Protein 4DJS (pdb70)

Solvent-accessible surface area: 22656 Å² total

Organism: Homo sapiens (NCBI:txid9606)

Radius of gyration: 33.52 Å; Cα contacts (8 Å, |Δi|>4): 756; chains: 2; bounding box: 52×44×115 Å

Secondary structure (DSSP, 8-state):
-GGGTHHHHHHHHH-S-TTHHHHHHHHHHHTTSSHHHHHHHTT-HHHHHHHHHHHHH---HHHHHHHHHHHHHHTTSHHHHHHHHHTTHHHHHHHHTT-SSHHHHHHHHHHHHHHHHHSTTHHHHHHHTTHHHHHHHGGG---HHHHHHHHHHHHHHHTT-HHHHHHHHHTTHHHHHHHHHTT---HHHHHHHHHHHHHHHTSTTHHHHHHHTTHHHHHGGGSSSS-HHHHHHHHHHHHHHTTT--S-SS-HHHHHHHHHHTT-S-HHHHHHHHHHHHHHTTT-HHHHHHHHHTTHHHHHHHHHHHHTT-HHHHHHHHHHHHHHTSSSTTHHHHHHHHHHTT-HHHHHHTTSSS--HHHHHHHHHHHHHHHSSGGGHHHHHHTTTTHHHHHHHHHHHHHHH--TT--HHHHHHHHHHHHHHTTSSHHHHHHHHTT--HHHHHHGGG-SSHHHHHHHHHHHHHHHTSSHHHHHHHHHTTTTHHHHTTS-S-TTHHHHHHHHHHHHH--/--------HHHH-

InterPro domains:
  IPR000225 Armadillo [PF00514] (229-262)
  IPR000225 Armadillo [PF00514] (351-390)
  IPR000225 Armadillo [PF00514] (432-473)
  IPR000225 Armadillo [PF00514] (584-622)
  IPR000225 Armadillo [PS50176] (151-191)
  IPR000225 Armadillo [PS50176] (193-236)
  IPR000225 Armadillo [PS50176] (235-277)
  IPR000225 Armadillo [PS50176] (277-319)
  IPR000225 Armadillo [PS50176] (319-362)
  IPR000225 Armadillo [PS50176] (400-442)
  IPR000225 Armadillo [PS50176] (442-484)
  IPR000225 Armadillo [PS50176] (489-532)
  IPR000225 Armadillo [PS50176] (594-636)
  IPR000225 Armadillo [SM00185] (141-180)
  IPR000225 Armadillo [SM00185] (181-223)
  IPR000225 Armadillo [SM00185] (224-264)
  IPR000225 Armadillo [SM00185] (265-306)
  IPR000225 Armadillo [SM00185] (308-349)
  IPR000225 Armadillo [SM00185] (350-390)
  IPR000225 Armadillo [SM00185] (392-429)

Sequence (520 aa):
LATRAIPELTKLLNDEDQVVVNKAAVMVHQLSKKEASRHAIMRSPQMVSAIVRTMQNTNDVETARCTAGTLHNLSHHREGLLAIFKSGGIPALVKMLGSPVDSVLFYAITTLHNLLLHQEGAKMAVRLAGGLQKMVALLNKTNVKFLAITTDCLQILAYGNQESKLIILASGGPQALVNIMRTYTYEKLLWTTSRVLKVLSVCSSNKPAIVEAGGMQALGLHLTDPSQRLVQNCLWTLRNLSDAATKQEGMEGLLGTLVQLLGSDDINVVTCAAGILSNLTCNNYKNKMMVCQVGGIEALVRTVLRAGDREDITEPAICALRHLTSRHQEAEMAQNAVRLHYGLPVVVKLLHPPSHWPLIKATVGLIRNLALCPANHAPLREQGAIPRLVQLLVRAHQDTQRVEGVRMEEIVEGCTGALHILARDVHNRIVIRGLNTIPLFVQLLYSPIENIQRVAAGVLCELAQDKEAAEAIEAEGATAPLTELLHSRNEGVATYAAAVLFRMSEDRWPQILDHVRRVW

Structure (mmCIF, N/CA/C/O backbone):
data_4DJS
#
_entry.id   4DJS
#
_cell.length_a   63.060
_cell.length_b   74.808
_cell.length_c   135.714
_cell.angle_alpha   90.00
_cell.angle_beta   90.00
_cell.angle_gamma   90.00
#
_symmetry.space_group_name_H-M   'P 21 21 21'
#
loop_
_entity.id
_entity.type
_entity.pdbx_description
1 polymer 'Catenin beta-1'
2 polymer 'stapled peptide RRWPQ(MK8)ILD(MK8)HVRRVWR'
#
loop_
_atom_site.group_PDB
_atom_site.id
_atom_site.type_symbol
_atom_site.label_atom_id
_atom_site.label_alt_id
_atom_site.label_comp_id
_atom_site.label_asym_id
_atom_site.label_entity_id
_atom_site.label_seq_id
_atom_site.pdbx_PDB_ins_code
_atom_site.Cartn_x
_atom_site.Cartn_y
_atom_site.Cartn_z
_atom_site.occupancy
_atom_site.B_iso_or_equiv
_atom_site.auth_seq_id
_atom_site.auth_comp_id
_atom_site.auth_asym_id
_atom_site.auth_atom_id
_atom_site.pdbx_PDB_model_num
ATOM 1 N N . LEU A 1 1 ? -1.545 7.507 -96.022 1.00 135.32 148 LEU A N 1
ATOM 2 C CA . LEU A 1 1 ? -2.833 7.999 -96.495 1.00 135.54 148 LEU A CA 1
ATOM 3 C C . LEU A 1 1 ? -3.675 8.513 -95.333 1.00 121.63 148 LEU A C 1
ATOM 4 O O . LEU A 1 1 ? -4.378 9.516 -95.457 1.00 115.41 148 LEU A O 1
ATOM 9 N N . ALA A 1 2 ? -3.594 7.821 -94.201 1.00 148.42 149 ALA A N 1
ATOM 10 C CA . ALA A 1 2 ? -4.342 8.205 -93.010 1.00 149.08 149 ALA A CA 1
ATOM 11 C C . ALA A 1 2 ? -3.825 9.518 -92.429 1.00 144.03 149 ALA A C 1
ATOM 12 O O . ALA A 1 2 ? -4.580 10.280 -91.825 1.00 133.31 149 ALA A O 1
ATOM 14 N N . THR A 1 3 ? -2.535 9.777 -92.617 1.00 149.48 150 THR A N 1
ATOM 15 C CA . THR A 1 3 ? -1.911 10.989 -92.097 1.00 143.35 150 THR A CA 1
ATOM 16 C C . THR A 1 3 ? -2.297 12.212 -92.921 1.00 134.31 150 THR A C 1
ATOM 17 O O . THR A 1 3 ? -1.996 13.345 -92.547 1.00 123.23 150 THR A O 1
ATOM 21 N N . ARG A 1 4 ? -2.966 11.974 -94.044 1.00 154.39 151 ARG A N 1
ATOM 22 C CA . ARG A 1 4 ? -3.373 13.052 -94.936 1.00 153.26 151 ARG A CA 1
ATOM 23 C C . ARG A 1 4 ? -4.777 13.547 -94.618 1.00 145.12 151 ARG A C 1
ATOM 24 O O . ARG A 1 4 ? -5.170 14.636 -95.037 1.00 135.52 151 ARG A O 1
ATOM 32 N N . ALA A 1 5 ? -5.528 12.740 -93.877 1.00 130.43 152 ALA A N 1
ATOM 33 C CA . ALA A 1 5 ? -6.893 13.090 -93.506 1.00 121.08 152 ALA A CA 1
ATOM 34 C C . ALA A 1 5 ? -6.923 13.957 -92.250 1.00 122.61 152 ALA A C 1
ATOM 35 O O . ALA A 1 5 ? -7.820 14.782 -92.077 1.00 116.82 152 ALA A O 1
ATOM 37 N N . ILE A 1 6 ? -5.935 13.768 -91.381 1.00 126.93 153 ILE A N 1
ATOM 38 C CA . ILE A 1 6 ? -5.865 14.504 -90.120 1.00 116.81 153 ILE A CA 1
ATOM 39 C C . ILE A 1 6 ? -5.872 16.025 -90.306 1.00 110.79 153 ILE A C 1
ATOM 40 O O . ILE A 1 6 ? -6.685 16.719 -89.697 1.00 109.04 153 ILE A O 1
ATOM 45 N N . PRO A 1 7 ? -4.967 16.552 -91.149 1.00 75.34 154 PRO A N 1
ATOM 46 C CA . PRO A 1 7 ? -4.934 18.006 -91.353 1.00 76.13 154 PRO A CA 1
ATOM 47 C C . PRO A 1 7 ? -6.219 18.529 -91.992 1.00 75.52 154 PRO A C 1
ATOM 48 O O . PRO A 1 7 ? -6.428 19.741 -92.050 1.00 63.76 154 PRO A O 1
ATOM 52 N N . GLU A 1 8 ? -7.064 17.618 -92.463 1.00 103.58 155 GLU A N 1
ATOM 53 C CA . GLU A 1 8 ? -8.351 17.986 -93.041 1.00 101.47 155 GLU A CA 1
ATOM 54 C C . GLU A 1 8 ? -9.423 18.019 -91.959 1.00 95.25 155 GLU A C 1
ATOM 55 O O . GLU A 1 8 ? -10.209 18.964 -91.878 1.00 83.18 155 GLU A O 1
ATOM 61 N N . LEU A 1 9 ? -9.448 16.976 -91.134 1.00 100.33 156 LEU A N 1
ATOM 62 C CA . LEU A 1 9 ? -10.389 16.890 -90.022 1.00 98.68 156 LEU A CA 1
ATOM 63 C C . LEU A 1 9 ? -10.202 18.060 -89.065 1.00 91.15 156 LEU A C 1
ATOM 64 O O . LEU A 1 9 ? -11.173 18.613 -88.549 1.00 88.35 156 LEU A O 1
ATOM 69 N N . THR A 1 10 ? -8.948 18.432 -88.829 1.00 76.21 157 THR A N 1
ATOM 70 C CA . THR A 1 10 ? -8.645 19.593 -88.005 1.00 73.26 157 THR A CA 1
ATOM 71 C C . THR A 1 10 ? -9.425 20.793 -88.521 1.00 77.84 157 THR A C 1
ATOM 72 O O . THR A 1 10 ? -10.112 21.470 -87.759 1.00 79.97 157 THR A O 1
ATOM 76 N N . LYS A 1 11 ? -9.319 21.044 -89.823 1.00 78.93 158 LYS A N 1
ATOM 77 C CA . LYS A 1 11 ? -10.046 22.134 -90.458 1.00 79.81 158 LYS A CA 1
ATOM 78 C C . LYS A 1 11 ? -11.524 22.060 -90.101 1.00 83.14 158 LYS A C 1
ATOM 79 O O . LYS A 1 11 ? -12.161 23.076 -89.819 1.00 83.34 158 LYS A O 1
ATOM 85 N N . LEU A 1 12 ? -12.062 20.845 -90.115 1.00 95.99 159 LEU A N 1
ATOM 86 C CA . LEU A 1 12 ? -13.491 20.632 -89.924 1.00 100.19 159 LEU A CA 1
ATOM 87 C C . LEU A 1 12 ? -13.945 20.930 -88.495 1.00 102.21 159 LEU A C 1
ATOM 88 O O . LEU A 1 12 ? -15.012 21.506 -88.286 1.00 108.47 159 LEU A O 1
ATOM 93 N N . LEU A 1 13 ? -13.135 20.534 -87.516 1.00 96.58 160 LEU A N 1
ATOM 94 C CA . LEU A 1 13 ? -13.445 20.809 -86.115 1.00 92.99 160 LEU A CA 1
ATOM 95 C C . LEU A 1 13 ? -13.594 22.306 -85.866 1.00 101.04 160 LEU A C 1
ATOM 96 O O . LEU A 1 13 ? -14.424 22.732 -85.062 1.00 108.50 160 LEU A O 1
ATOM 101 N N . ASN A 1 14 ? -12.784 23.099 -86.562 1.00 117.17 161 ASN A N 1
ATOM 102 C CA . ASN A 1 14 ? -12.811 24.551 -86.409 1.00 123.21 161 ASN A CA 1
ATOM 103 C C . ASN A 1 14 ? -13.986 25.199 -87.138 1.00 129.32 161 ASN A C 1
ATOM 104 O O . ASN A 1 14 ? -14.342 26.344 -86.858 1.00 129.62 161 ASN A O 1
ATOM 109 N N . ASP A 1 15 ? -14.582 24.462 -88.071 1.00 117.49 162 ASP A N 1
ATOM 110 C CA . ASP A 1 15 ? -15.729 24.954 -88.826 1.00 123.82 162 ASP A CA 1
ATOM 111 C C . ASP A 1 15 ? -16.809 25.502 -87.899 1.00 128.46 162 ASP A C 1
ATOM 112 O O . ASP A 1 15 ? -16.946 25.057 -86.761 1.00 125.08 162 ASP A O 1
ATOM 117 N N . GLU A 1 16 ? -17.572 26.471 -88.395 1.00 178.60 163 GLU A N 1
ATOM 118 C CA . GLU A 1 16 ? -18.587 27.141 -87.588 1.00 185.54 163 GLU A CA 1
ATOM 119 C C . GLU A 1 16 ? -19.865 26.317 -87.449 1.00 183.53 163 GLU A C 1
ATOM 120 O O . GLU A 1 16 ? -20.435 26.221 -86.362 1.00 189.02 163 GLU A O 1
ATOM 126 N N . ASP A 1 17 ? -20.311 25.726 -88.553 1.00 142.64 164 ASP A N 1
ATOM 127 C CA . ASP A 1 17 ? -21.535 24.932 -88.555 1.00 140.22 164 ASP A CA 1
ATOM 128 C C . ASP A 1 17 ? -21.459 23.763 -87.574 1.00 134.33 164 ASP A C 1
ATOM 129 O O . ASP A 1 17 ? -20.646 22.853 -87.737 1.00 126.89 164 ASP A O 1
ATOM 134 N N . GLN A 1 18 ? -22.319 23.793 -86.561 1.00 148.30 165 GLN A N 1
ATOM 135 C CA . GLN A 1 18 ? -22.330 22.760 -85.531 1.00 139.67 165 GLN A CA 1
ATOM 136 C C . GLN A 1 18 ? -23.080 21.508 -85.978 1.00 132.21 165 GLN A C 1
ATOM 137 O O . GLN A 1 18 ? -23.513 20.706 -85.150 1.00 134.31 165 GLN A O 1
ATOM 143 N N . VAL A 1 19 ? -23.236 21.346 -87.288 1.00 83.57 166 VAL A N 1
ATOM 144 C CA . VAL A 1 19 ? -23.849 20.143 -87.840 1.00 86.66 166 VAL A CA 1
ATOM 145 C C . VAL A 1 19 ? -22.766 19.242 -88.420 1.00 82.29 166 VAL A C 1
ATOM 146 O O . VAL A 1 19 ? -22.897 18.016 -88.431 1.00 69.99 166 VAL A O 1
ATOM 150 N N . VAL A 1 20 ? -21.691 19.864 -88.895 1.00 92.09 167 VAL A N 1
ATOM 151 C CA . VAL A 1 20 ? -20.561 19.136 -89.454 1.00 88.22 167 VAL A CA 1
ATOM 152 C C . VAL A 1 20 ? -19.474 18.953 -88.399 1.00 85.05 167 VAL A C 1
ATOM 153 O O . VAL A 1 20 ? -18.733 17.970 -88.420 1.00 81.99 167 VAL A O 1
ATOM 157 N N . VAL A 1 21 ? -19.382 19.908 -87.478 1.00 86.33 168 VAL A N 1
ATOM 158 C CA . VAL A 1 21 ? -18.448 19.799 -86.365 1.00 79.66 168 VAL A CA 1
ATOM 159 C C . VAL A 1 21 ? -18.756 18.546 -85.555 1.00 81.68 168 VAL A C 1
ATOM 160 O O . VAL A 1 21 ? -17.848 17.838 -85.117 1.00 80.06 168 VAL A O 1
ATOM 164 N N . ASN A 1 22 ? -20.043 18.274 -85.361 1.00 91.48 169 ASN A N 1
ATOM 165 C CA . ASN A 1 22 ? -20.472 17.045 -84.707 1.00 90.61 169 ASN A CA 1
ATOM 166 C C . ASN A 1 22 ? -19.951 15.833 -85.468 1.00 91.90 169 ASN A C 1
ATOM 167 O O . ASN A 1 22 ? -19.439 14.885 -84.874 1.00 88.84 169 ASN A O 1
ATOM 172 N N . LYS A 1 23 ? -20.079 15.880 -86.790 1.00 96.09 170 LYS A N 1
ATOM 173 C CA . LYS A 1 23 ? -19.613 14.802 -87.651 1.00 95.69 170 LYS A CA 1
ATOM 174 C C . LYS A 1 23 ? -18.103 14.624 -87.509 1.00 89.83 170 LYS A C 1
ATOM 175 O O . LYS A 1 23 ? -17.618 13.516 -87.281 1.00 90.25 170 LYS A O 1
ATOM 181 N N . ALA A 1 24 ? -17.369 15.724 -87.644 1.00 75.26 171 ALA A N 1
ATOM 182 C CA . ALA A 1 24 ? -15.916 15.704 -87.508 1.00 73.64 171 ALA A CA 1
ATOM 183 C C . ALA A 1 24 ? -15.500 15.102 -86.171 1.00 70.02 171 ALA A C 1
ATOM 184 O O . ALA A 1 24 ? -14.596 14.271 -86.108 1.00 71.82 171 ALA A O 1
ATOM 186 N N . ALA A 1 25 ? -16.168 15.524 -85.102 1.00 76.22 172 ALA A N 1
ATOM 187 C CA . ALA A 1 25 ? -15.885 15.001 -83.772 1.00 75.71 172 ALA A CA 1
ATOM 188 C C . ALA A 1 25 ? -16.149 13.501 -83.708 1.00 74.15 172 ALA A C 1
ATOM 189 O O . ALA A 1 25 ? -15.423 12.762 -83.042 1.00 72.04 172 ALA A O 1
ATOM 191 N N . VAL A 1 26 ? -17.190 13.057 -84.405 1.00 71.50 173 VAL A N 1
ATOM 192 C CA . VAL A 1 26 ? -17.564 11.647 -84.403 1.00 76.75 173 VAL A CA 1
ATOM 193 C C . VAL A 1 26 ? -16.530 10.786 -85.120 1.00 75.57 173 VAL A C 1
ATOM 194 O O . VAL A 1 26 ? -16.175 9.707 -84.645 1.00 78.09 173 VAL A O 1
ATOM 198 N N . MET A 1 27 ? -16.051 11.261 -86.265 1.00 83.17 174 MET A N 1
ATOM 199 C CA . MET A 1 27 ? -15.035 10.533 -87.015 1.00 87.31 174 MET A CA 1
ATOM 200 C C . MET A 1 27 ? -13.737 10.446 -86.228 1.00 82.90 174 MET A C 1
ATOM 201 O O . MET A 1 27 ? -13.113 9.387 -86.158 1.00 86.24 174 MET A O 1
ATOM 206 N N . VAL A 1 28 ? -13.334 11.565 -85.637 1.00 61.51 175 VAL A N 1
ATOM 207 C CA . VAL A 1 28 ? -12.142 11.593 -84.803 1.00 62.23 175 VAL A CA 1
ATOM 208 C C . VAL A 1 28 ? -12.287 10.597 -83.659 1.00 68.74 175 VAL A C 1
ATOM 209 O O . VAL A 1 28 ? -11.363 9.837 -83.359 1.00 66.58 175 VAL A O 1
ATOM 213 N N . HIS A 1 29 ? -13.459 10.608 -83.032 1.00 83.34 176 HIS A N 1
ATOM 214 C CA . HIS A 1 29 ? -13.774 9.694 -81.940 1.00 78.47 176 HIS A CA 1
ATOM 215 C C . HIS A 1 29 ? -13.557 8.241 -82.352 1.00 82.98 176 HIS A C 1
ATOM 216 O O . HIS A 1 29 ? -13.034 7.440 -81.578 1.00 86.19 176 HIS A O 1
ATOM 223 N N . GLN A 1 30 ? -13.961 7.908 -83.575 1.00 88.90 177 GLN A N 1
ATOM 224 C CA . GLN A 1 30 ? -13.806 6.552 -84.090 1.00 96.32 177 GLN A CA 1
ATOM 225 C C . GLN A 1 30 ? -12.353 6.246 -84.435 1.00 99.59 177 GLN A C 1
ATOM 226 O O . GLN A 1 30 ? -11.933 5.088 -84.430 1.00 107.18 177 GLN A O 1
ATOM 232 N N . LEU A 1 31 ? -11.588 7.289 -84.739 1.00 72.09 178 LEU A N 1
ATOM 233 C CA . LEU A 1 31 ? -10.174 7.131 -85.055 1.00 76.79 178 LEU A CA 1
ATOM 234 C C . LEU A 1 31 ? -9.328 7.131 -83.787 1.00 85.64 178 LEU A C 1
ATOM 235 O O . LEU A 1 31 ? -8.239 7.706 -83.757 1.00 85.91 178 LEU A O 1
ATOM 240 N N . SER A 1 32 ? -9.834 6.487 -82.741 1.00 104.19 179 SER A N 1
ATOM 241 C CA . SER A 1 32 ? -9.129 6.431 -81.466 1.00 89.52 179 SER A CA 1
ATOM 242 C C . SER A 1 32 ? -8.874 4.991 -81.038 1.00 100.82 179 SER A C 1
ATOM 243 O O . SER A 1 32 ? -8.127 4.741 -80.092 1.00 109.90 179 SER A O 1
ATOM 246 N N . LYS A 1 33 ? -9.497 4.048 -81.738 1.00 103.42 180 LYS A N 1
ATOM 247 C CA . LYS A 1 33 ? -9.333 2.633 -81.426 1.00 107.56 180 LYS A CA 1
ATOM 248 C C . LYS A 1 33 ? -8.266 2.005 -82.315 1.00 112.42 180 LYS A C 1
ATOM 249 O O . LYS A 1 33 ? -7.741 0.934 -82.010 1.00 121.83 180 LYS A O 1
ATOM 255 N N . LYS A 1 34 ? -7.953 2.677 -83.416 1.00 103.32 181 LYS A N 1
ATOM 256 C CA . LYS A 1 34 ? -6.953 2.186 -84.353 1.00 105.33 181 LYS A CA 1
ATOM 257 C C . LYS A 1 34 ? -5.558 2.596 -83.899 1.00 105.97 181 LYS A C 1
ATOM 258 O O . LYS A 1 34 ? -5.298 3.775 -83.663 1.00 104.47 181 LYS A O 1
ATOM 264 N N . GLU A 1 35 ? -4.663 1.621 -83.780 1.00 122.69 182 GLU A N 1
ATOM 265 C CA . GLU A 1 35 ? -3.289 1.889 -83.368 1.00 125.84 182 GLU A CA 1
ATOM 266 C C . GLU A 1 35 ? -2.610 2.863 -84.327 1.00 127.28 182 GLU A C 1
ATOM 267 O O . GLU A 1 35 ? -1.621 3.508 -83.976 1.00 127.26 182 GLU A O 1
ATOM 273 N N . ALA A 1 36 ? -3.149 2.965 -85.538 1.00 112.07 183 ALA A N 1
ATOM 274 C CA . ALA A 1 36 ? -2.587 3.838 -86.561 1.00 111.02 183 ALA A CA 1
ATOM 275 C C . ALA A 1 36 ? -3.186 5.241 -86.498 1.00 110.21 183 ALA A C 1
ATOM 276 O O . ALA A 1 36 ? -2.458 6.233 -86.438 1.00 110.97 183 ALA A O 1
ATOM 278 N N . SER A 1 37 ? -4.513 5.319 -86.513 1.00 78.85 184 SER A N 1
ATOM 279 C CA . SER A 1 37 ? -5.200 6.605 -86.470 1.00 70.28 184 SER A CA 1
ATOM 280 C C . SER A 1 37 ? -5.000 7.298 -85.122 1.00 72.00 184 SER A C 1
ATOM 281 O O . SER A 1 37 ? -4.938 8.525 -85.051 1.00 61.02 184 SER A O 1
ATOM 284 N N . ARG A 1 38 ? -4.902 6.510 -84.055 1.00 90.83 185 ARG A N 1
ATOM 285 C CA . ARG A 1 38 ? -4.640 7.072 -82.737 1.00 84.28 185 ARG A CA 1
ATOM 286 C C . ARG A 1 38 ? -3.261 7.717 -82.725 1.00 89.69 185 ARG A C 1
ATOM 287 O O . ARG A 1 38 ? -3.114 8.875 -82.341 1.00 89.29 185 ARG A O 1
ATOM 295 N N . HIS A 1 39 ? -2.253 6.964 -83.155 1.00 93.94 186 HIS A N 1
ATOM 296 C CA . HIS A 1 39 ? -0.886 7.472 -83.198 1.00 96.27 186 HIS A CA 1
ATOM 297 C C . HIS A 1 39 ? -0.726 8.553 -84.262 1.00 81.25 186 HIS A C 1
ATOM 298 O O . HIS A 1 39 ? 0.355 9.112 -84.435 1.00 79.33 186 HIS A O 1
ATOM 305 N N . ALA A 1 40 ? -1.815 8.845 -84.966 1.00 61.72 187 ALA A N 1
ATOM 306 C CA . ALA A 1 40 ? -1.819 9.881 -85.994 1.00 72.37 187 ALA A CA 1
ATOM 307 C C . ALA A 1 40 ? -2.424 11.175 -85.455 1.00 67.20 187 ALA A C 1
ATOM 308 O O . ALA A 1 40 ? -1.944 12.270 -85.753 1.00 60.51 187 ALA A O 1
ATOM 310 N N . ILE A 1 41 ? -3.489 11.036 -84.670 1.00 94.54 188 ILE A N 1
ATOM 311 C CA . ILE A 1 41 ? -4.083 12.161 -83.960 1.00 85.46 188 ILE A CA 1
ATOM 312 C C . ILE A 1 41 ? -3.131 12.589 -82.856 1.00 81.96 188 ILE A C 1
ATOM 313 O O . ILE A 1 41 ? -2.836 13.773 -82.686 1.00 83.72 188 ILE A O 1
ATOM 318 N N . MET A 1 42 ? -2.657 11.598 -82.112 1.00 69.84 189 MET A N 1
ATOM 319 C CA . MET A 1 42 ? -1.720 11.794 -81.018 1.00 73.21 189 MET A CA 1
ATOM 320 C C . MET A 1 42 ? -0.540 12.665 -81.439 1.00 75.23 189 MET A C 1
ATOM 321 O O . MET A 1 42 ? -0.171 13.611 -80.742 1.00 68.49 189 MET A O 1
ATOM 326 N N . ARG A 1 43 ? 0.040 12.344 -82.591 1.00 101.42 190 ARG A N 1
ATOM 327 C CA . ARG A 1 43 ? 1.236 13.029 -83.069 1.00 103.40 190 ARG A CA 1
ATOM 328 C C . ARG A 1 43 ? 0.912 14.238 -83.944 1.00 100.77 190 ARG A C 1
ATOM 329 O O . ARG A 1 43 ? 1.648 14.553 -84.878 1.00 101.31 190 ARG A O 1
ATOM 337 N N . SER A 1 44 ? -0.188 14.915 -83.631 1.00 104.15 191 SER A N 1
ATOM 338 C CA . SER A 1 44 ? -0.591 16.110 -84.366 1.00 100.27 191 SER A CA 1
ATOM 339 C C . SER A 1 44 ? -1.072 17.204 -83.418 1.00 101.77 191 SER A C 1
ATOM 340 O O . SER A 1 44 ? -2.247 17.244 -83.054 1.00 100.27 191 SER A O 1
ATOM 343 N N . PRO A 1 45 ? -0.156 18.099 -83.019 1.00 109.20 192 PRO A N 1
ATOM 344 C CA . PRO A 1 45 ? -0.413 19.174 -82.052 1.00 104.12 192 PRO A CA 1
ATOM 345 C C . PRO A 1 45 ? -1.613 20.045 -82.418 1.00 99.38 192 PRO A C 1
ATOM 346 O O . PRO A 1 45 ? -2.381 20.424 -81.534 1.00 94.43 192 PRO A O 1
ATOM 350 N N . GLN A 1 46 ? -1.765 20.361 -83.700 1.00 109.44 193 GLN A N 1
ATOM 351 C CA . GLN A 1 46 ? -2.868 21.202 -84.149 1.00 106.23 193 GLN A CA 1
ATOM 352 C C . GLN A 1 46 ? -4.193 20.451 -84.051 1.00 102.16 193 GLN A C 1
ATOM 353 O O . GLN A 1 46 ? -5.242 21.047 -83.806 1.00 98.63 193 GLN A O 1
ATOM 359 N N . MET A 1 47 ? -4.132 19.138 -84.241 1.00 84.40 194 MET A N 1
ATOM 360 C CA . MET A 1 47 ? -5.312 18.288 -84.144 1.00 80.86 194 MET A CA 1
ATOM 361 C C . MET A 1 47 ? -5.800 18.186 -82.702 1.00 75.44 194 MET A C 1
ATOM 362 O O . MET A 1 47 ? -6.965 18.462 -82.409 1.00 69.68 194 MET A O 1
ATOM 367 N N . VAL A 1 48 ? -4.898 17.792 -81.806 1.00 73.47 195 VAL A N 1
ATOM 368 C CA . VAL A 1 48 ? -5.223 17.642 -80.392 1.00 66.99 195 VAL A CA 1
ATOM 369 C C . VAL A 1 48 ? -5.703 18.956 -79.790 1.00 62.09 195 VAL A C 1
ATOM 370 O O . VAL A 1 48 ? -6.627 18.979 -78.978 1.00 61.38 195 VAL A O 1
ATOM 374 N N . SER A 1 49 ? -5.071 20.052 -80.190 1.00 48.39 196 SER A N 1
ATOM 375 C CA . SER A 1 49 ? -5.458 21.364 -79.693 1.00 49.73 196 SER A CA 1
ATOM 376 C C . SER A 1 49 ? -6.866 21.714 -80.160 1.00 50.31 196 SER A C 1
ATOM 377 O O . SER A 1 49 ? -7.667 22.256 -79.400 1.00 50.29 196 SER A O 1
ATOM 380 N N . ALA A 1 50 ? -7.161 21.395 -81.416 1.00 61.70 197 ALA A N 1
ATOM 381 C CA . ALA A 1 50 ? -8.480 21.650 -81.981 1.00 58.70 197 ALA A CA 1
ATOM 382 C C . ALA A 1 50 ? -9.560 20.928 -81.185 1.00 54.55 197 ALA A C 1
ATOM 383 O O . ALA A 1 50 ? -10.636 21.476 -80.942 1.00 53.75 197 ALA A O 1
ATOM 385 N N . ILE A 1 51 ? -9.262 19.696 -80.782 1.00 52.96 198 ILE A N 1
ATOM 386 C CA . ILE A 1 51 ? -10.196 18.888 -80.006 1.00 51.32 198 ILE A CA 1
ATOM 387 C C . ILE A 1 51 ? -10.485 19.507 -78.642 1.00 54.30 198 ILE A C 1
ATOM 388 O O . ILE A 1 51 ? -11.639 19.594 -78.222 1.00 54.50 198 ILE A O 1
ATOM 393 N N . VAL A 1 52 ? -9.430 19.929 -77.952 1.00 64.78 199 VAL A N 1
ATOM 394 C CA . VAL A 1 52 ? -9.570 20.510 -76.622 1.00 66.19 199 VAL A CA 1
ATOM 395 C C . VAL A 1 52 ? -10.445 21.757 -76.654 1.00 70.92 199 VAL A C 1
ATOM 396 O O . VAL A 1 52 ? -11.326 21.929 -75.811 1.00 70.26 199 VAL A O 1
ATOM 400 N N . ARG A 1 53 ? -10.196 22.624 -77.631 1.00 79.01 200 ARG A N 1
ATOM 401 C CA . ARG A 1 53 ? -10.964 23.856 -77.777 1.00 87.51 200 ARG A CA 1
ATOM 402 C C . ARG A 1 53 ? -12.430 23.571 -78.085 1.00 81.73 200 ARG A C 1
ATOM 403 O O . ARG A 1 53 ? -13.324 24.255 -77.587 1.00 83.75 200 ARG A O 1
ATOM 411 N N . THR A 1 54 ? -12.670 22.556 -78.907 1.00 56.23 201 THR A N 1
ATOM 412 C CA . THR A 1 54 ? -14.030 22.179 -79.266 1.00 58.81 201 THR A CA 1
ATOM 413 C C . THR A 1 54 ? -14.790 21.670 -78.048 1.00 63.70 201 THR A C 1
ATOM 414 O O . THR A 1 54 ? -15.876 22.156 -77.739 1.00 70.11 201 THR A O 1
ATOM 418 N N . MET A 1 55 ? -14.206 20.694 -77.360 1.00 70.27 202 MET A N 1
ATOM 419 C CA . MET A 1 55 ? -14.827 20.079 -76.190 1.00 66.11 202 MET A CA 1
ATOM 420 C C . MET A 1 55 ? -15.454 21.100 -75.245 1.00 74.11 202 MET A C 1
ATOM 421 O O . MET A 1 55 ? -16.652 21.047 -74.966 1.00 76.71 202 MET A O 1
ATOM 426 N N . GLN A 1 56 ? -14.635 22.028 -74.758 1.00 74.14 203 GLN A N 1
ATOM 427 C CA . GLN A 1 56 ? -15.074 23.007 -73.766 1.00 80.44 203 GLN A CA 1
ATOM 428 C C . GLN A 1 56 ? -15.993 24.084 -74.340 1.00 78.79 203 GLN A C 1
ATOM 429 O O . GLN A 1 56 ? -16.626 24.829 -73.592 1.00 86.82 203 GLN A O 1
ATOM 435 N N . ASN A 1 57 ? -16.070 24.165 -75.664 1.00 72.86 204 ASN A N 1
ATOM 436 C CA . ASN A 1 57 ? -16.891 25.187 -76.309 1.00 80.62 204 ASN A CA 1
ATOM 437 C C . ASN A 1 57 ? -18.220 24.679 -76.869 1.00 78.38 204 ASN A C 1
ATOM 438 O O . ASN A 1 57 ? -19.273 25.248 -76.584 1.00 86.44 204 ASN A O 1
ATOM 443 N N . THR A 1 58 ? -18.175 23.615 -77.664 1.00 88.38 205 THR A N 1
ATOM 444 C CA . THR A 1 58 ? -19.395 23.067 -78.249 1.00 99.79 205 THR A CA 1
ATOM 445 C C . THR A 1 58 ? -20.369 22.620 -77.163 1.00 100.45 205 THR A C 1
ATOM 446 O O . THR A 1 58 ? -20.203 21.559 -76.562 1.00 102.88 205 THR A O 1
ATOM 450 N N . ASN A 1 59 ? -21.384 23.440 -76.912 1.00 92.31 206 ASN A N 1
ATOM 451 C CA . ASN A 1 59 ? -22.347 23.154 -75.855 1.00 104.85 206 ASN A CA 1
ATOM 452 C C . ASN A 1 59 ? -23.244 21.955 -76.157 1.00 109.49 206 ASN A C 1
ATOM 453 O O . ASN A 1 59 ? -23.952 21.465 -75.275 1.00 112.83 206 ASN A O 1
ATOM 458 N N . ASP A 1 60 ? -23.211 21.483 -77.400 1.00 88.76 207 ASP A N 1
ATOM 459 C CA . ASP A 1 60 ? -23.948 20.279 -77.770 1.00 84.87 207 ASP A CA 1
ATOM 460 C C . ASP A 1 60 ? -23.336 19.055 -77.095 1.00 75.22 207 ASP A C 1
ATOM 461 O O . ASP A 1 60 ? -22.302 18.548 -77.526 1.00 65.49 207 ASP A O 1
ATOM 466 N N . VAL A 1 61 ? -23.988 18.589 -76.036 1.00 124.79 208 VAL A N 1
ATOM 467 C CA . VAL A 1 61 ? -23.467 17.502 -75.213 1.00 121.86 208 VAL A CA 1
ATOM 468 C C . VAL A 1 61 ? -23.097 16.251 -76.007 1.00 107.71 208 VAL A C 1
ATOM 469 O O . VAL A 1 61 ? -22.148 15.549 -75.660 1.00 103.20 208 VAL A O 1
ATOM 473 N N . GLU A 1 62 ? -23.844 15.975 -77.071 1.00 85.74 209 GLU A N 1
ATOM 474 C CA . GLU A 1 62 ? -23.571 14.814 -77.911 1.00 86.38 209 GLU A CA 1
ATOM 475 C C . GLU A 1 62 ? -22.173 14.896 -78.524 1.00 78.63 209 GLU A C 1
ATOM 476 O O . GLU A 1 62 ? -21.541 13.875 -78.798 1.00 67.20 209 GLU A O 1
ATOM 482 N N . THR A 1 63 ? -21.702 16.122 -78.734 1.00 74.26 210 THR A N 1
ATOM 483 C CA . THR A 1 63 ? -20.373 16.365 -79.285 1.00 64.52 210 THR A CA 1
ATOM 484 C C . THR A 1 63 ? -19.337 16.441 -78.172 1.00 61.81 210 THR A C 1
ATOM 485 O O . THR A 1 63 ? -18.198 16.003 -78.337 1.00 56.73 210 THR A O 1
ATOM 489 N N . ALA A 1 64 ? -19.743 17.009 -77.041 1.00 87.41 211 ALA A N 1
ATOM 490 C CA . ALA A 1 64 ? -18.854 17.177 -75.899 1.00 79.26 211 ALA A CA 1
ATOM 491 C C . ALA A 1 64 ? -18.381 15.832 -75.367 1.00 68.24 211 ALA A C 1
ATOM 492 O O . ALA A 1 64 ? -17.273 15.716 -74.847 1.00 70.61 211 ALA A O 1
ATOM 494 N N . ARG A 1 65 ? -19.225 14.815 -75.498 1.00 75.09 212 ARG A N 1
ATOM 495 C CA . ARG A 1 65 ? -18.880 13.490 -75.001 1.00 79.29 212 ARG A CA 1
ATOM 496 C C . ARG A 1 65 ? -18.011 12.722 -75.995 1.00 78.04 212 ARG A C 1
ATOM 497 O O . ARG A 1 65 ? -17.190 11.895 -75.600 1.00 79.81 212 ARG A O 1
ATOM 505 N N . CYS A 1 66 ? -18.193 13.001 -77.283 1.00 69.56 213 CYS A N 1
ATOM 506 C CA . CYS A 1 66 ? -17.363 12.394 -78.319 1.00 70.36 213 CYS A CA 1
ATOM 507 C C . CYS A 1 66 ? -15.926 12.891 -78.216 1.00 61.87 213 CYS A C 1
ATOM 508 O O . CYS A 1 66 ? -14.979 12.113 -78.327 1.00 54.13 213 CYS A O 1
ATOM 511 N N . THR A 1 67 ? -15.771 14.193 -78.004 1.00 58.14 214 THR A N 1
ATOM 512 C CA . THR A 1 67 ? -14.451 14.798 -77.895 1.00 50.93 214 THR A CA 1
ATOM 513 C C . THR A 1 67 ? -13.775 14.385 -76.595 1.00 51.68 214 THR A C 1
ATOM 514 O O . THR A 1 67 ? -12.608 13.996 -76.589 1.00 51.99 214 THR A O 1
ATOM 518 N N . ALA A 1 68 ? -14.518 14.473 -75.496 1.00 57.74 215 ALA A N 1
ATOM 519 C CA . ALA A 1 68 ? -14.005 14.082 -74.188 1.00 50.59 215 ALA A CA 1
ATOM 520 C C . ALA A 1 68 ? -13.556 12.626 -74.198 1.00 52.21 215 ALA A C 1
ATOM 521 O O . ALA A 1 68 ? -12.496 12.290 -73.669 1.00 52.67 215 ALA A O 1
ATOM 523 N N . GLY A 1 69 ? -14.370 11.765 -74.802 1.00 49.81 216 GLY A N 1
ATOM 524 C CA . GLY A 1 69 ? -14.038 10.357 -74.916 1.00 54.60 216 GLY A CA 1
ATOM 525 C C . GLY A 1 69 ? -12.793 10.146 -75.753 1.00 55.01 216 GLY A C 1
ATOM 526 O O . GLY A 1 69 ? -12.001 9.240 -75.490 1.00 55.04 216 GLY A O 1
ATOM 527 N N . THR A 1 70 ? -12.623 10.989 -76.768 1.00 55.44 217 THR A N 1
ATOM 528 C CA . THR A 1 70 ? -11.450 10.938 -77.632 1.00 57.55 217 THR A CA 1
ATOM 529 C C . THR A 1 70 ? -10.185 11.135 -76.808 1.00 49.91 217 THR A C 1
ATOM 530 O O . THR A 1 70 ? -9.284 10.294 -76.821 1.00 47.85 217 THR A O 1
ATOM 534 N N . LEU A 1 71 ? -10.128 12.256 -76.095 1.00 59.37 218 LEU A N 1
ATOM 535 C CA . LEU A 1 71 ? -9.016 12.545 -75.200 1.00 55.97 218 LEU A CA 1
ATOM 536 C C . LEU A 1 71 ? -8.847 11.417 -74.192 1.00 57.68 218 LEU A C 1
ATOM 537 O O . LEU A 1 71 ? -7.728 11.059 -73.828 1.00 58.20 218 LEU A O 1
ATOM 542 N N . HIS A 1 72 ? -9.970 10.863 -73.745 1.00 60.88 219 HIS A N 1
ATOM 543 C CA . HIS A 1 72 ? -9.952 9.767 -72.785 1.00 60.33 219 HIS A CA 1
ATOM 544 C C . HIS A 1 72 ? -9.153 8.582 -73.316 1.00 62.90 219 HIS A C 1
ATOM 545 O O . HIS A 1 72 ? -8.472 7.895 -72.558 1.00 66.01 219 HIS A O 1
ATOM 552 N N . ASN A 1 73 ? -9.235 8.348 -74.621 1.00 58.08 220 ASN A N 1
ATOM 553 C CA . ASN A 1 73 ? -8.521 7.238 -75.241 1.00 65.17 220 ASN A CA 1
ATOM 554 C C . ASN A 1 73 ? -7.047 7.555 -75.476 1.00 65.73 220 ASN A C 1
ATOM 555 O O . ASN A 1 73 ? -6.223 6.652 -75.624 1.00 73.53 220 ASN A O 1
ATOM 560 N N . LEU A 1 74 ? -6.721 8.843 -75.514 1.00 60.72 221 LEU A N 1
ATOM 561 C CA . LEU A 1 74 ? -5.343 9.272 -75.715 1.00 59.97 221 LEU A CA 1
ATOM 562 C C . LEU A 1 74 ? -4.553 9.182 -74.419 1.00 61.57 221 LEU A C 1
ATOM 563 O O . LEU A 1 74 ? -3.330 9.299 -74.420 1.00 66.09 221 LEU A O 1
ATOM 568 N N . SER A 1 75 ? -5.259 8.975 -73.312 1.00 59.17 222 SER A N 1
ATOM 569 C CA . SER A 1 75 ? -4.625 8.971 -72.000 1.00 56.19 222 SER A CA 1
ATOM 570 C C . SER A 1 75 ? -4.187 7.577 -71.554 1.00 58.81 222 SER A C 1
ATOM 571 O O . SER A 1 75 ? -4.093 7.303 -70.359 1.00 61.48 222 SER A O 1
ATOM 574 N N . HIS A 1 76 ? -3.919 6.702 -72.519 1.00 57.73 223 HIS A N 1
ATOM 575 C CA . HIS A 1 76 ? -3.408 5.368 -72.223 1.00 53.56 223 HIS A CA 1
ATOM 576 C C . HIS A 1 76 ? -1.950 5.241 -72.655 1.00 64.08 223 HIS A C 1
ATOM 577 O O . HIS A 1 76 ? -1.279 4.260 -72.329 1.00 62.55 223 HIS A O 1
ATOM 584 N N . HIS A 1 77 ? -1.467 6.238 -73.392 1.00 103.81 224 HIS A N 1
ATOM 585 C CA . HIS A 1 77 ? -0.106 6.223 -73.917 1.00 108.42 224 HIS A CA 1
ATOM 586 C C . HIS A 1 77 ? 0.669 7.459 -73.480 1.00 99.72 224 HIS A C 1
ATOM 587 O O . HIS A 1 77 ? 0.098 8.538 -73.333 1.00 92.28 224 HIS A O 1
ATOM 594 N N . ARG A 1 78 ? 1.973 7.296 -73.276 1.00 77.44 225 ARG A N 1
ATOM 595 C CA . ARG A 1 78 ? 2.823 8.410 -72.872 1.00 81.41 225 ARG A CA 1
ATOM 596 C C . ARG A 1 78 ? 2.766 9.558 -73.875 1.00 84.03 225 ARG A C 1
ATOM 597 O O . ARG A 1 78 ? 2.725 10.727 -73.489 1.00 76.48 225 ARG A O 1
ATOM 605 N N . GLU A 1 79 ? 2.762 9.222 -75.161 1.00 106.64 226 GLU A N 1
ATOM 606 C CA . GLU A 1 79 ? 2.689 10.235 -76.207 1.00 103.76 226 GLU A CA 1
ATOM 607 C C . GLU A 1 79 ? 1.300 10.861 -76.241 1.00 96.90 226 GLU A C 1
ATOM 608 O O . GLU A 1 79 ? 1.134 12.006 -76.660 1.00 94.52 226 GLU A O 1
ATOM 614 N N . GLY A 1 80 ? 0.303 10.104 -75.794 1.00 72.61 227 GLY A N 1
ATOM 615 C CA . GLY A 1 80 ? -1.054 10.608 -75.716 1.00 67.83 227 GLY A CA 1
ATOM 616 C C . GLY A 1 80 ? -1.199 11.588 -74.570 1.00 62.96 227 GLY A C 1
ATOM 617 O O . GLY A 1 80 ? -1.690 12.704 -74.748 1.00 59.33 227 GLY A O 1
ATOM 618 N N . LEU A 1 81 ? -0.765 11.166 -73.386 1.00 56.84 228 LEU A N 1
ATOM 619 C CA . LEU A 1 81 ? -0.775 12.029 -72.212 1.00 47.34 228 LEU A CA 1
ATOM 620 C C . LEU A 1 81 ? -0.037 13.332 -72.503 1.00 55.41 228 LEU A C 1
ATOM 621 O O . LEU A 1 81 ? -0.480 14.411 -72.110 1.00 51.60 228 LEU A O 1
ATOM 626 N N . LEU A 1 82 ? 1.091 13.223 -73.198 1.00 52.89 229 LEU A N 1
ATOM 627 C CA . LEU A 1 82 ? 1.912 14.385 -73.512 1.00 47.42 229 LEU A CA 1
ATOM 628 C C . LEU A 1 82 ? 1.173 15.348 -74.436 1.00 48.70 229 LEU A C 1
ATOM 629 O O . LEU A 1 82 ? 1.194 16.562 -74.229 1.00 49.18 229 LEU A O 1
ATOM 634 N N . ALA A 1 83 ? 0.524 14.799 -75.458 1.00 77.70 230 ALA A N 1
ATOM 635 C CA . ALA A 1 83 ? -0.254 15.607 -76.386 1.00 75.52 230 ALA A CA 1
ATOM 636 C C . ALA A 1 83 ? -1.350 16.345 -75.633 1.00 72.90 230 ALA A C 1
ATOM 637 O O . ALA A 1 83 ? -1.501 17.558 -75.771 1.00 78.60 230 ALA A O 1
ATOM 639 N N . ILE A 1 84 ? -2.111 15.605 -74.833 1.00 53.15 231 ILE A N 1
ATOM 640 C CA . ILE A 1 84 ? -3.161 16.197 -74.014 1.00 55.22 231 ILE A CA 1
ATOM 641 C C . ILE A 1 84 ? -2.589 17.313 -73.148 1.00 52.71 231 ILE A C 1
ATOM 642 O O . ILE A 1 84 ? -3.160 18.403 -73.056 1.00 51.30 231 ILE A O 1
ATOM 647 N N . PHE A 1 85 ? -1.449 17.033 -72.525 1.00 46.04 232 PHE A N 1
ATOM 648 C CA . PHE A 1 85 ? -0.802 17.982 -71.627 1.00 53.23 232 PHE A CA 1
ATOM 649 C C . PHE A 1 85 ? -0.440 19.296 -72.319 1.00 53.38 232 PHE A C 1
ATOM 650 O O . PHE A 1 85 ? -0.908 20.364 -71.925 1.00 52.04 232 PHE A O 1
ATOM 658 N N . LYS A 1 86 ? 0.387 19.213 -73.355 1.00 52.96 233 LYS A N 1
ATOM 659 C CA . LYS A 1 86 ? 0.884 20.411 -74.024 1.00 60.59 233 LYS A CA 1
ATOM 660 C C . LYS A 1 86 ? -0.171 21.115 -74.874 1.00 63.83 233 LYS A C 1
ATOM 661 O O . LYS A 1 86 ? 0.121 22.116 -75.526 1.00 57.77 233 LYS A O 1
ATOM 667 N N . SER A 1 87 ? -1.394 20.597 -74.866 1.00 90.19 234 SER A N 1
ATOM 668 C CA . SER A 1 87 ? -2.469 21.207 -75.640 1.00 89.59 234 SER A CA 1
ATOM 669 C C . SER A 1 87 ? -3.504 21.857 -74.730 1.00 91.70 234 SER A C 1
ATOM 670 O O . SER A 1 87 ? -4.644 22.085 -75.137 1.00 89.70 234 SER A O 1
ATOM 673 N N . GLY A 1 88 ? -3.101 22.155 -73.499 1.00 70.44 235 GLY A N 1
ATOM 674 C CA . GLY A 1 88 ? -3.991 22.777 -72.537 1.00 69.88 235 GLY A CA 1
ATOM 675 C C . GLY A 1 88 ? -5.122 21.850 -72.147 1.00 65.40 235 GLY A C 1
ATOM 676 O O . GLY A 1 88 ? -6.206 22.296 -71.766 1.00 62.30 235 GLY A O 1
ATOM 677 N N . GLY A 1 89 ? -4.862 20.550 -72.244 1.00 60.70 236 GLY A N 1
ATOM 678 C CA . GLY A 1 89 ? -5.853 19.539 -71.930 1.00 56.23 236 GLY A CA 1
ATOM 679 C C . GLY A 1 89 ? -6.374 19.620 -70.509 1.00 53.52 236 GLY A C 1
ATOM 680 O O . GLY A 1 89 ? -7.579 19.505 -70.282 1.00 53.48 236 GLY A O 1
ATOM 681 N N . ILE A 1 90 ? -5.474 19.823 -69.551 1.00 56.37 237 ILE A N 1
ATOM 682 C CA . ILE A 1 90 ? -5.858 19.824 -68.139 1.00 51.78 237 ILE A CA 1
ATOM 683 C C . ILE A 1 90 ? -6.898 20.896 -67.801 1.00 48.43 237 ILE A C 1
ATOM 684 O O . ILE A 1 90 ? -7.996 20.568 -67.351 1.00 48.24 237 ILE A O 1
ATOM 689 N N . PRO A 1 91 ? -6.559 22.179 -68.022 1.00 42.18 238 PRO A N 1
ATOM 690 C CA . PRO A 1 91 ? -7.475 23.277 -67.688 1.00 43.19 238 PRO A CA 1
ATOM 691 C C . PRO A 1 91 ? -8.880 23.046 -68.239 1.00 42.54 238 PRO A C 1
ATOM 692 O O . PRO A 1 91 ? -9.865 23.350 -67.567 1.00 40.95 238 PRO A O 1
ATOM 696 N N . ALA A 1 92 ? -8.966 22.510 -69.451 1.00 49.47 239 ALA A N 1
ATOM 697 C CA . ALA A 1 92 ? -10.256 22.203 -70.053 1.00 51.22 239 ALA A CA 1
ATOM 698 C C . ALA A 1 92 ? -10.974 21.107 -69.269 1.00 51.08 239 ALA A C 1
ATOM 699 O O . ALA A 1 92 ? -12.116 21.282 -68.842 1.00 51.17 239 ALA A O 1
ATOM 701 N N . LEU A 1 93 ? -10.294 19.977 -69.087 1.00 41.81 240 LEU A N 1
ATOM 702 C CA . LEU A 1 93 ? -10.854 18.845 -68.358 1.00 34.64 240 LEU A CA 1
ATOM 703 C C . LEU A 1 93 ? -11.348 19.266 -66.979 1.00 41.64 240 LEU A C 1
ATOM 704 O O . LEU A 1 93 ? -12.432 18.871 -66.548 1.00 43.84 240 LEU A O 1
ATOM 709 N N . VAL A 1 94 ? -10.545 20.068 -66.288 1.00 49.81 241 VAL A N 1
ATOM 710 C CA . VAL A 1 94 ? -10.936 20.593 -64.987 1.00 55.48 241 VAL A CA 1
ATOM 711 C C . VAL A 1 94 ? -12.260 21.344 -65.097 1.00 62.26 241 VAL A C 1
ATOM 712 O O . VAL A 1 94 ? -13.129 21.220 -64.233 1.00 68.60 241 VAL A O 1
ATOM 716 N N . LYS A 1 95 ? -12.410 22.112 -66.171 1.00 64.64 242 LYS A N 1
ATOM 717 C CA . LYS A 1 95 ? -13.632 22.872 -66.407 1.00 72.58 242 LYS A CA 1
ATOM 718 C C . LYS A 1 95 ? -14.811 21.949 -66.707 1.00 69.70 242 LYS A C 1
ATOM 719 O O . LYS A 1 95 ? -15.961 22.275 -66.409 1.00 73.25 242 LYS A O 1
ATOM 725 N N . MET A 1 96 ? -14.516 20.795 -67.296 1.00 54.52 243 MET A N 1
ATOM 726 C CA . MET A 1 96 ? -15.545 19.825 -67.648 1.00 53.35 243 MET A CA 1
ATOM 727 C C . MET A 1 96 ? -16.100 19.113 -66.419 1.00 55.41 243 MET A C 1
ATOM 728 O O . MET A 1 96 ? -17.147 18.469 -66.486 1.00 55.62 243 MET A O 1
ATOM 733 N N . LEU A 1 97 ? -15.396 19.234 -65.297 1.00 55.83 244 LEU A N 1
ATOM 734 C CA . LEU A 1 97 ? -15.844 18.625 -64.050 1.00 57.54 244 LEU A CA 1
ATOM 735 C C . LEU A 1 97 ? -17.141 19.268 -63.574 1.00 62.88 244 LEU A C 1
ATOM 736 O O . LEU A 1 97 ? -17.818 18.741 -62.693 1.00 59.47 244 LEU A O 1
ATOM 741 N N . GLY A 1 98 ? -17.481 20.411 -64.163 1.00 63.28 245 GLY A N 1
ATOM 742 C CA . GLY A 1 98 ? -18.713 21.102 -63.835 1.00 66.94 245 GLY A CA 1
ATOM 743 C C . GLY A 1 98 ? -19.864 20.690 -64.733 1.00 70.37 245 GLY A C 1
ATOM 744 O O . GLY A 1 98 ? -20.985 21.175 -64.579 1.00 79.22 245 GLY A O 1
ATOM 745 N N . SER A 1 99 ? -19.585 19.795 -65.676 1.00 61.89 246 SER A N 1
ATOM 746 C CA . SER A 1 99 ? -20.611 19.300 -66.586 1.00 68.03 246 SER A CA 1
ATOM 747 C C . SER A 1 99 ? -21.672 18.509 -65.830 1.00 74.93 246 SER A C 1
ATOM 748 O O . SER A 1 99 ? -21.350 17.573 -65.099 1.00 75.76 246 SER A O 1
ATOM 751 N N . PRO A 1 100 ? -22.947 18.887 -66.002 1.00 77.17 247 PRO A N 1
ATOM 752 C CA . PRO A 1 100 ? -24.062 18.202 -65.342 1.00 79.43 247 PRO A CA 1
ATOM 753 C C . PRO A 1 100 ? -24.359 16.848 -65.980 1.00 81.36 247 PRO A C 1
ATOM 754 O O . PRO A 1 100 ? -25.146 16.075 -65.433 1.00 87.58 247 PRO A O 1
ATOM 758 N N . VAL A 1 101 ? -23.735 16.570 -67.121 1.00 74.23 248 VAL A N 1
ATOM 759 C CA . VAL A 1 101 ? -23.927 15.295 -67.807 1.00 75.70 248 VAL A CA 1
ATOM 760 C C . VAL A 1 101 ? -22.875 14.277 -67.379 1.00 66.22 248 VAL A C 1
ATOM 761 O O . VAL A 1 101 ? -21.692 14.424 -67.686 1.00 65.56 248 VAL A O 1
ATOM 765 N N . ASP A 1 102 ? -23.319 13.240 -66.677 1.00 74.41 249 ASP A N 1
ATOM 766 C CA . ASP A 1 102 ? -22.414 12.262 -66.081 1.00 81.01 249 ASP A CA 1
ATOM 767 C C . ASP A 1 102 ? -21.400 11.679 -67.062 1.00 75.23 249 ASP A C 1
ATOM 768 O O . ASP A 1 102 ? -20.221 11.553 -66.733 1.00 74.44 249 ASP A O 1
ATOM 773 N N . SER A 1 103 ? -21.853 11.321 -68.259 1.00 54.76 250 SER A N 1
ATOM 774 C CA . SER A 1 103 ? -20.955 10.736 -69.250 1.00 58.44 250 SER A CA 1
ATOM 775 C C . SER A 1 103 ? -19.742 11.636 -69.474 1.00 52.86 250 SER A C 1
ATOM 776 O O . SER A 1 103 ? -18.607 11.163 -69.527 1.00 48.25 250 SER A O 1
ATOM 779 N N . VAL A 1 104 ? -19.989 12.936 -69.592 1.00 55.20 251 VAL A N 1
ATOM 780 C CA . VAL A 1 104 ? -18.918 13.905 -69.791 1.00 50.19 251 VAL A CA 1
ATOM 781 C C . VAL A 1 104 ? -18.035 14.007 -68.553 1.00 49.22 251 VAL A C 1
ATOM 782 O O . VAL A 1 104 ? -16.808 14.054 -68.654 1.00 48.04 251 VAL A O 1
ATOM 786 N N . LEU A 1 105 ? -18.675 14.041 -67.389 1.00 55.74 252 LEU A N 1
ATOM 787 C CA . LEU A 1 105 ? -17.975 14.165 -66.117 1.00 46.04 252 LEU A CA 1
ATOM 788 C C . LEU A 1 105 ? -17.016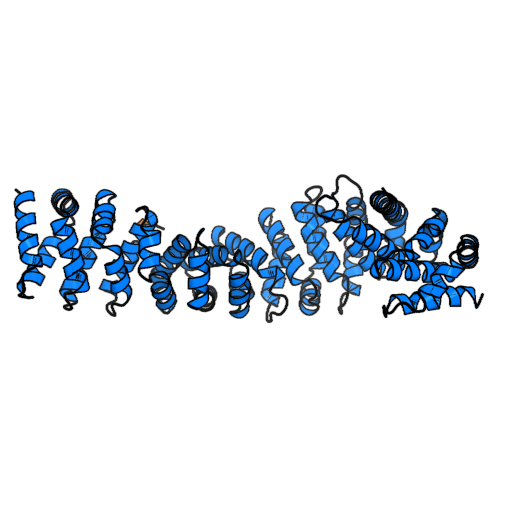 12.993 -65.910 1.00 45.98 252 LEU A C 1
ATOM 789 O O . LEU A 1 105 ? -15.870 13.181 -65.503 1.00 41.26 252 LEU A O 1
ATOM 794 N N . PHE A 1 106 ? -17.490 11.785 -66.201 1.00 64.57 253 PHE A N 1
ATOM 795 C CA . PHE A 1 106 ? -16.687 10.579 -66.017 1.00 63.09 253 PHE A CA 1
ATOM 796 C C . PHE A 1 106 ? -15.449 10.565 -66.913 1.00 62.00 253 PHE A C 1
ATOM 797 O O . PHE A 1 106 ? -14.366 10.176 -66.478 1.00 62.75 253 PHE A O 1
ATOM 805 N N . TYR A 1 107 ? -15.614 10.985 -68.163 1.00 55.58 254 TYR A N 1
ATOM 806 C CA . TYR A 1 107 ? -14.493 11.065 -69.094 1.00 54.16 254 TYR A CA 1
ATOM 807 C C . TYR A 1 107 ? -13.397 11.973 -68.555 1.00 46.79 254 TYR A C 1
ATOM 808 O O . TYR A 1 107 ? -12.210 11.651 -68.637 1.00 42.21 254 TYR A O 1
ATOM 817 N N . ALA A 1 108 ? -13.806 13.111 -68.005 1.00 43.42 255 ALA A N 1
ATOM 818 C CA . ALA A 1 108 ? -12.868 14.097 -67.490 1.00 48.50 255 ALA A CA 1
ATOM 819 C C . ALA A 1 108 ? -12.115 13.569 -66.274 1.00 48.36 255 ALA A C 1
ATOM 820 O O . ALA A 1 108 ? -10.887 13.462 -66.290 1.00 44.17 255 ALA A O 1
ATOM 822 N N . ILE A 1 109 ? -12.858 13.238 -65.222 1.00 41.95 256 ILE A N 1
ATOM 823 C CA . ILE A 1 109 ? -12.260 12.767 -63.979 1.00 42.10 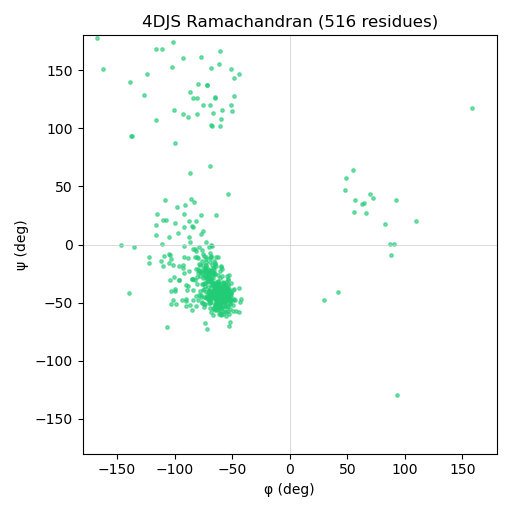256 ILE A CA 1
ATOM 824 C C . ILE A 1 109 ? -11.332 11.579 -64.219 1.00 32.84 256 ILE A C 1
ATOM 825 O O . ILE A 1 109 ? -10.247 11.498 -63.641 1.00 34.47 256 ILE A O 1
ATOM 830 N N . THR A 1 110 ? -11.761 10.665 -65.081 1.00 34.71 257 THR A N 1
ATOM 831 C CA . THR A 1 110 ? -10.963 9.492 -65.409 1.00 36.41 257 THR A CA 1
ATOM 832 C C . THR A 1 110 ? -9.651 9.883 -66.076 1.00 37.66 257 THR A C 1
ATOM 833 O O . THR A 1 110 ? -8.572 9.520 -65.607 1.00 37.66 257 THR A O 1
ATOM 837 N N . THR A 1 111 ? -9.751 10.625 -67.174 1.00 45.14 258 THR A N 1
ATOM 838 C CA . THR A 1 111 ? -8.574 11.075 -67.908 1.00 41.67 258 THR A CA 1
ATOM 839 C C . THR A 1 111 ? -7.625 11.851 -66.999 1.00 37.98 258 THR A C 1
ATOM 840 O O . THR A 1 111 ? -6.420 11.593 -66.983 1.00 36.89 258 THR A O 1
ATOM 844 N N . LEU A 1 112 ? -8.173 12.800 -66.246 1.00 30.39 259 LEU A N 1
ATOM 845 C CA . LEU A 1 112 ? -7.387 13.556 -65.278 1.00 32.59 259 LEU A CA 1
ATOM 846 C C . LEU A 1 112 ? -6.602 12.607 -64.384 1.00 32.51 259 LEU A C 1
ATOM 847 O O . LEU A 1 112 ? -5.403 12.787 -64.167 1.00 28.34 259 LEU A O 1
ATOM 852 N N . HIS A 1 113 ? -7.289 11.592 -63.870 1.00 41.22 260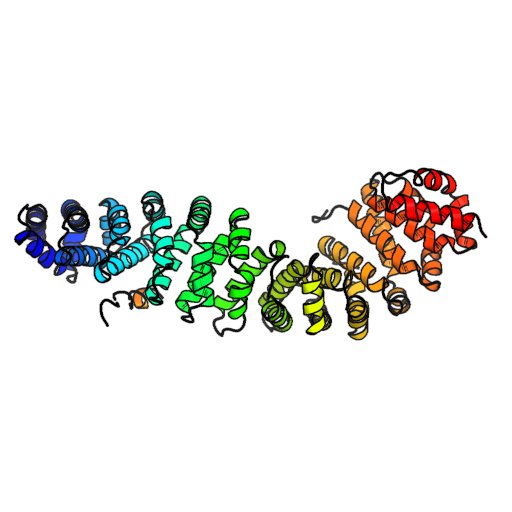 HIS A N 1
ATOM 853 C CA . HIS A 1 113 ? -6.663 10.611 -62.995 1.00 42.57 260 HIS A CA 1
ATOM 854 C C . HIS A 1 113 ? -5.458 9.952 -63.668 1.00 48.54 260 HIS A C 1
ATOM 855 O O . HIS A 1 113 ? -4.412 9.771 -63.043 1.00 48.30 260 HIS A O 1
ATOM 862 N N . ASN A 1 114 ? -5.605 9.597 -64.941 1.00 31.14 261 ASN A N 1
ATOM 863 C CA . ASN A 1 114 ? -4.486 9.052 -65.703 1.00 29.68 261 ASN A CA 1
ATOM 864 C C . ASN A 1 114 ? -3.344 10.057 -65.812 1.00 31.99 261 ASN A C 1
ATOM 865 O O . ASN A 1 114 ? -2.182 9.715 -65.591 1.00 31.67 261 ASN A O 1
ATOM 870 N N . LEU A 1 115 ? -3.683 11.296 -66.154 1.00 35.37 262 LEU A N 1
ATOM 871 C CA . LEU A 1 115 ? -2.690 12.360 -66.268 1.00 34.50 262 LEU A CA 1
ATOM 872 C C . LEU A 1 115 ? -1.867 12.495 -64.993 1.00 33.28 262 LEU A C 1
ATOM 873 O O . LEU A 1 115 ? -0.638 12.463 -65.031 1.00 37.05 262 LEU A O 1
ATOM 878 N N . LEU A 1 116 ? -2.551 12.653 -63.866 1.00 33.49 263 LEU A N 1
ATOM 879 C CA . LEU A 1 116 ? -1.881 12.771 -62.580 1.00 36.17 263 LEU A CA 1
ATOM 880 C C . LEU A 1 116 ? -0.949 11.587 -62.355 1.00 42.63 263 LEU A C 1
ATOM 881 O O . LEU A 1 116 ? 0.211 11.760 -61.982 1.00 50.05 263 LEU A O 1
ATOM 886 N N . LEU A 1 117 ? -1.466 10.386 -62.601 1.00 36.98 264 LEU A N 1
ATOM 887 C CA . LEU A 1 117 ? -0.722 9.154 -62.365 1.00 42.23 264 LEU A CA 1
ATOM 888 C C . LEU A 1 117 ? 0.567 9.018 -63.181 1.00 49.80 264 LEU A C 1
ATOM 889 O O . LEU A 1 117 ? 1.595 8.600 -62.649 1.00 52.39 264 LEU A O 1
ATOM 894 N N . HIS A 1 118 ? 0.518 9.364 -64.464 1.00 54.53 265 HIS A N 1
ATOM 895 C CA . HIS A 1 118 ? 1.627 9.034 -65.360 1.00 58.74 265 HIS A CA 1
ATOM 896 C C . HIS A 1 118 ? 2.282 10.215 -66.083 1.00 58.01 265 HIS A C 1
ATOM 897 O O . HIS A 1 118 ? 3.383 10.080 -66.619 1.00 60.22 265 HIS A O 1
ATOM 904 N N . GLN A 1 119 ? 1.613 11.363 -66.104 1.00 48.09 266 GLN A N 1
ATOM 905 C CA . GLN A 1 119 ? 2.167 12.540 -66.767 1.00 49.14 266 GLN A CA 1
ATOM 906 C C . GLN A 1 119 ? 2.775 13.505 -65.756 1.00 54.71 266 GLN A C 1
ATOM 907 O O . GLN A 1 119 ? 2.069 14.055 -64.911 1.00 54.32 266 GLN A O 1
ATOM 913 N N . GLU A 1 120 ? 4.085 13.707 -65.843 1.00 61.79 267 GLU A N 1
ATOM 914 C CA . GLU A 1 120 ? 4.773 14.592 -64.911 1.00 70.76 267 GLU A CA 1
ATOM 915 C C . GLU A 1 120 ? 4.430 16.051 -65.185 1.00 72.03 267 GLU A C 1
ATOM 916 O O . GLU A 1 120 ? 4.370 16.477 -66.337 1.00 72.64 267 GLU A O 1
ATOM 922 N N . GLY A 1 121 ? 4.200 16.810 -64.118 1.00 75.93 268 GLY A N 1
ATOM 923 C CA . GLY A 1 121 ? 3.825 18.207 -64.243 1.00 73.05 268 GLY A CA 1
ATOM 924 C C . GLY A 1 121 ? 2.321 18.390 -64.312 1.00 66.77 268 GLY A C 1
ATOM 925 O O . GLY A 1 121 ? 1.825 19.510 -64.430 1.00 68.26 268 GLY A O 1
ATOM 926 N N . ALA A 1 122 ? 1.593 17.281 -64.238 1.00 48.37 269 ALA A N 1
ATOM 927 C CA . ALA A 1 122 ? 0.137 17.314 -64.294 1.00 38.16 269 ALA A CA 1
ATOM 928 C C . ALA A 1 122 ? -0.449 17.771 -62.967 1.00 37.72 269 ALA A C 1
ATOM 929 O O . ALA A 1 122 ? -1.573 18.268 -62.913 1.00 37.10 269 ALA A O 1
ATOM 931 N N . LYS A 1 123 ? 0.315 17.600 -61.895 1.00 41.49 270 LYS A N 1
ATOM 932 C CA . LYS A 1 123 ? -0.159 17.977 -60.570 1.00 44.80 270 LYS A CA 1
ATOM 933 C C . LYS A 1 123 ? -0.323 19.490 -60.435 1.00 44.82 270 LYS A C 1
ATOM 934 O O . LYS A 1 123 ? -1.332 19.964 -59.918 1.00 44.52 270 LYS A O 1
ATOM 940 N N . MET A 1 124 ? 0.665 20.245 -60.908 1.00 56.25 271 MET A N 1
ATOM 941 C CA . MET A 1 124 ? 0.567 21.700 -60.898 1.00 65.25 271 MET A CA 1
ATOM 942 C C . MET A 1 124 ? -0.596 22.170 -61.756 1.00 62.11 271 MET A C 1
ATOM 943 O O . MET A 1 124 ? -1.327 23.085 -61.380 1.00 60.82 271 MET A O 1
ATOM 948 N N . ALA A 1 125 ? -0.753 21.545 -62.918 1.00 57.06 272 ALA A N 1
ATOM 949 C CA . ALA A 1 125 ? -1.806 21.920 -63.851 1.00 57.08 272 ALA A CA 1
ATOM 950 C C . ALA A 1 125 ? -3.178 21.847 -63.191 1.00 53.85 272 ALA A C 1
ATOM 951 O O . ALA A 1 125 ? -3.982 22.772 -63.305 1.00 59.29 272 ALA A O 1
ATOM 953 N N . VAL A 1 126 ? -3.442 20.748 -62.496 1.00 45.34 273 VAL A N 1
ATOM 954 C CA . VAL A 1 126 ? -4.714 20.587 -61.804 1.00 51.20 273 VAL A CA 1
ATOM 955 C C . VAL A 1 126 ? -4.837 21.577 -60.644 1.00 54.14 273 VAL A C 1
ATOM 956 O O . VAL A 1 126 ? -5.900 22.162 -60.428 1.00 53.22 273 VAL A O 1
ATOM 960 N N . ARG A 1 127 ? -3.744 21.767 -59.908 1.00 49.90 274 ARG A N 1
ATOM 961 C CA . ARG A 1 127 ? -3.719 22.728 -58.810 1.00 51.58 274 ARG A CA 1
ATOM 962 C C . ARG A 1 127 ? -4.014 24.141 -59.307 1.00 63.47 274 ARG A C 1
ATOM 963 O O . ARG A 1 127 ? -4.870 24.834 -58.758 1.00 70.81 274 ARG A O 1
ATOM 971 N N . LEU A 1 128 ? -3.297 24.562 -60.346 1.00 60.52 275 LEU A N 1
ATOM 972 C CA . LEU A 1 128 ? -3.443 25.910 -60.888 1.00 56.96 275 LEU A CA 1
ATOM 973 C C . LEU A 1 128 ? -4.833 26.142 -61.471 1.00 58.23 275 LEU A C 1
ATOM 974 O O . LEU A 1 128 ? -5.355 27.257 -61.426 1.00 67.00 275 LEU A O 1
ATOM 979 N N . ALA A 1 129 ? -5.428 25.085 -62.017 1.00 63.20 276 ALA A N 1
ATOM 980 C CA . ALA A 1 129 ? -6.724 25.196 -62.682 1.00 62.27 276 ALA A CA 1
ATOM 981 C C . ALA A 1 129 ? -7.897 25.101 -61.706 1.00 64.13 276 ALA A C 1
ATOM 982 O O . ALA A 1 129 ? -9.038 24.885 -62.115 1.00 57.50 276 ALA A O 1
ATOM 984 N N . GLY A 1 130 ? -7.614 25.271 -60.418 1.00 55.03 277 GLY A N 1
ATOM 985 C CA . GLY A 1 130 ? -8.643 25.189 -59.397 1.00 61.50 277 GLY A CA 1
ATOM 986 C C . GLY A 1 130 ? -9.280 23.814 -59.338 1.00 67.04 277 GLY A C 1
ATOM 987 O O . GLY A 1 130 ? -10.475 23.678 -59.073 1.00 67.61 277 GLY A O 1
ATOM 988 N N . GLY A 1 131 ? -8.473 22.788 -59.588 1.00 68.99 278 GLY A N 1
ATOM 989 C CA . GLY A 1 131 ? -8.957 21.422 -59.593 1.00 61.89 278 GLY A CA 1
ATOM 990 C C . GLY A 1 131 ? -9.251 20.888 -58.204 1.00 68.26 278 GLY A C 1
ATOM 991 O O . GLY A 1 131 ? -10.164 20.081 -58.023 1.00 68.51 278 GLY A O 1
ATOM 992 N N . LEU A 1 132 ? -8.477 21.333 -57.219 1.00 59.45 279 LEU A N 1
ATOM 993 C CA . LEU A 1 132 ? -8.639 20.849 -55.851 1.00 60.70 279 LEU A CA 1
ATOM 994 C C . LEU A 1 132 ? -10.031 21.148 -55.309 1.00 58.15 279 LEU A C 1
ATOM 995 O O . LEU A 1 132 ? -10.718 20.253 -54.818 1.00 56.50 279 LEU A O 1
ATOM 1000 N N . GLN A 1 133 ? -10.441 22.409 -55.406 1.00 87.68 280 GLN A N 1
ATOM 1001 C CA . GLN A 1 133 ? -11.751 22.826 -54.924 1.00 93.41 280 GLN A CA 1
ATOM 1002 C C . GLN A 1 133 ? -12.876 22.140 -55.692 1.00 89.20 280 GLN A C 1
ATOM 1003 O O . GLN A 1 133 ? -13.875 21.720 -55.109 1.00 86.82 280 GLN A O 1
ATOM 1009 N N . LYS A 1 134 ? -12.709 22.030 -57.005 1.00 85.06 281 LYS A N 1
ATOM 1010 C CA . LYS A 1 134 ? -13.737 21.428 -57.841 1.00 83.83 281 LYS A CA 1
ATOM 1011 C C . LYS A 1 134 ? -13.928 19.955 -57.498 1.00 73.37 281 LYS A C 1
ATOM 1012 O O . LYS A 1 134 ? -15.049 19.448 -57.515 1.00 76.71 281 LYS A O 1
ATOM 1018 N N . MET A 1 135 ? -12.830 19.275 -57.181 1.00 64.28 282 MET A N 1
ATOM 1019 C CA . MET A 1 135 ? -12.885 17.866 -56.798 1.00 60.77 282 MET A CA 1
ATOM 1020 C C . MET A 1 135 ? -13.540 17.685 -55.434 1.00 57.14 282 MET A C 1
ATOM 1021 O O . MET A 1 135 ? -14.418 16.841 -55.268 1.00 59.23 282 MET A O 1
ATOM 1026 N N . VAL A 1 136 ? -13.108 18.481 -54.462 1.00 45.53 283 VAL A N 1
ATOM 1027 C CA . VAL A 1 136 ? -13.684 18.444 -53.120 1.00 45.49 283 VAL A CA 1
ATOM 1028 C C . VAL A 1 136 ? -15.194 18.672 -53.162 1.00 52.10 283 VAL A C 1
ATOM 1029 O O . VAL A 1 136 ? -15.943 18.080 -52.385 1.00 52.05 283 VAL A O 1
ATOM 1033 N N . ALA A 1 137 ? -15.631 19.532 -54.077 1.00 64.02 284 ALA A N 1
ATOM 1034 C CA . ALA A 1 137 ? -17.052 19.805 -54.260 1.00 65.15 284 ALA A CA 1
ATOM 1035 C C . ALA A 1 137 ? -17.773 18.598 -54.857 1.00 68.11 284 ALA A C 1
ATOM 1036 O O . ALA A 1 137 ? -18.988 18.458 -54.719 1.00 70.59 284 ALA A O 1
ATOM 1038 N N . LEU A 1 138 ? -17.018 17.728 -55.519 1.00 69.35 285 LEU A N 1
ATOM 1039 C CA . LEU A 1 138 ? -17.591 16.545 -56.153 1.00 71.80 285 LEU A CA 1
ATOM 1040 C C . LEU A 1 138 ? -17.680 15.359 -55.196 1.00 68.49 285 LEU A C 1
ATOM 1041 O O . LEU A 1 138 ? -18.027 14.249 -55.602 1.00 61.02 285 LEU A O 1
ATOM 1046 N N . LEU A 1 139 ? -17.363 15.598 -53.928 1.00 59.97 286 LEU A N 1
ATOM 1047 C CA . LEU A 1 139 ? -17.455 14.554 -52.915 1.00 62.71 286 LEU A CA 1
ATOM 1048 C C . LEU A 1 139 ? -18.877 14.459 -52.375 1.00 65.64 286 LEU A C 1
ATOM 1049 O O . LEU A 1 139 ? -19.119 13.843 -51.338 1.00 66.97 286 LEU A O 1
ATOM 1054 N N . ASN A 1 140 ? -19.813 15.074 -53.092 1.00 91.44 287 ASN A N 1
ATOM 1055 C CA . ASN A 1 140 ? -21.222 15.039 -52.722 1.00 89.39 287 ASN A CA 1
ATOM 1056 C C . ASN A 1 140 ? -21.935 13.876 -53.396 1.00 86.30 287 ASN A C 1
ATOM 1057 O O . ASN A 1 140 ? -22.966 13.404 -52.916 1.00 91.23 287 ASN A O 1
ATOM 1062 N N . LYS A 1 141 ? -21.382 13.425 -54.518 1.00 71.83 288 LYS A N 1
ATOM 1063 C CA . LYS A 1 141 ? -21.979 12.342 -55.291 1.00 82.12 288 LYS A CA 1
ATOM 1064 C C . LYS A 1 141 ? -22.047 11.050 -54.482 1.00 81.13 288 LYS A C 1
ATOM 1065 O O . LYS A 1 141 ? -21.273 10.849 -53.547 1.00 79.98 288 LYS A O 1
ATOM 1071 N N . THR A 1 142 ? -22.978 10.176 -54.851 1.00 76.83 289 THR A N 1
ATOM 1072 C CA . THR A 1 142 ? -23.201 8.939 -54.114 1.00 68.88 289 THR A CA 1
ATOM 1073 C C . THR A 1 142 ? -22.633 7.728 -54.848 1.00 71.98 289 THR A C 1
ATOM 1074 O O . THR A 1 142 ? -22.833 6.590 -54.427 1.00 76.95 289 THR A O 1
ATOM 1078 N N . ASN A 1 143 ? -21.928 7.975 -55.946 1.00 66.33 290 ASN A N 1
ATOM 1079 C CA . ASN A 1 143 ? -21.307 6.896 -56.704 1.00 63.95 290 ASN A CA 1
ATOM 1080 C C . ASN A 1 143 ? -20.002 6.459 -56.051 1.00 56.34 290 ASN A C 1
ATOM 1081 O O . ASN A 1 143 ? -19.025 7.206 -56.036 1.00 56.37 290 ASN A O 1
ATOM 1086 N N . VAL A 1 144 ? -19.990 5.244 -55.513 1.00 65.64 291 VAL A N 1
ATOM 1087 C CA . VAL A 1 144 ? -18.834 4.752 -54.770 1.00 71.30 291 VAL A CA 1
ATOM 1088 C C . VAL A 1 144 ? -17.563 4.711 -55.618 1.00 67.36 291 VAL A C 1
ATOM 1089 O O . VAL A 1 144 ? -16.478 5.051 -55.141 1.00 63.00 291 VAL A O 1
ATOM 1093 N N . LYS A 1 145 ? -17.699 4.301 -56.874 1.00 57.58 292 LYS A N 1
ATOM 1094 C CA . LYS A 1 145 ? -16.549 4.221 -57.768 1.00 55.80 292 LYS A CA 1
ATOM 1095 C C . LYS A 1 145 ? -16.059 5.603 -58.198 1.00 50.97 292 LYS A C 1
ATOM 1096 O O . LYS A 1 145 ? -14.853 5.848 -58.271 1.00 46.05 292 LYS A O 1
ATOM 1102 N N . PHE A 1 146 ? -16.994 6.505 -58.478 1.00 46.36 293 PHE A N 1
ATOM 1103 C CA . PHE A 1 146 ? -16.633 7.872 -58.821 1.00 45.47 293 PHE A CA 1
ATOM 1104 C C . PHE A 1 146 ? -15.884 8.535 -57.673 1.00 49.08 293 PHE A C 1
ATOM 1105 O O . PHE A 1 146 ? -14.893 9.236 -57.883 1.00 48.92 293 PHE A O 1
ATOM 1113 N N . LEU A 1 147 ? -16.372 8.317 -56.458 1.00 50.51 294 LEU A N 1
ATOM 1114 C CA . LEU A 1 147 ? -15.733 8.872 -55.275 1.00 44.26 294 LEU A CA 1
ATOM 1115 C C . LEU A 1 147 ? -14.331 8.297 -55.111 1.00 42.18 294 LEU A C 1
ATOM 1116 O O . LEU A 1 147 ? -13.405 9.002 -54.708 1.00 34.28 294 LEU A O 1
ATOM 1121 N N . ALA A 1 148 ? -14.176 7.017 -55.435 1.00 45.00 295 ALA A N 1
ATOM 1122 C CA . ALA A 1 148 ? -12.880 6.359 -55.331 1.00 46.63 295 ALA A CA 1
ATOM 1123 C C . ALA A 1 148 ? -11.850 7.033 -56.232 1.00 47.28 295 ALA A C 1
ATOM 1124 O O . ALA A 1 148 ? -10.693 7.213 -55.846 1.00 46.16 295 ALA A O 1
ATOM 1126 N N . ILE A 1 149 ? -12.281 7.404 -57.433 1.00 42.54 296 ILE A N 1
ATOM 1127 C CA . ILE A 1 149 ? -11.410 8.076 -58.390 1.00 41.67 296 ILE A CA 1
ATOM 1128 C C . ILE A 1 149 ? -11.073 9.487 -57.918 1.00 43.47 296 ILE A C 1
ATOM 1129 O O . ILE A 1 149 ? -9.920 9.918 -57.979 1.00 43.39 296 ILE A O 1
ATOM 1134 N N . THR A 1 150 ? -12.090 10.197 -57.442 1.00 42.53 297 THR A N 1
ATOM 1135 C CA . THR A 1 150 ? -11.932 11.573 -56.989 1.00 41.93 297 THR A CA 1
ATOM 1136 C C . THR A 1 150 ? -11.069 11.670 -55.733 1.00 41.71 297 THR A C 1
ATOM 1137 O O . THR A 1 150 ? -10.258 12.586 -55.596 1.00 39.01 297 THR A O 1
ATOM 1141 N N . THR A 1 151 ? -11.250 10.725 -54.815 1.00 48.93 298 THR A N 1
ATOM 1142 C CA . THR A 1 151 ? -10.499 10.736 -53.564 1.00 52.46 298 THR A CA 1
ATOM 1143 C C . THR A 1 151 ? -9.033 10.383 -53.788 1.00 49.82 298 THR A C 1
ATOM 1144 O O . THR A 1 151 ? -8.154 10.874 -53.080 1.00 47.71 298 THR A O 1
ATOM 1148 N N . ASP A 1 152 ? -8.768 9.538 -54.777 1.00 51.59 299 ASP A N 1
ATOM 1149 C CA . ASP A 1 152 ? -7.392 9.178 -55.089 1.00 53.17 299 ASP A CA 1
ATOM 1150 C C . ASP A 1 152 ? -6.652 10.357 -55.720 1.00 51.16 299 ASP A C 1
ATOM 1151 O O . ASP A 1 152 ? -5.487 10.606 -55.408 1.00 48.63 299 ASP A O 1
ATOM 1156 N N . CYS A 1 153 ? -7.336 11.081 -56.603 1.00 45.22 300 CYS A N 1
ATOM 1157 C CA . CYS A 1 153 ? -6.783 12.298 -57.187 1.00 49.43 300 CYS A CA 1
ATOM 1158 C C . CYS A 1 153 ? -6.323 13.259 -56.093 1.00 45.76 300 CYS A C 1
ATOM 1159 O O . CYS A 1 153 ? -5.181 13.717 -56.093 1.00 46.23 300 CYS A O 1
ATOM 1162 N N . LEU A 1 154 ? -7.220 13.557 -55.161 1.00 35.25 301 LEU A N 1
ATOM 1163 C CA . LEU A 1 154 ? -6.910 14.476 -54.073 1.00 41.15 301 LEU A CA 1
ATOM 1164 C C . LEU A 1 154 ? -5.658 14.036 -53.322 1.00 45.46 301 LEU A C 1
ATOM 1165 O O . LEU A 1 154 ? -4.798 14.856 -52.996 1.00 44.93 301 LEU A O 1
ATOM 1170 N N . GLN A 1 155 ? -5.559 12.737 -53.054 1.00 39.36 302 GLN A N 1
ATOM 1171 C CA . GLN A 1 155 ? -4.411 12.188 -52.344 1.00 40.02 302 GLN A CA 1
ATOM 1172 C C . GLN A 1 155 ? -3.125 12.437 -53.129 1.00 42.08 302 GLN A C 1
ATOM 1173 O O . GLN A 1 155 ? -2.140 12.936 -52.583 1.00 40.93 302 GLN A O 1
ATOM 1179 N N . ILE A 1 156 ? -3.145 12.094 -54.414 1.00 37.40 303 ILE A N 1
ATOM 1180 C CA . ILE A 1 156 ? -2.005 12.329 -55.292 1.00 41.95 303 ILE A CA 1
ATOM 1181 C C . ILE A 1 156 ? -1.573 13.793 -55.250 1.00 46.79 303 ILE A C 1
ATOM 1182 O O . ILE A 1 156 ? -0.383 14.097 -55.152 1.00 50.51 303 ILE A O 1
ATOM 1187 N N . LEU A 1 157 ? -2.547 14.695 -55.322 1.00 49.68 304 LEU A N 1
ATOM 1188 C CA . LEU A 1 157 ? -2.274 16.129 -55.300 1.00 52.42 304 LEU A CA 1
ATOM 1189 C C . LEU A 1 157 ? -1.768 16.600 -53.936 1.00 54.68 304 LEU A C 1
ATOM 1190 O O . LEU A 1 157 ? -0.823 17.384 -53.855 1.00 58.77 304 LEU A O 1
ATOM 1195 N N . ALA A 1 158 ? -2.395 16.110 -52.869 1.00 45.31 305 ALA A N 1
ATOM 1196 C CA . ALA A 1 158 ? -2.102 16.582 -51.516 1.00 48.85 305 ALA A CA 1
ATOM 1197 C C . ALA A 1 158 ? -0.787 16.041 -50.965 1.00 43.40 305 ALA A C 1
ATOM 1198 O O . ALA A 1 158 ? -0.210 16.612 -50.041 1.00 39.87 305 ALA A O 1
ATOM 1200 N N . TYR A 1 159 ? -0.321 14.936 -51.533 1.00 34.00 306 TYR A N 1
ATOM 1201 C CA . TYR A 1 159 ? 0.903 14.301 -51.065 1.00 34.72 306 TYR A CA 1
ATOM 1202 C C . TYR A 1 159 ? 2.131 15.170 -51.319 1.00 40.69 306 TYR A C 1
ATOM 1203 O O . TYR A 1 159 ? 2.511 15.401 -52.467 1.00 47.43 306 TYR A O 1
ATOM 1212 N N . GLY A 1 160 ? 2.745 15.651 -50.242 1.00 36.91 307 GLY A N 1
ATOM 1213 C CA . GLY A 1 160 ? 3.980 16.410 -50.337 1.00 38.45 307 GLY A CA 1
ATOM 1214 C C . GLY A 1 160 ? 3.794 17.902 -50.536 1.00 43.84 307 GLY A C 1
ATOM 1215 O O . GLY A 1 160 ? 4.756 18.667 -50.474 1.00 53.14 307 GLY A O 1
ATOM 1216 N N . ASN A 1 161 ? 2.557 18.323 -50.778 1.00 73.65 308 ASN A N 1
ATOM 1217 C CA . ASN A 1 161 ? 2.275 19.731 -51.035 1.00 79.38 308 ASN A CA 1
ATOM 1218 C C . ASN A 1 161 ? 1.384 20.345 -49.960 1.00 78.32 308 ASN A C 1
ATOM 1219 O O . ASN A 1 161 ? 0.187 20.064 -49.895 1.00 73.95 308 ASN A O 1
ATOM 1224 N N . GLN A 1 162 ? 1.975 21.186 -49.119 1.00 77.62 309 GLN A N 1
ATOM 1225 C CA . GLN A 1 162 ? 1.251 21.791 -48.007 1.00 77.31 309 GLN A CA 1
ATOM 1226 C C . GLN A 1 162 ? 0.080 22.660 -48.462 1.00 78.69 309 GLN A C 1
ATOM 1227 O O . GLN A 1 162 ? -1.017 22.563 -47.912 1.00 73.26 309 GLN A O 1
ATOM 1233 N N . GLU A 1 163 ? 0.315 23.506 -49.461 1.00 76.05 310 GLU A N 1
ATOM 1234 C CA . GLU A 1 163 ? -0.721 24.411 -49.958 1.00 70.73 310 GLU A CA 1
ATOM 1235 C C . GLU A 1 163 ? -1.978 23.655 -50.374 1.00 69.62 310 GLU A C 1
ATOM 1236 O O . GLU A 1 163 ? -3.096 24.087 -50.089 1.00 58.46 310 GLU A O 1
ATOM 1242 N N . SER A 1 164 ? -1.785 22.529 -51.055 1.00 73.16 311 SER A N 1
ATOM 1243 C CA . SER A 1 164 ? -2.896 21.687 -51.482 1.00 61.38 311 SER A CA 1
ATOM 1244 C C . SER A 1 164 ? -3.713 21.236 -50.282 1.00 63.83 311 SER A C 1
ATOM 1245 O O . SER A 1 164 ? -4.942 21.197 -50.337 1.00 62.43 311 SER A O 1
ATOM 1248 N N . LYS A 1 165 ? -3.020 20.892 -49.201 1.00 59.45 312 LYS A N 1
ATOM 1249 C CA . LYS A 1 165 ? -3.679 20.487 -47.966 1.00 58.63 312 LYS A CA 1
ATOM 1250 C C . LYS A 1 165 ? -4.503 21.638 -47.398 1.00 57.73 312 LYS A C 1
ATOM 1251 O O . LYS A 1 165 ? -5.676 21.469 -47.063 1.00 55.28 312 LYS A O 1
ATOM 1257 N N . LEU A 1 166 ? -3.883 22.809 -47.296 1.00 57.71 313 LEU A N 1
ATOM 1258 C CA . LEU A 1 166 ? -4.568 23.993 -46.794 1.00 66.90 313 LEU A CA 1
ATOM 1259 C C . LEU A 1 166 ? -5.806 24.297 -47.634 1.00 65.83 313 LEU A C 1
ATOM 1260 O O . LEU A 1 166 ? -6.842 24.703 -47.104 1.00 62.78 313 LEU A O 1
ATOM 1265 N N . ILE A 1 167 ? -5.690 24.092 -48.943 1.00 57.60 314 ILE A N 1
ATOM 1266 C CA . ILE A 1 167 ? -6.802 24.324 -49.859 1.00 55.24 314 ILE A CA 1
ATOM 1267 C C . ILE A 1 167 ? -7.944 23.347 -49.605 1.00 59.61 314 ILE A C 1
ATOM 1268 O O . ILE A 1 167 ? -9.082 23.757 -49.388 1.00 62.06 314 ILE A O 1
ATOM 1273 N N . ILE A 1 168 ? -7.632 22.055 -49.642 1.00 63.42 315 ILE A N 1
ATOM 1274 C CA . ILE A 1 168 ? -8.607 21.020 -49.324 1.00 61.84 315 ILE A CA 1
ATOM 1275 C C . ILE A 1 168 ? -9.270 21.336 -47.990 1.00 63.85 315 ILE A C 1
ATOM 1276 O O . ILE A 1 168 ? -10.489 21.230 -47.845 1.00 65.02 315 ILE A O 1
ATOM 1281 N N . LEU A 1 169 ? -8.451 21.725 -47.019 1.00 69.90 316 LEU A N 1
ATOM 1282 C CA . LEU A 1 169 ? -8.938 22.140 -45.711 1.00 75.21 316 LEU A CA 1
ATOM 1283 C C . LEU A 1 169 ? -10.015 23.212 -45.846 1.00 81.81 316 LEU A C 1
ATOM 1284 O O . LEU A 1 169 ? -11.131 23.052 -45.349 1.00 77.81 316 LEU A O 1
ATOM 1289 N N . ALA A 1 170 ? -9.675 24.301 -46.528 1.00 74.09 317 ALA A N 1
ATOM 1290 C CA . ALA A 1 170 ? -10.587 25.428 -46.688 1.00 75.78 317 ALA A CA 1
ATOM 1291 C C . ALA A 1 170 ? -11.791 25.078 -47.560 1.00 79.05 317 ALA A C 1
ATOM 1292 O O . ALA A 1 170 ? -12.805 25.776 -47.540 1.00 81.51 317 ALA A O 1
ATOM 1294 N N . SER A 1 171 ? -11.676 23.996 -48.322 1.00 72.16 318 SER A N 1
ATOM 1295 C CA . SER A 1 171 ? -12.745 23.576 -49.221 1.00 75.94 318 SER A CA 1
ATOM 1296 C C . SER A 1 171 ? -13.794 22.736 -48.499 1.00 79.79 318 SER A C 1
ATOM 1297 O O . SER A 1 171 ? -14.803 22.347 -49.089 1.00 84.42 318 SER A O 1
ATOM 1300 N N . GLY A 1 172 ? -13.550 22.458 -47.223 1.00 83.98 319 GLY A N 1
ATOM 1301 C CA . GLY A 1 172 ? -14.446 21.625 -46.443 1.00 82.69 319 GLY A CA 1
ATOM 1302 C C . GLY A 1 172 ? -14.180 20.151 -46.673 1.00 76.82 319 GLY A C 1
ATOM 1303 O O . GLY A 1 172 ? -15.018 19.303 -46.366 1.00 74.90 319 GLY A O 1
ATOM 1304 N N . GLY A 1 173 ? -13.007 19.850 -47.222 1.00 75.99 320 GLY A N 1
ATOM 1305 C CA . GLY A 1 173 ? -12.601 18.480 -47.479 1.00 72.92 320 GLY A CA 1
ATOM 1306 C C . GLY A 1 173 ? -12.781 17.552 -46.291 1.00 76.98 320 GLY A C 1
ATOM 1307 O O . GLY A 1 173 ? -13.386 16.487 -46.422 1.00 71.29 320 GLY A O 1
ATOM 1308 N N . PRO A 1 174 ? -12.250 17.946 -45.122 1.00 79.35 321 PRO A N 1
ATOM 1309 C CA . PRO A 1 174 ? -12.378 17.138 -43.906 1.00 78.31 321 PRO A CA 1
ATOM 1310 C C . PRO A 1 174 ? -13.807 16.653 -43.664 1.00 74.68 321 PRO A C 1
ATOM 1311 O O . PRO A 1 174 ? -14.012 15.471 -43.399 1.00 75.36 321 PRO A O 1
ATOM 1315 N N . GLN A 1 175 ? -14.778 17.554 -43.759 1.00 69.05 322 GLN A N 1
ATOM 1316 C CA . GLN A 1 175 ? -16.174 17.194 -43.537 1.00 66.69 322 GLN A CA 1
ATOM 1317 C C . GLN A 1 175 ? -16.688 16.193 -44.566 1.00 63.33 322 GLN A C 1
ATOM 1318 O O . GLN A 1 175 ? -17.486 15.316 -44.241 1.00 63.53 322 GLN A O 1
ATOM 1324 N N . ALA A 1 176 ? -16.231 16.332 -45.807 1.00 72.84 323 ALA A N 1
ATOM 1325 C CA . ALA A 1 176 ? -16.665 15.451 -46.887 1.00 72.27 323 ALA A CA 1
ATOM 1326 C C . ALA A 1 176 ? -16.032 14.071 -46.768 1.00 65.59 323 ALA A C 1
ATOM 1327 O O . ALA A 1 176 ? -16.726 13.054 -46.801 1.00 65.42 323 ALA A O 1
ATOM 1329 N N . LEU A 1 177 ? -14.710 14.046 -46.633 1.00 53.39 324 LEU A N 1
ATOM 1330 C CA . LEU A 1 177 ? -13.963 12.797 -46.529 1.00 50.87 324 LEU A CA 1
ATOM 1331 C C . LEU A 1 177 ? -14.464 11.949 -45.360 1.00 51.85 324 LEU A C 1
ATOM 1332 O O . LEU A 1 177 ? -14.631 10.734 -45.484 1.00 47.36 324 LEU A O 1
ATOM 1337 N N . VAL A 1 178 ? -14.706 12.601 -44.227 1.00 54.63 325 VAL A N 1
ATOM 1338 C CA . VAL A 1 178 ? -15.226 11.923 -43.047 1.00 56.15 325 VAL A CA 1
ATOM 1339 C C . VAL A 1 178 ? -16.546 11.210 -43.335 1.00 60.76 325 VAL A C 1
ATOM 1340 O O . VAL A 1 178 ? -16.736 10.061 -42.935 1.00 64.37 325 VAL A O 1
ATOM 1344 N N . ASN A 1 179 ? -17.454 11.890 -44.030 1.00 67.61 326 ASN A N 1
ATOM 1345 C CA . ASN A 1 179 ? -18.751 11.305 -44.355 1.00 70.57 326 ASN A CA 1
ATOM 1346 C C . ASN A 1 179 ? -18.640 10.029 -45.182 1.00 73.26 326 ASN A C 1
ATOM 1347 O O . ASN A 1 179 ? -19.409 9.089 -44.988 1.00 74.82 326 ASN A O 1
ATOM 1352 N N . ILE A 1 180 ? -17.682 9.998 -46.102 1.00 58.74 327 ILE A N 1
ATOM 1353 C CA . ILE A 1 180 ? -17.444 8.804 -46.903 1.00 61.69 327 ILE A CA 1
ATOM 1354 C C . ILE A 1 180 ? -17.058 7.626 -46.012 1.00 60.87 327 ILE A C 1
ATOM 1355 O O . ILE A 1 180 ? -17.553 6.513 -46.185 1.00 61.36 327 ILE A O 1
ATOM 1360 N N . MET A 1 181 ? -16.175 7.885 -45.053 1.00 59.12 328 MET A N 1
ATOM 1361 C CA . MET A 1 181 ? -15.704 6.852 -44.139 1.00 60.08 328 MET A CA 1
ATOM 1362 C C . MET A 1 181 ? -16.827 6.317 -43.259 1.00 65.67 328 MET A C 1
ATOM 1363 O O . MET A 1 181 ? -16.767 5.183 -42.788 1.00 69.96 328 MET A O 1
ATOM 1368 N N . ARG A 1 182 ? -17.849 7.136 -43.038 1.00 56.30 329 ARG A N 1
ATOM 1369 C CA . ARG A 1 182 ? -18.934 6.761 -42.139 1.00 61.54 329 ARG A CA 1
ATOM 1370 C C . ARG A 1 182 ? -20.262 6.617 -42.878 1.00 63.01 329 ARG A C 1
ATOM 1371 O O . ARG A 1 182 ? -21.332 6.775 -42.291 1.00 67.32 329 ARG A O 1
ATOM 1379 N N . THR A 1 183 ? -20.184 6.310 -44.169 1.00 65.44 330 THR A N 1
ATOM 1380 C CA . THR A 1 183 ? -21.375 6.126 -44.991 1.00 63.24 330 THR A CA 1
ATOM 1381 C C . THR A 1 183 ? -21.221 4.953 -45.953 1.00 62.52 330 THR A C 1
ATOM 1382 O O . THR A 1 183 ? -22.147 4.164 -46.137 1.00 76.49 330 THR A O 1
ATOM 1386 N N . TYR A 1 184 ? -20.045 4.837 -46.558 1.00 59.71 331 TYR A N 1
ATOM 1387 C CA . TYR A 1 184 ? -19.822 3.834 -47.594 1.00 67.56 331 TYR A CA 1
ATOM 1388 C C . TYR A 1 184 ? -19.037 2.619 -47.104 1.00 64.35 331 TYR A C 1
ATOM 1389 O O . TYR A 1 184 ? -18.242 2.711 -46.166 1.00 56.13 331 TYR A O 1
ATOM 1398 N N . THR A 1 185 ? -19.274 1.481 -47.750 1.00 62.97 332 THR A N 1
ATOM 1399 C CA . THR A 1 185 ? -18.641 0.225 -47.367 1.00 63.60 332 THR A CA 1
ATOM 1400 C C . THR A 1 185 ? -17.621 -0.242 -48.404 1.00 69.08 332 THR A C 1
ATOM 1401 O O . THR A 1 185 ? -16.767 -1.078 -48.110 1.00 67.90 332 THR A O 1
ATOM 1405 N N . TYR A 1 186 ? -17.719 0.298 -49.615 1.00 79.53 333 TYR A N 1
ATOM 1406 C CA . TYR A 1 186 ? -16.786 -0.032 -50.687 1.00 75.22 333 TYR A CA 1
ATOM 1407 C C . TYR A 1 186 ? -15.347 0.115 -50.201 1.00 70.90 333 TYR A C 1
ATOM 1408 O O . TYR A 1 186 ? -14.903 1.217 -49.875 1.00 67.39 333 TYR A O 1
ATOM 1417 N N . GLU A 1 187 ? -14.624 -1.000 -50.157 1.00 66.08 334 GLU A N 1
ATOM 1418 C CA . GLU A 1 187 ? -13.259 -1.017 -49.639 1.00 69.02 334 GLU A CA 1
ATOM 1419 C C . GLU A 1 187 ? -12.339 -0.055 -50.390 1.00 64.46 334 GLU A C 1
ATOM 1420 O O . GLU A 1 187 ? -11.766 0.854 -49.791 1.00 58.49 334 GLU A O 1
ATOM 1426 N N . LYS A 1 188 ? -12.199 -0.258 -51.697 1.00 82.03 335 LYS A N 1
ATOM 1427 C CA . LYS A 1 188 ? -11.352 0.606 -52.515 1.00 80.00 335 LYS A CA 1
ATOM 1428 C C . LYS A 1 188 ? -11.554 2.071 -52.144 1.00 73.96 335 LYS A C 1
ATOM 1429 O O . LYS A 1 188 ? -10.592 2.805 -51.920 1.00 65.74 335 LYS A O 1
ATOM 1435 N N . LEU A 1 189 ? -12.815 2.484 -52.076 1.00 58.22 336 LEU A N 1
ATOM 1436 C CA . LEU A 1 189 ? -13.159 3.856 -51.726 1.00 48.51 336 LEU A CA 1
ATOM 1437 C C . LEU A 1 189 ? -12.660 4.224 -50.331 1.00 53.28 336 LEU A C 1
ATOM 1438 O O . LEU A 1 189 ? -11.898 5.175 -50.168 1.00 49.98 336 LEU A O 1
ATOM 1443 N N . LEU A 1 190 ? -13.095 3.467 -49.328 1.00 56.87 337 LEU A N 1
ATOM 1444 C CA . LEU A 1 190 ? -12.689 3.711 -47.947 1.00 53.56 337 LEU A CA 1
ATOM 1445 C C . LEU A 1 190 ? -11.170 3.775 -47.816 1.00 52.94 337 LEU A C 1
ATOM 1446 O O . LEU A 1 190 ? -10.631 4.672 -47.167 1.00 50.14 337 LEU A O 1
ATOM 1451 N N . TRP A 1 191 ? -10.489 2.816 -48.436 1.00 49.08 338 TRP A N 1
ATOM 1452 C CA . TRP A 1 191 ? -9.034 2.745 -48.384 1.00 45.89 338 TRP A CA 1
ATOM 1453 C C . TRP A 1 191 ? -8.374 4.007 -48.928 1.00 47.43 338 TRP A C 1
ATOM 1454 O O . TRP A 1 191 ? -7.568 4.634 -48.246 1.00 49.50 338 TRP A O 1
ATOM 1465 N N . THR A 1 192 ? -8.716 4.378 -50.157 1.00 69.61 339 THR A N 1
ATOM 1466 C CA . THR A 1 192 ? -8.128 5.561 -50.773 1.00 65.21 339 THR A CA 1
ATOM 1467 C C . THR A 1 192 ? -8.570 6.835 -50.057 1.00 63.60 339 THR A C 1
ATOM 1468 O O . THR A 1 192 ? -7.882 7.854 -50.106 1.00 61.46 339 THR A O 1
ATOM 1472 N N . THR A 1 193 ? -9.716 6.767 -49.387 1.00 48.51 340 THR A N 1
ATOM 1473 C CA . THR A 1 193 ? -10.226 7.899 -48.618 1.00 46.03 340 THR A CA 1
ATOM 1474 C C . THR A 1 193 ? -9.412 8.086 -47.343 1.00 48.41 340 THR A C 1
ATOM 1475 O O . THR A 1 193 ? -9.180 9.211 -46.902 1.00 48.59 340 THR A O 1
ATOM 1479 N N . SER A 1 194 ? -8.980 6.979 -46.750 1.00 46.25 341 SER A N 1
ATOM 1480 C CA . SER A 1 194 ? -8.148 7.041 -45.559 1.00 49.02 341 SER A CA 1
ATOM 1481 C C . SER A 1 194 ? -6.779 7.605 -45.917 1.00 51.41 341 SER A C 1
ATOM 1482 O O . SER A 1 194 ? -6.247 8.464 -45.211 1.00 46.22 341 SER A O 1
ATOM 1485 N N . ARG A 1 195 ? -6.215 7.120 -47.019 1.00 44.16 342 ARG A N 1
ATOM 1486 C CA . ARG A 1 195 ? -4.914 7.588 -47.478 1.00 38.84 342 ARG A CA 1
ATOM 1487 C C . ARG A 1 195 ? -4.898 9.107 -47.594 1.00 37.97 342 ARG A C 1
ATOM 1488 O O . ARG A 1 195 ? -3.902 9.752 -47.262 1.00 34.72 342 ARG A O 1
ATOM 1496 N N . VAL A 1 196 ? -6.004 9.674 -48.067 1.00 37.54 343 VAL A N 1
ATOM 1497 C CA . VAL A 1 196 ? -6.147 11.122 -48.138 1.00 37.95 343 VAL A CA 1
ATOM 1498 C C . VAL A 1 196 ? -6.045 11.726 -46.746 1.00 36.35 343 VAL A C 1
ATOM 1499 O O . VAL A 1 196 ? -5.246 12.633 -46.509 1.00 39.67 343 VAL A O 1
ATOM 1503 N N . LEU A 1 197 ? -6.859 11.211 -45.829 1.00 35.48 344 LEU A N 1
ATOM 1504 C CA . LEU A 1 197 ? -6.887 11.701 -44.455 1.00 40.75 344 LEU A CA 1
ATOM 1505 C C . LEU A 1 197 ? -5.542 11.527 -43.750 1.00 41.90 344 LEU A C 1
ATOM 1506 O O . LEU A 1 197 ? -5.135 12.383 -42.962 1.00 45.11 344 LEU A O 1
ATOM 1511 N N . LYS A 1 198 ? -4.855 10.423 -44.033 1.00 26.23 345 LYS A N 1
ATOM 1512 C CA . LYS A 1 198 ? -3.518 10.214 -43.493 1.00 30.52 345 LYS A CA 1
ATOM 1513 C C . LYS A 1 198 ? -2.596 11.360 -43.905 1.00 35.22 345 LYS A C 1
ATOM 1514 O O . LYS A 1 198 ? -1.884 11.928 -43.076 1.00 42.51 345 LYS A O 1
ATOM 1520 N N . VAL A 1 199 ? -2.620 11.703 -45.189 1.00 41.83 346 VAL A N 1
ATOM 1521 C CA . VAL A 1 199 ? -1.809 12.803 -45.697 1.00 46.13 346 VAL A CA 1
ATOM 1522 C C . VAL A 1 199 ? -2.169 14.122 -45.007 1.00 49.48 346 VAL A C 1
ATOM 1523 O O . VAL A 1 199 ? -1.295 14.935 -44.701 1.00 47.90 346 VAL A O 1
ATOM 1527 N N . LEU A 1 200 ? -3.460 14.321 -44.755 1.00 48.03 347 LEU A N 1
ATOM 1528 C CA . LEU A 1 200 ? -3.944 15.553 -44.140 1.00 51.29 347 LEU A CA 1
ATOM 1529 C C . LEU A 1 200 ? -3.638 15.637 -42.644 1.00 56.70 347 LEU A C 1
ATOM 1530 O O . LEU A 1 200 ? -3.515 16.728 -42.089 1.00 64.41 347 LEU A O 1
ATOM 1535 N N . SER A 1 201 ? -3.516 14.484 -41.994 1.00 39.11 348 SER A N 1
ATOM 1536 C CA . SER A 1 201 ? -3.354 14.444 -40.543 1.00 42.01 348 SER A CA 1
ATOM 1537 C C . SER A 1 201 ? -1.999 14.973 -40.074 1.00 47.24 348 SER A C 1
ATOM 1538 O O . SER A 1 201 ? -1.884 15.487 -38.964 1.00 53.20 348 SER A O 1
ATOM 1541 N N . VAL A 1 202 ? -0.976 14.842 -40.913 1.00 65.20 349 VAL A N 1
ATOM 1542 C CA . VAL A 1 202 ? 0.355 15.324 -40.556 1.00 65.33 349 VAL A CA 1
ATOM 1543 C C . VAL A 1 202 ? 0.372 16.845 -40.447 1.00 73.41 349 VAL A C 1
ATOM 1544 O O . VAL A 1 202 ? 1.190 17.415 -39.726 1.00 79.16 349 VAL A O 1
ATOM 1548 N N . CYS A 1 203 ? -0.537 17.496 -41.169 1.00 87.65 350 CYS A N 1
ATOM 1549 C CA . CYS A 1 203 ? -0.635 18.951 -41.152 1.00 91.92 350 CYS A CA 1
ATOM 1550 C C . CYS A 1 203 ? -1.287 19.429 -39.858 1.00 90.71 350 CYS A C 1
ATOM 1551 O O . CYS A 1 203 ? -2.423 19.069 -39.554 1.00 84.15 350 CYS A O 1
ATOM 1554 N N . SER A 1 204 ? -0.558 20.243 -39.101 1.00 83.53 351 SER A N 1
ATOM 1555 C CA . SER A 1 204 ? -1.030 20.718 -37.805 1.00 87.37 351 SER A CA 1
ATOM 1556 C C . SER A 1 204 ? -2.380 21.427 -37.893 1.00 79.76 351 SER A C 1
ATOM 1557 O O . SER A 1 204 ? -3.291 21.137 -37.122 1.00 79.20 351 SER A O 1
ATOM 1560 N N . SER A 1 205 ? -2.502 22.357 -38.835 1.00 89.15 352 SER A N 1
ATOM 1561 C CA . SER A 1 205 ? -3.729 23.134 -38.989 1.00 95.77 352 SER A CA 1
ATOM 1562 C C . SER A 1 205 ? -4.877 22.296 -39.547 1.00 91.30 352 SER A C 1
ATOM 1563 O O . SER A 1 205 ? -6.048 22.608 -39.324 1.00 89.93 352 SER A O 1
ATOM 1566 N N . ASN A 1 206 ? -4.536 21.238 -40.277 1.00 89.72 353 ASN A N 1
ATOM 1567 C CA . ASN A 1 206 ? -5.535 20.330 -40.831 1.00 88.45 353 ASN A CA 1
ATOM 1568 C C . ASN A 1 206 ? -6.061 19.371 -39.767 1.00 84.46 353 ASN A C 1
ATOM 1569 O O . ASN A 1 206 ? -7.194 18.896 -39.844 1.00 79.49 353 ASN A O 1
ATOM 1574 N N . LYS A 1 207 ? -5.225 19.096 -38.771 1.00 72.31 354 LYS A N 1
ATOM 1575 C CA . LYS A 1 207 ? -5.556 18.142 -37.717 1.00 70.83 354 LYS A CA 1
ATOM 1576 C C . LYS A 1 207 ? -6.904 18.428 -37.049 1.00 64.44 354 LYS A C 1
ATOM 1577 O O . LYS A 1 207 ? -7.802 17.586 -37.081 1.00 64.24 354 LYS A O 1
ATOM 1583 N N . PRO A 1 208 ? -7.057 19.624 -36.454 1.00 61.59 355 PRO A N 1
ATOM 1584 C CA . PRO A 1 208 ? -8.287 19.927 -35.714 1.00 62.02 355 PRO A CA 1
ATOM 1585 C C . PRO A 1 208 ? -9.535 19.820 -36.588 1.00 63.14 355 PRO A C 1
ATOM 1586 O O . PRO A 1 208 ? -10.502 19.176 -36.187 1.00 61.39 355 PRO A O 1
ATOM 1590 N N . ALA A 1 209 ? -9.506 20.433 -37.766 1.00 75.50 356 ALA A N 1
ATOM 1591 C CA . ALA A 1 209 ? -10.650 20.398 -38.671 1.00 70.79 356 ALA A CA 1
ATOM 1592 C C . ALA A 1 209 ? -11.196 18.984 -38.847 1.00 69.73 356 ALA A C 1
ATOM 1593 O O . ALA A 1 209 ? -12.409 18.784 -38.935 1.00 69.50 356 ALA A O 1
ATOM 1595 N N . ILE A 1 210 ? -10.298 18.005 -38.900 1.00 54.62 357 ILE A N 1
ATOM 1596 C CA . ILE A 1 210 ? -10.704 16.616 -39.065 1.00 52.75 357 ILE A CA 1
ATOM 1597 C C . ILE A 1 210 ? -11.391 16.103 -37.804 1.00 55.43 357 ILE A C 1
ATOM 1598 O O . ILE A 1 210 ? -12.431 15.448 -37.874 1.00 54.27 357 ILE A O 1
ATOM 1603 N N . VAL A 1 211 ? -10.805 16.410 -36.650 1.00 52.39 358 VAL A N 1
ATOM 1604 C CA . VAL A 1 211 ? -11.359 15.981 -35.370 1.00 57.77 358 VAL A CA 1
ATOM 1605 C C . VAL A 1 211 ? -12.767 16.527 -35.145 1.00 59.61 358 VAL A C 1
ATOM 1606 O O . VAL A 1 211 ? -13.626 15.839 -34.590 1.00 54.98 358 VAL A O 1
ATOM 1610 N N . GLU A 1 212 ? -13.001 17.761 -35.582 1.00 78.49 359 GLU A N 1
ATOM 1611 C CA . GLU A 1 212 ? -14.296 18.406 -35.393 1.00 80.00 359 GLU A CA 1
ATOM 1612 C C . GLU A 1 212 ? -15.394 17.678 -36.162 1.00 87.58 359 GLU A C 1
ATOM 1613 O O . GLU A 1 212 ? -16.509 17.515 -35.666 1.00 89.43 359 GLU A O 1
ATOM 1619 N N . ALA A 1 213 ? -15.072 17.245 -37.376 1.00 81.19 360 ALA A N 1
ATOM 1620 C CA . ALA A 1 213 ? -16.027 16.534 -38.218 1.00 73.47 360 ALA A CA 1
ATOM 1621 C C . ALA A 1 213 ? -16.346 15.152 -37.653 1.00 72.18 360 ALA A C 1
ATOM 1622 O O . ALA A 1 213 ? -17.270 14.481 -38.112 1.00 77.10 360 ALA A O 1
ATOM 1624 N N . GLY A 1 214 ? -15.577 14.735 -36.653 1.00 61.03 361 GLY A N 1
ATOM 1625 C CA . GLY A 1 214 ? -15.765 13.434 -36.039 1.00 62.30 361 GLY A CA 1
ATOM 1626 C C . GLY A 1 214 ? -14.892 12.377 -36.685 1.00 53.49 361 GLY A C 1
ATOM 1627 O O . GLY A 1 214 ? -15.312 11.232 -36.859 1.00 46.34 361 GLY A O 1
ATOM 1628 N N . GLY A 1 215 ? -13.671 12.768 -37.037 1.00 62.74 362 GLY A N 1
ATOM 1629 C CA . GLY A 1 215 ? -12.742 11.882 -37.714 1.00 57.94 362 GLY A CA 1
ATOM 1630 C C . GLY A 1 215 ? -12.328 10.687 -36.879 1.00 60.85 362 GLY A C 1
ATOM 1631 O O . GLY A 1 215 ? -12.290 9.560 -37.373 1.00 58.23 362 GLY A O 1
ATOM 1632 N N . MET A 1 216 ? -12.010 10.936 -35.613 1.00 76.30 363 MET A N 1
ATOM 1633 C CA . MET A 1 216 ? -11.610 9.874 -34.699 1.00 76.59 363 MET A CA 1
ATOM 1634 C C . MET A 1 216 ? -12.598 8.712 -34.749 1.00 76.05 363 MET A C 1
ATOM 1635 O O . MET A 1 216 ? -12.224 7.574 -35.040 1.00 71.63 363 MET A O 1
ATOM 1640 N N . GLN A 1 217 ? -13.863 9.014 -34.472 1.00 59.98 364 GLN A N 1
ATOM 1641 C CA . GLN A 1 217 ? -14.920 8.009 -34.444 1.00 59.30 364 GLN A CA 1
ATOM 1642 C C . GLN A 1 217 ? -15.053 7.265 -35.770 1.00 64.99 364 GLN A C 1
ATOM 1643 O O . GLN A 1 217 ? -15.100 6.035 -35.796 1.00 71.82 364 GLN A O 1
ATOM 1649 N N . ALA A 1 218 ? -15.119 8.015 -36.866 1.00 63.55 365 ALA A N 1
ATOM 1650 C CA . ALA A 1 218 ? -15.310 7.425 -38.188 1.00 58.67 365 ALA A CA 1
ATOM 1651 C C . ALA A 1 218 ? -14.197 6.445 -38.553 1.00 59.82 365 ALA A C 1
ATOM 1652 O O . ALA A 1 218 ? -14.454 5.398 -39.145 1.00 63.03 365 ALA A O 1
ATOM 1654 N N . LEU A 1 219 ? -12.963 6.787 -38.196 1.00 68.24 366 LEU A N 1
ATOM 1655 C CA . LEU A 1 219 ? -11.812 5.942 -38.503 1.00 67.19 366 LEU A CA 1
ATOM 1656 C C . LEU A 1 219 ? -11.809 4.645 -37.694 1.00 77.69 366 LEU A C 1
ATOM 1657 O O . LEU A 1 219 ? -11.189 3.659 -38.093 1.00 82.69 366 LEU A O 1
ATOM 1662 N N . GLY A 1 220 ? -12.504 4.652 -36.561 1.00 82.57 367 GLY A N 1
ATOM 1663 C CA . GLY A 1 220 ? -12.506 3.514 -35.658 1.00 87.68 367 GLY A CA 1
ATOM 1664 C C . GLY A 1 220 ? -13.471 2.409 -36.046 1.00 94.30 367 GLY A C 1
ATOM 1665 O O . GLY A 1 220 ? -13.430 1.314 -35.485 1.00 96.19 367 GLY A O 1
ATOM 1666 N N . LEU A 1 221 ? -14.341 2.697 -37.009 1.00 74.07 368 LEU A N 1
ATOM 1667 C CA . LEU A 1 221 ? -15.319 1.719 -37.472 1.00 74.27 368 LEU A CA 1
ATOM 1668 C C . LEU A 1 221 ? -14.671 0.666 -38.364 1.00 75.85 368 LEU A C 1
ATOM 1669 O O . LEU A 1 221 ? -15.264 -0.379 -38.637 1.00 80.36 368 LEU A O 1
ATOM 1674 N N . HIS A 1 222 ? -13.451 0.942 -38.814 1.00 83.43 369 HIS A N 1
ATOM 1675 C CA . HIS A 1 222 ? -12.791 0.079 -39.784 1.00 86.07 369 HIS A CA 1
ATOM 1676 C C . HIS A 1 222 ? -11.529 -0.578 -39.234 1.00 91.23 369 HIS A C 1
ATOM 1677 O O . HIS A 1 222 ? -10.783 -1.218 -39.972 1.00 93.27 369 HIS A O 1
ATOM 1684 N N . LEU A 1 223 ? -11.293 -0.421 -37.936 1.00 90.28 370 LEU A N 1
ATOM 1685 C CA . LEU A 1 223 ? -10.146 -1.055 -37.298 1.00 91.21 370 LEU A CA 1
ATOM 1686 C C . LEU A 1 223 ? -10.335 -2.568 -37.250 1.00 96.61 370 LEU A C 1
ATOM 1687 O O . LEU A 1 223 ? -9.389 -3.317 -37.006 1.00 100.15 370 LEU A O 1
ATOM 1692 N N . THR A 1 224 ? -11.567 -3.009 -37.486 1.00 87.60 371 THR A N 1
ATOM 1693 C CA . THR A 1 224 ? -11.895 -4.428 -37.451 1.00 94.59 371 THR A CA 1
ATOM 1694 C C . THR A 1 224 ? -11.978 -5.015 -38.857 1.00 98.45 371 THR A C 1
ATOM 1695 O O . THR A 1 224 ? -11.727 -6.203 -39.058 1.00 104.35 371 THR A O 1
ATOM 1699 N N . ASP A 1 225 ? -12.323 -4.172 -39.827 1.00 94.62 372 ASP A N 1
ATOM 1700 C CA . ASP A 1 225 ? -12.458 -4.603 -41.217 1.00 91.23 372 ASP A CA 1
ATOM 1701 C C . ASP A 1 225 ? -11.313 -5.518 -41.653 1.00 93.88 372 ASP A C 1
ATOM 1702 O O . ASP A 1 225 ? -10.180 -5.367 -41.192 1.00 94.47 372 ASP A O 1
ATOM 1707 N N . PRO A 1 226 ? -11.614 -6.479 -42.539 1.00 80.84 373 PRO A N 1
ATOM 1708 C CA . PRO A 1 226 ? -10.645 -7.450 -43.062 1.00 77.87 373 PRO A CA 1
ATOM 1709 C C . PRO A 1 226 ? -9.436 -6.791 -43.719 1.00 79.98 373 PRO A C 1
ATOM 1710 O O . PRO A 1 226 ? -8.303 -7.207 -43.473 1.00 80.03 373 PRO A O 1
ATOM 1714 N N . SER A 1 227 ? -9.681 -5.780 -44.548 1.00 98.24 374 SER A N 1
ATOM 1715 C CA . SER A 1 227 ? -8.617 -5.112 -45.291 1.00 88.09 374 SER A CA 1
ATOM 1716 C C . SER A 1 227 ? -7.459 -4.683 -44.392 1.00 91.43 374 SER A C 1
ATOM 1717 O O . SER A 1 227 ? -7.639 -3.893 -43.465 1.00 82.87 374 SER A O 1
ATOM 1720 N N . GLN A 1 228 ? -6.272 -5.210 -44.676 1.00 96.86 375 GLN A N 1
ATOM 1721 C CA . GLN A 1 228 ? -5.077 -4.868 -43.912 1.00 93.54 375 GLN A CA 1
ATOM 1722 C C . GLN A 1 228 ? -4.648 -3.433 -44.182 1.00 92.53 375 GLN A C 1
ATOM 1723 O O . GLN A 1 228 ? -4.355 -2.678 -43.256 1.00 83.86 375 GLN A O 1
ATOM 1729 N N . ARG A 1 229 ? -4.611 -3.062 -45.458 1.00 100.75 376 ARG A N 1
ATOM 1730 C CA . ARG A 1 229 ? -4.185 -1.726 -45.851 1.00 82.70 376 ARG A CA 1
ATOM 1731 C C . ARG A 1 229 ? -5.110 -0.649 -45.292 1.00 71.34 376 ARG A C 1
ATOM 1732 O O . ARG A 1 229 ? -4.665 0.452 -44.970 1.00 71.80 376 ARG A O 1
ATOM 1740 N N . LEU A 1 230 ? -6.395 -0.972 -45.174 1.00 55.41 377 LEU A N 1
ATOM 1741 C CA . LEU A 1 230 ? -7.372 -0.031 -44.633 1.00 58.44 377 LEU A CA 1
ATOM 1742 C C . LEU A 1 230 ? -7.151 0.218 -43.143 1.00 63.03 377 LEU A C 1
ATOM 1743 O O . LEU A 1 230 ? -7.106 1.365 -42.694 1.00 61.88 377 LEU A O 1
ATOM 1748 N N . VAL A 1 231 ? -7.019 -0.862 -42.381 1.00 60.87 378 VAL A N 1
ATOM 1749 C CA . VAL A 1 231 ? -6.796 -0.759 -40.945 1.00 64.64 378 VAL A CA 1
ATOM 1750 C C . VAL A 1 231 ? -5.478 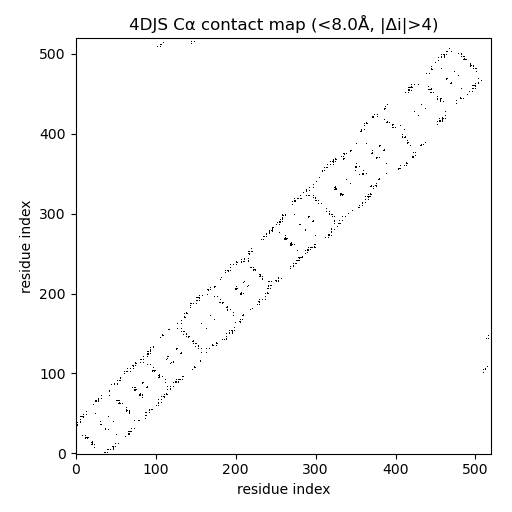-0.057 -40.640 1.00 63.06 378 VAL A C 1
ATOM 1751 O O . VAL A 1 231 ? -5.419 0.832 -39.791 1.00 63.63 378 VAL A O 1
ATOM 1755 N N . GLN A 1 232 ? -4.423 -0.459 -41.343 1.00 69.95 379 GLN A N 1
ATOM 1756 C CA . GLN A 1 232 ? -3.085 0.065 -41.095 1.00 71.07 379 GLN A CA 1
ATOM 1757 C C . GLN A 1 232 ? -2.994 1.557 -41.403 1.00 69.62 379 GLN A C 1
ATOM 1758 O O . GLN A 1 232 ? -2.045 2.229 -40.998 1.00 64.82 379 GLN A O 1
ATOM 1764 N N . ASN A 1 233 ? -3.982 2.071 -42.125 1.00 78.33 380 ASN A N 1
ATOM 1765 C CA . ASN A 1 233 ? -4.024 3.491 -42.446 1.00 71.14 380 ASN A CA 1
ATOM 1766 C C . ASN A 1 233 ? -4.766 4.297 -41.389 1.00 72.20 380 ASN A C 1
ATOM 1767 O O . ASN A 1 233 ? -4.364 5.411 -41.054 1.00 74.56 380 ASN A O 1
ATOM 1772 N N . CYS A 1 234 ? -5.849 3.730 -40.867 1.00 60.06 381 CYS A N 1
ATOM 1773 C CA . CYS A 1 234 ? -6.617 4.385 -39.816 1.00 57.27 381 CYS A CA 1
ATOM 1774 C C . CYS A 1 234 ? -5.804 4.479 -38.528 1.00 63.98 381 CYS A C 1
ATOM 1775 O O . CYS A 1 234 ? -5.995 5.394 -37.729 1.00 61.13 381 CYS A O 1
ATOM 1778 N N . LEU A 1 235 ? -4.896 3.528 -38.332 1.00 59.84 382 LEU A N 1
ATOM 1779 C CA . LEU A 1 235 ? -4.037 3.526 -37.155 1.00 58.73 382 LEU A CA 1
ATOM 1780 C C . LEU A 1 235 ? -3.011 4.652 -37.221 1.00 57.62 382 LEU A C 1
ATOM 1781 O O . LEU A 1 235 ? -2.804 5.368 -36.243 1.00 59.99 382 LEU A O 1
ATOM 1786 N N . TRP A 1 236 ? -2.370 4.803 -38.377 1.00 59.82 383 TRP A N 1
ATOM 1787 C CA . TRP A 1 236 ? -1.376 5.853 -38.571 1.00 57.18 383 TRP A CA 1
ATOM 1788 C C . TRP A 1 236 ? -2.027 7.229 -38.511 1.00 56.44 383 TRP A C 1
ATOM 1789 O O . TRP A 1 236 ? -1.425 8.192 -38.036 1.00 55.82 383 TRP A O 1
ATOM 1800 N N . THR A 1 237 ? -3.261 7.312 -38.998 1.00 50.09 384 THR A N 1
ATOM 1801 C CA . THR A 1 237 ? -3.998 8.570 -39.019 1.00 49.43 384 THR A CA 1
ATOM 1802 C C . THR A 1 237 ? -4.448 8.973 -37.618 1.00 45.62 384 THR A C 1
ATOM 1803 O O . THR A 1 237 ? -4.309 10.130 -37.220 1.00 51.81 384 THR A O 1
ATOM 1807 N N . LEU A 1 238 ? -4.989 8.013 -36.876 1.00 48.48 385 LEU A N 1
ATOM 1808 C CA . LEU A 1 238 ? -5.445 8.263 -35.513 1.00 54.07 385 LEU A CA 1
ATOM 1809 C C . LEU A 1 238 ? -4.286 8.606 -34.580 1.00 56.65 385 LEU A C 1
ATOM 1810 O O . LEU A 1 238 ? -4.432 9.438 -33.687 1.00 57.08 385 LEU A O 1
ATOM 1815 N N . ARG A 1 239 ? -3.135 7.972 -34.788 1.00 60.66 386 ARG A N 1
ATOM 1816 C CA . ARG A 1 239 ? -1.969 8.245 -33.953 1.00 65.75 386 ARG A CA 1
ATOM 1817 C C . ARG A 1 239 ? -1.495 9.679 -34.147 1.00 68.99 386 ARG A C 1
ATOM 1818 O O . ARG A 1 239 ? -0.734 10.208 -33.336 1.00 76.58 386 ARG A O 1
ATOM 1826 N N . ASN A 1 240 ? -1.952 10.305 -35.226 1.00 63.79 387 ASN A N 1
ATOM 1827 C CA . ASN A 1 240 ? -1.639 11.704 -35.487 1.00 58.74 387 ASN A CA 1
ATOM 1828 C C . ASN A 1 240 ? -2.676 12.642 -34.880 1.00 66.76 387 ASN A C 1
ATOM 1829 O O . ASN A 1 240 ? -2.330 13.611 -34.205 1.00 76.18 387 ASN A O 1
ATOM 1834 N N . LEU A 1 241 ? -3.948 12.343 -35.118 1.00 52.60 388 LEU A N 1
ATOM 1835 C CA . LEU A 1 241 ? -5.042 13.158 -34.605 1.00 60.12 388 LEU A CA 1
ATOM 1836 C C . LEU A 1 241 ? -5.168 13.049 -33.086 1.00 72.56 388 LEU A C 1
ATOM 1837 O O . LEU A 1 241 ? -5.623 13.982 -32.425 1.00 73.36 388 LEU A O 1
ATOM 1842 N N . SER A 1 242 ? -4.759 11.906 -32.544 1.00 90.14 389 SER A N 1
ATOM 1843 C CA . SER A 1 242 ? -4.975 11.576 -31.134 1.00 85.91 389 SER A CA 1
ATOM 1844 C C . SER A 1 242 ? -4.631 12.693 -30.146 1.00 89.48 389 SER A C 1
ATOM 1845 O O . SER A 1 242 ? -5.480 13.113 -29.359 1.00 95.97 389 SER A O 1
ATOM 1848 N N . ASP A 1 243 ? -3.389 13.165 -30.183 1.00 92.67 390 ASP A N 1
ATOM 1849 C CA . ASP A 1 243 ? -2.911 14.147 -29.212 1.00 103.41 390 ASP A CA 1
ATOM 1850 C C . ASP A 1 243 ? -3.810 15.379 -29.108 1.00 112.63 390 ASP A C 1
ATOM 1851 O O . ASP A 1 243 ? -3.847 16.046 -28.073 1.00 114.42 390 ASP A O 1
ATOM 1856 N N . ALA A 1 244 ? -4.533 15.676 -30.181 1.00 92.50 391 ALA A N 1
ATOM 1857 C CA . ALA A 1 244 ? -5.410 16.841 -30.212 1.00 90.50 391 ALA A CA 1
ATOM 1858 C C . ALA A 1 244 ? -6.797 16.530 -29.651 1.00 91.71 391 ALA A C 1
ATOM 1859 O O . ALA A 1 244 ? -7.289 17.231 -28.766 1.00 90.04 391 ALA A O 1
ATOM 1861 N N . ALA A 1 245 ? -7.413 15.472 -30.170 1.00 118.66 392 ALA A N 1
ATOM 1862 C CA . ALA A 1 245 ? -8.789 15.119 -29.828 1.00 115.82 392 ALA A CA 1
ATOM 1863 C C . ALA A 1 245 ? -8.950 14.628 -28.392 1.00 122.65 392 ALA A C 1
ATOM 1864 O O . ALA A 1 245 ? -9.261 13.460 -28.157 1.00 116.15 392 ALA A O 1
ATOM 1866 N N . THR A 1 246 ? -8.743 15.526 -27.436 1.00 149.81 393 THR A N 1
ATOM 1867 C CA . THR A 1 246 ? -8.965 15.212 -26.031 1.00 160.47 393 THR A CA 1
ATOM 1868 C C . THR A 1 246 ? -10.213 15.933 -25.534 1.00 161.60 393 THR A C 1
ATOM 1869 O O . THR A 1 246 ? -10.257 16.413 -24.402 1.00 166.37 393 THR A O 1
ATOM 1873 N N . LYS A 1 247 ? -11.225 16.004 -26.395 1.00 106.18 394 LYS A N 1
ATOM 1874 C CA . LYS A 1 247 ? -12.454 16.725 -26.088 1.00 103.81 394 LYS A CA 1
ATOM 1875 C C . LYS A 1 247 ? -13.664 16.045 -26.721 1.00 106.67 394 LYS A C 1
ATOM 1876 O O . LYS A 1 247 ? -14.795 16.504 -26.565 1.00 105.91 394 LYS A O 1
ATOM 1882 N N . GLN A 1 248 ? -13.419 14.949 -27.434 1.00 96.75 395 GLN A N 1
ATOM 1883 C CA . GLN A 1 248 ? -14.454 14.304 -28.239 1.00 87.64 395 GLN A CA 1
ATOM 1884 C C . GLN A 1 248 ? -15.457 13.475 -27.439 1.00 91.55 395 GLN A C 1
ATOM 1885 O O . GLN A 1 248 ? -15.202 13.095 -26.297 1.00 88.27 395 GLN A O 1
ATOM 1891 N N . GLU A 1 249 ? -16.599 13.201 -28.064 1.00 124.36 396 GLU A N 1
ATOM 1892 C CA . GLU A 1 249 ? -17.658 12.408 -27.452 1.00 123.77 396 GLU A CA 1
ATOM 1893 C C . GLU A 1 249 ? -17.868 11.110 -28.225 1.00 117.22 396 GLU A C 1
ATOM 1894 O O . GLU A 1 249 ? -17.355 10.949 -29.332 1.00 111.30 396 GLU A O 1
ATOM 1900 N N . GLY A 1 250 ? -18.628 10.190 -27.638 1.00 97.28 397 GLY A N 1
ATOM 1901 C CA . GLY A 1 250 ? -18.912 8.914 -28.271 1.00 85.23 397 GLY A CA 1
ATOM 1902 C C . GLY A 1 250 ? -17.663 8.230 -28.793 1.00 81.30 397 GLY A C 1
ATOM 1903 O O . GLY A 1 250 ? -17.563 7.919 -29.980 1.00 76.40 397 GLY A O 1
ATOM 1904 N N . MET A 1 251 ? -16.713 7.993 -27.894 1.00 83.57 398 MET A N 1
ATOM 1905 C CA . MET A 1 251 ? -15.415 7.432 -28.251 1.00 80.88 398 MET A CA 1
ATOM 1906 C C . MET A 1 251 ? -15.266 6.019 -27.706 1.00 78.90 398 MET A C 1
ATOM 1907 O O . MET A 1 251 ? -14.233 5.374 -27.892 1.00 81.28 398 MET A O 1
ATOM 1912 N N . GLU A 1 252 ? -16.305 5.551 -27.024 1.00 97.25 399 GLU A N 1
ATOM 1913 C CA . GLU A 1 252 ? -16.283 4.260 -26.348 1.00 95.67 399 GLU A CA 1
ATOM 1914 C C . GLU A 1 252 ? -15.847 3.146 -27.285 1.00 86.54 399 GLU A C 1
ATOM 1915 O O . GLU A 1 252 ? -14.790 2.540 -27.101 1.00 82.43 399 GLU A O 1
ATOM 1921 N N . GLY A 1 253 ? -16.681 2.878 -28.283 1.00 69.18 400 GLY A N 1
ATOM 1922 C CA . GLY A 1 253 ? -16.384 1.873 -29.284 1.00 52.98 400 GLY A CA 1
ATOM 1923 C C . GLY A 1 253 ? -14.939 1.932 -29.735 1.00 54.58 400 GLY A C 1
ATOM 1924 O O . GLY A 1 253 ? -14.263 0.906 -29.805 1.00 58.05 400 GLY A O 1
ATOM 1925 N N . LEU A 1 254 ? -14.460 3.135 -30.036 1.00 43.63 401 LEU A N 1
ATOM 1926 C CA . LEU A 1 254 ? -13.077 3.315 -30.465 1.00 41.94 401 LEU A CA 1
ATOM 1927 C C . LEU A 1 254 ? -12.094 2.897 -29.376 1.00 46.85 401 LEU A C 1
ATOM 1928 O O . LEU A 1 254 ? -11.217 2.064 -29.605 1.00 42.92 401 LEU A O 1
ATOM 1933 N N . LEU A 1 255 ? -12.244 3.489 -28.196 1.00 52.27 402 LEU A N 1
ATOM 1934 C CA . LEU A 1 255 ? -11.388 3.169 -27.064 1.00 50.00 402 LEU A CA 1
ATOM 1935 C C . LEU A 1 255 ? -11.388 1.671 -26.809 1.00 49.79 402 LEU A C 1
ATOM 1936 O O . LEU A 1 255 ? -10.339 1.071 -26.576 1.00 51.72 402 LEU A O 1
ATOM 1941 N N . GLY A 1 256 ? -12.573 1.071 -26.861 1.00 49.43 403 GLY A N 1
ATOM 1942 C CA . GLY A 1 256 ? -12.717 -0.356 -26.646 1.00 49.52 403 GLY A CA 1
ATOM 1943 C C . GLY A 1 256 ? -11.952 -1.168 -27.671 1.00 46.10 403 GLY A C 1
ATOM 1944 O O . GLY A 1 256 ? -11.267 -2.132 -27.328 1.00 52.27 403 GLY A O 1
ATOM 1945 N N . THR A 1 257 ? -12.067 -0.773 -28.935 1.00 59.31 404 THR A N 1
ATOM 1946 C CA . THR A 1 257 ? -11.399 -1.477 -30.022 1.00 58.09 404 THR A CA 1
ATOM 1947 C C . THR A 1 257 ? -9.883 -1.362 -29.898 1.00 56.32 404 THR A C 1
ATOM 1948 O O . THR A 1 257 ? -9.157 -2.324 -30.151 1.00 57.75 404 THR A O 1
ATOM 1952 N N . LEU A 1 258 ? -9.411 -0.182 -29.506 1.00 41.62 405 LEU A N 1
ATOM 1953 C CA . LEU A 1 258 ? -7.984 0.048 -29.315 1.00 47.12 405 LEU A CA 1
ATOM 1954 C C . LEU A 1 258 ? -7.421 -0.856 -28.222 1.00 49.47 405 LEU A C 1
ATOM 1955 O O . LEU A 1 258 ? -6.274 -1.301 -28.295 1.00 48.79 405 LEU A O 1
ATOM 1960 N N . VAL A 1 259 ? -8.239 -1.128 -27.210 1.00 50.09 406 VAL A N 1
ATOM 1961 C CA . VAL A 1 259 ? -7.837 -1.999 -26.114 1.00 58.21 406 VAL A CA 1
ATOM 1962 C C . VAL A 1 259 ? -7.555 -3.421 -26.591 1.00 60.58 406 VAL A C 1
ATOM 1963 O O . VAL A 1 259 ? -6.540 -4.017 -26.224 1.00 63.21 406 VAL A O 1
ATOM 1967 N N . GLN A 1 260 ? -8.452 -3.962 -27.410 1.00 60.36 407 GLN A N 1
ATOM 1968 C CA . GLN A 1 260 ? -8.297 -5.330 -27.890 1.00 62.02 407 GLN A CA 1
ATOM 1969 C C . GLN A 1 260 ? -7.323 -5.416 -29.062 1.00 57.18 407 GLN A C 1
ATOM 1970 O O . GLN A 1 260 ? -6.926 -6.506 -29.468 1.00 62.26 407 GLN A O 1
ATOM 1976 N N . LEU A 1 261 ? -6.940 -4.263 -29.600 1.00 53.98 408 LEU A N 1
ATOM 1977 C CA . LEU A 1 261 ? -5.928 -4.217 -30.649 1.00 56.87 408 LEU A CA 1
ATOM 1978 C C . LEU A 1 261 ? -4.540 -4.436 -30.057 1.00 55.43 408 LEU A C 1
ATOM 1979 O O . LEU A 1 261 ? -3.591 -4.761 -30.770 1.00 55.10 408 LEU A O 1
ATOM 1984 N N . LEU A 1 262 ? -4.432 -4.256 -28.745 1.00 54.61 409 LEU A N 1
ATOM 1985 C CA . LEU A 1 262 ? -3.173 -4.465 -28.042 1.00 61.04 409 LEU A CA 1
ATOM 1986 C C . LEU A 1 262 ? -2.810 -5.949 -28.009 1.00 63.61 409 LEU A C 1
ATOM 1987 O O . LEU A 1 262 ? -1.719 -6.324 -27.575 1.00 65.46 409 LEU A O 1
ATOM 1992 N N . GLY A 1 263 ? -3.730 -6.789 -28.475 1.00 67.43 410 GLY A N 1
ATOM 1993 C CA . GLY A 1 263 ? -3.532 -8.227 -28.463 1.00 63.80 410 GLY A CA 1
ATOM 1994 C C . GLY A 1 263 ? -3.139 -8.807 -29.809 1.00 70.98 410 GLY A C 1
ATOM 1995 O O . GLY A 1 263 ? -2.641 -9.930 -29.885 1.00 74.99 410 GLY A O 1
ATOM 1996 N N . SER A 1 264 ? -3.367 -8.043 -30.874 1.00 57.52 411 SER A N 1
ATOM 1997 C CA . SER A 1 264 ? -3.010 -8.481 -32.217 1.00 60.36 411 SER A CA 1
ATOM 1998 C C . SER A 1 264 ? -1.585 -9.017 -32.243 1.00 68.24 411 SER A C 1
ATOM 1999 O O . SER A 1 264 ? -0.708 -8.502 -31.551 1.00 64.15 411 SER A O 1
ATOM 2002 N N . ASP A 1 265 ? -1.361 -10.054 -33.043 1.00 82.83 412 ASP A N 1
ATOM 2003 C CA . ASP A 1 265 ? -0.036 -10.645 -33.171 1.00 86.18 412 ASP A CA 1
ATOM 2004 C C . ASP A 1 265 ? 0.920 -9.670 -33.848 1.00 89.65 412 ASP A C 1
ATOM 2005 O O . ASP A 1 265 ? 2.117 -9.652 -33.556 1.00 85.54 412 ASP A O 1
ATOM 2010 N N . ASP A 1 266 ? 0.381 -8.859 -34.752 1.00 92.35 413 ASP A N 1
ATOM 2011 C CA . ASP A 1 266 ? 1.178 -7.876 -35.477 1.00 91.22 413 ASP A CA 1
ATOM 2012 C C . ASP A 1 266 ? 1.671 -6.779 -34.544 1.00 91.18 413 ASP A C 1
ATOM 2013 O O . ASP A 1 266 ? 0.924 -5.866 -34.195 1.00 87.38 413 ASP A O 1
ATOM 2018 N N . ILE A 1 267 ? 2.938 -6.873 -34.153 1.00 135.81 414 ILE A N 1
ATOM 2019 C CA . ILE A 1 267 ? 3.530 -5.939 -33.202 1.00 136.64 414 ILE A CA 1
ATOM 2020 C C . ILE A 1 267 ? 3.363 -4.486 -33.642 1.00 126.49 414 ILE A C 1
ATOM 2021 O O . ILE A 1 267 ? 3.318 -3.579 -32.811 1.00 128.55 414 ILE A O 1
ATOM 2026 N N . ASN A 1 268 ? 3.265 -4.271 -34.950 1.00 78.65 415 ASN A N 1
ATOM 2027 C CA . ASN A 1 268 ? 3.139 -2.924 -35.498 1.00 81.60 415 ASN A CA 1
ATOM 2028 C C . ASN A 1 268 ? 1.774 -2.298 -35.230 1.00 76.26 415 ASN A C 1
ATOM 2029 O O . ASN A 1 268 ? 1.653 -1.079 -35.110 1.00 69.47 415 ASN A O 1
ATOM 2034 N N . VAL A 1 269 ? 0.750 -3.140 -35.141 1.00 69.75 416 VAL A N 1
ATOM 2035 C CA . VAL A 1 269 ? -0.590 -2.686 -34.790 1.00 69.48 416 VAL A CA 1
ATOM 2036 C C . VAL A 1 269 ? -0.663 -2.374 -33.299 1.00 64.54 416 VAL A C 1
ATOM 2037 O O . VAL A 1 269 ? -1.305 -1.409 -32.882 1.00 61.27 416 VAL A O 1
ATOM 2041 N N . VAL A 1 270 ? 0.004 -3.200 -32.501 1.00 45.22 417 VAL A N 1
ATOM 2042 C CA . VAL A 1 270 ? 0.056 -3.001 -31.060 1.00 50.21 417 VAL A CA 1
ATOM 2043 C C . VAL A 1 270 ? 0.740 -1.679 -30.731 1.00 50.58 417 VAL A C 1
ATOM 2044 O O . VAL A 1 270 ? 0.362 -0.989 -29.782 1.00 45.91 417 VAL A O 1
ATOM 2048 N N . THR A 1 271 ? 1.748 -1.332 -31.524 1.00 64.03 418 THR A N 1
ATOM 2049 C CA . THR A 1 271 ? 2.501 -0.105 -31.306 1.00 67.23 418 THR A CA 1
ATOM 2050 C C . THR A 1 271 ? 1.616 1.124 -31.489 1.00 66.19 418 THR A C 1
ATOM 2051 O O . THR A 1 271 ? 1.610 2.023 -30.647 1.00 69.65 418 THR A O 1
ATOM 2055 N N . CYS A 1 272 ? 0.871 1.158 -32.590 1.00 67.61 419 CYS A N 1
ATOM 2056 C CA . CYS A 1 272 ? -0.037 2.267 -32.865 1.00 70.35 419 CYS A CA 1
ATOM 2057 C C . CYS A 1 272 ? -1.173 2.308 -31.849 1.00 64.85 419 CYS A C 1
ATOM 2058 O O . CYS A 1 272 ? -1.515 3.369 -31.327 1.00 60.11 419 CYS A O 1
ATOM 2061 N N . ALA A 1 273 ? -1.753 1.143 -31.573 1.00 44.34 420 ALA A N 1
ATOM 2062 C CA . ALA A 1 273 ? -2.863 1.045 -30.635 1.00 38.55 420 ALA A CA 1
ATOM 2063 C C . ALA A 1 273 ? -2.502 1.685 -29.302 1.00 40.11 420 ALA A C 1
ATOM 2064 O O . ALA A 1 273 ? -3.305 2.409 -28.715 1.00 40.18 420 ALA A O 1
ATOM 2066 N N . ALA A 1 274 ? -1.288 1.416 -28.832 1.00 64.93 421 ALA A N 1
ATOM 2067 C CA . ALA A 1 274 ? -0.825 1.941 -27.553 1.00 62.48 421 ALA A CA 1
ATOM 2068 C C . ALA A 1 274 ? -0.526 3.428 -27.653 1.00 65.26 421 ALA A C 1
ATOM 2069 O O . ALA A 1 274 ? -0.926 4.211 -26.790 1.00 67.51 421 ALA A O 1
ATOM 2071 N N . GLY A 1 275 ? 0.185 3.808 -28.710 1.00 41.94 422 GLY A N 1
ATOM 2072 C CA . GLY A 1 275 ? 0.524 5.199 -28.938 1.00 38.81 422 GLY A CA 1
ATOM 2073 C C . GLY A 1 275 ? -0.717 6.066 -28.969 1.00 39.87 422 GLY A C 1
ATOM 2074 O O . GLY A 1 275 ? -0.715 7.189 -28.466 1.00 43.39 422 GLY A O 1
ATOM 2075 N N . ILE A 1 276 ? -1.784 5.536 -29.558 1.00 65.54 423 ILE A N 1
ATOM 2076 C CA . ILE A 1 276 ? -3.047 6.256 -29.667 1.00 65.41 423 ILE A CA 1
ATOM 2077 C C . ILE A 1 276 ? -3.722 6.420 -28.311 1.00 63.57 423 ILE A C 1
ATOM 2078 O O . ILE A 1 276 ? -4.116 7.523 -27.932 1.00 75.11 423 ILE A O 1
ATOM 2083 N N . LEU A 1 277 ? -3.855 5.316 -27.585 1.00 60.22 424 LEU A N 1
ATOM 2084 C CA . LEU A 1 277 ? -4.476 5.337 -26.267 1.00 64.83 424 LEU A CA 1
ATOM 2085 C C . LEU A 1 277 ? -3.729 6.276 -25.326 1.00 67.30 424 LEU A C 1
ATOM 2086 O O . LEU A 1 277 ? -4.340 6.980 -24.522 1.00 71.09 424 LEU A O 1
ATOM 2091 N N . SER A 1 278 ? -2.405 6.284 -25.437 1.00 60.09 425 SER A N 1
ATOM 2092 C CA . SER A 1 278 ? -1.571 7.143 -24.607 1.00 61.53 425 SER A CA 1
ATOM 2093 C C . SER A 1 278 ? -1.968 8.609 -24.753 1.00 65.36 425 SER A C 1
ATOM 2094 O O . SER A 1 278 ? -1.939 9.367 -23.787 1.00 74.49 425 SER A O 1
ATOM 2097 N N . ASN A 1 279 ? -2.346 8.999 -25.965 1.00 61.75 426 ASN A N 1
ATOM 2098 C CA . ASN A 1 279 ? -2.699 10.384 -26.246 1.00 64.49 426 ASN A CA 1
ATOM 2099 C C . ASN A 1 279 ? -4.150 10.717 -25.903 1.00 70.44 426 ASN A C 1
ATOM 2100 O O . ASN A 1 279 ? -4.469 11.856 -25.562 1.00 84.87 426 ASN A O 1
ATOM 2105 N N . LEU A 1 280 ? -5.025 9.721 -25.993 1.00 51.69 427 LEU A N 1
ATOM 2106 C CA . LEU A 1 280 ? -6.443 9.926 -25.717 1.00 59.72 427 LEU A CA 1
ATOM 2107 C C . LEU A 1 280 ? -6.756 9.900 -24.225 1.00 64.84 427 LEU A C 1
ATOM 2108 O O . LEU A 1 280 ? -7.786 10.417 -23.791 1.00 70.05 427 LEU A O 1
ATOM 2113 N N . THR A 1 281 ? -5.868 9.295 -23.444 1.00 60.03 428 THR A N 1
ATOM 2114 C CA . THR A 1 281 ? -6.050 9.228 -21.998 1.00 64.69 428 THR A CA 1
ATOM 2115 C C . THR A 1 281 ? -5.268 10.332 -21.293 1.00 63.48 428 THR A C 1
ATOM 2116 O O . THR A 1 281 ? -5.150 10.336 -20.070 1.00 65.23 428 THR A O 1
ATOM 2120 N N . CYS A 1 282 ? -4.740 11.271 -22.070 1.00 86.14 429 CYS A N 1
ATOM 2121 C CA . CYS A 1 282 ? -3.950 12.361 -21.510 1.00 87.71 429 CYS A CA 1
ATOM 2122 C C . CYS A 1 282 ? -4.834 13.540 -21.116 1.00 100.01 429 CYS A C 1
ATOM 2123 O O . CYS A 1 282 ? -5.374 14.239 -21.975 1.00 102.04 429 CYS A O 1
ATOM 2126 N N . ASN A 1 283 ? -4.972 13.754 -19.810 1.00 100.24 430 ASN A N 1
ATOM 2127 C CA . ASN A 1 283 ? -5.822 14.816 -19.277 1.00 99.76 430 ASN A CA 1
ATOM 2128 C C . ASN A 1 283 ? -7.272 14.716 -19.742 1.00 101.47 430 ASN A C 1
ATOM 2129 O O . ASN A 1 283 ? -7.920 15.726 -20.016 1.00 112.98 430 ASN A O 1
ATOM 2134 N N . ASN A 1 284 ? -7.771 13.488 -19.826 1.00 104.88 431 ASN A N 1
ATOM 2135 C CA . ASN A 1 284 ? -9.164 13.242 -20.174 1.00 108.43 431 ASN A CA 1
ATOM 2136 C C . ASN A 1 284 ? -9.740 12.138 -19.294 1.00 118.56 431 ASN A C 1
ATOM 2137 O O . ASN A 1 284 ? -9.608 10.954 -19.606 1.00 114.88 431 ASN A O 1
ATOM 2142 N N . TYR A 1 285 ? -10.375 12.533 -18.194 1.00 109.27 432 TYR A N 1
ATOM 2143 C CA . TYR A 1 285 ? -10.866 11.580 -17.202 1.00 104.98 432 TYR A CA 1
ATOM 2144 C C . TYR A 1 285 ? -11.878 10.595 -17.782 1.00 106.27 432 TYR A C 1
ATOM 2145 O O . TYR A 1 285 ? -11.852 9.409 -17.455 1.00 104.53 432 TYR A O 1
ATOM 2154 N N . LYS A 1 286 ? -12.770 11.086 -18.637 1.00 116.70 433 LYS A N 1
ATOM 2155 C CA . LYS A 1 286 ? -13.777 10.229 -19.256 1.00 118.70 433 LYS A CA 1
ATOM 2156 C C . LYS A 1 286 ? -13.137 9.109 -20.069 1.00 108.57 433 LYS A C 1
ATOM 2157 O O . LYS A 1 286 ? -13.622 7.978 -20.072 1.00 110.97 433 LYS A O 1
ATOM 2163 N N . ASN A 1 287 ? -12.048 9.429 -20.759 1.00 96.91 434 ASN A N 1
ATOM 2164 C CA . ASN A 1 287 ? -11.325 8.429 -21.535 1.00 97.33 434 ASN A CA 1
ATOM 2165 C C . ASN A 1 287 ? -10.548 7.469 -20.642 1.00 90.93 434 ASN A C 1
ATOM 2166 O O . ASN A 1 287 ? -10.329 6.314 -21.005 1.00 80.80 434 ASN A O 1
ATOM 2171 N N . LYS A 1 288 ? -10.133 7.949 -19.474 1.00 95.55 435 LYS A N 1
ATOM 2172 C CA . LYS A 1 288 ? -9.437 7.102 -18.512 1.00 88.47 435 LYS A CA 1
ATOM 2173 C C . LYS A 1 288 ? -10.378 6.049 -17.939 1.00 89.39 435 LYS A C 1
ATOM 2174 O O . LYS A 1 288 ? -10.032 4.871 -17.864 1.00 88.66 435 LYS A O 1
ATOM 2180 N N . MET A 1 289 ? -11.571 6.481 -17.541 1.00 87.77 436 MET A N 1
ATOM 2181 C CA . MET A 1 289 ? -12.572 5.570 -17.002 1.00 87.91 436 MET A CA 1
ATOM 2182 C C . MET A 1 289 ? -12.962 4.512 -18.025 1.00 85.84 436 MET A C 1
ATOM 2183 O O . MET A 1 289 ? -12.905 3.317 -17.741 1.00 92.37 436 MET A O 1
ATOM 2188 N N . MET A 1 290 ? -13.358 4.957 -19.213 1.00 77.05 437 MET A N 1
ATOM 2189 C CA . MET A 1 290 ? -13.730 4.043 -20.288 1.00 73.54 437 MET A CA 1
ATOM 2190 C C . MET A 1 290 ? -12.690 2.945 -20.494 1.00 67.62 437 MET A C 1
ATOM 2191 O O . MET A 1 290 ? -13.034 1.769 -20.608 1.00 64.94 437 MET A O 1
ATOM 2196 N N . VAL A 1 291 ? -11.419 3.332 -20.537 1.00 74.98 438 VAL A N 1
ATOM 2197 C CA . VAL A 1 291 ? -10.337 2.376 -20.743 1.00 71.75 438 VAL A CA 1
ATOM 2198 C C . VAL A 1 291 ? -10.297 1.321 -19.642 1.00 73.54 438 VAL A C 1
ATOM 2199 O O . VAL A 1 291 ? -10.301 0.121 -19.919 1.00 73.08 438 VAL A O 1
ATOM 2203 N N . CYS A 1 292 ? -10.254 1.777 -18.395 1.00 69.58 439 CYS A N 1
ATOM 2204 C CA . CYS A 1 292 ? -10.238 0.873 -17.251 1.00 72.35 439 CYS A CA 1
ATOM 2205 C C . CYS A 1 292 ? -11.458 -0.042 -17.246 1.00 76.89 439 CYS A C 1
ATOM 2206 O O . CYS A 1 292 ? -11.352 -1.231 -16.944 1.00 77.00 439 CYS A O 1
ATOM 2209 N N . GLN A 1 293 ? -12.613 0.519 -17.591 1.00 107.84 440 GLN A N 1
ATOM 2210 C CA . GLN A 1 293 ? -13.874 -0.214 -17.548 1.00 112.12 440 GLN A CA 1
ATOM 2211 C C . GLN A 1 293 ? -13.940 -1.364 -18.553 1.00 114.29 440 GLN A C 1
ATOM 2212 O O . GLN A 1 293 ? -14.753 -2.277 -18.404 1.00 121.12 440 GLN A O 1
ATOM 2218 N N . VAL A 1 294 ? -13.088 -1.319 -19.573 1.00 73.86 441 VAL A N 1
ATOM 2219 C CA . VAL A 1 294 ? -13.034 -2.393 -20.560 1.00 64.19 441 VAL A CA 1
ATOM 2220 C C . VAL A 1 294 ? -11.770 -3.232 -20.392 1.00 59.86 441 VAL A C 1
ATOM 2221 O O . VAL A 1 294 ? -11.344 -3.924 -21.316 1.00 58.07 441 VAL A O 1
ATOM 2225 N N . GLY A 1 295 ? -11.178 -3.168 -19.204 1.00 84.13 442 GLY A N 1
ATOM 2226 C CA . GLY A 1 295 ? -9.982 -3.932 -18.906 1.00 84.95 442 GLY A CA 1
ATOM 2227 C C . GLY A 1 295 ? -8.759 -3.384 -19.613 1.00 73.27 442 GLY A C 1
ATOM 2228 O O . GLY A 1 295 ? -7.921 -4.140 -20.103 1.00 73.75 442 GLY A O 1
ATOM 2229 N N . GLY A 1 296 ? -8.659 -2.062 -19.667 1.00 68.55 443 GLY A N 1
ATOM 2230 C CA . GLY A 1 296 ? -7.543 -1.414 -20.329 1.00 67.38 443 GLY A CA 1
ATOM 2231 C C . GLY A 1 296 ? -6.244 -1.614 -19.577 1.00 64.11 443 GLY A C 1
ATOM 2232 O O . GLY A 1 296 ? -5.199 -1.860 -20.178 1.00 60.43 443 GLY A O 1
ATOM 2233 N N . ILE A 1 297 ? -6.315 -1.507 -18.254 1.00 76.98 444 ILE A N 1
ATOM 2234 C CA . ILE A 1 297 ? -5.144 -1.668 -17.403 1.00 76.18 444 ILE A CA 1
ATOM 2235 C C . ILE A 1 297 ? -4.450 -2.992 -17.686 1.00 70.46 444 ILE A C 1
ATOM 2236 O O . ILE A 1 297 ? -3.266 -3.031 -18.016 1.00 64.53 444 ILE A O 1
ATOM 2241 N N . GLU A 1 298 ? -5.206 -4.075 -17.553 1.00 81.14 445 GLU A N 1
ATOM 2242 C CA . GLU A 1 298 ? -4.683 -5.417 -17.761 1.00 80.95 445 GLU A CA 1
ATOM 2243 C C . GLU A 1 298 ? -4.025 -5.556 -19.133 1.00 78.84 445 GLU A C 1
ATOM 2244 O O . GLU A 1 298 ? -2.966 -6.170 -19.261 1.00 77.60 445 GLU A O 1
ATOM 2250 N N . ALA A 1 299 ? -4.653 -4.976 -20.152 1.00 71.70 446 ALA A N 1
ATOM 2251 C CA . ALA A 1 299 ? -4.145 -5.057 -21.519 1.00 64.15 446 ALA A CA 1
ATOM 2252 C C . ALA A 1 299 ? -2.776 -4.393 -21.672 1.00 59.81 446 ALA A C 1
ATOM 2253 O O . ALA A 1 299 ? -1.828 -5.014 -22.156 1.00 56.68 446 ALA A O 1
ATOM 2255 N N . LEU A 1 300 ? -2.681 -3.132 -21.262 1.00 60.02 447 LEU A N 1
ATOM 2256 C CA . LEU A 1 300 ? -1.426 -2.388 -21.347 1.00 55.33 447 LEU A CA 1
ATOM 2257 C C . LEU A 1 300 ? -0.292 -3.092 -20.605 1.00 56.87 447 LEU A C 1
ATOM 2258 O O . LEU A 1 300 ? 0.851 -3.096 -21.061 1.00 52.88 447 LEU A O 1
ATOM 2263 N N . VAL A 1 301 ? -0.611 -3.683 -19.459 1.00 61.65 448 VAL A N 1
ATOM 2264 C CA . VAL A 1 301 ? 0.366 -4.471 -18.721 1.00 64.34 448 VAL A CA 1
ATOM 2265 C C . VAL A 1 301 ? 0.948 -5.557 -19.625 1.00 64.73 448 VAL A C 1
ATOM 2266 O O . VAL A 1 301 ? 2.159 -5.610 -19.845 1.00 59.25 448 VAL A O 1
ATOM 2270 N N . ARG A 1 302 ? 0.075 -6.410 -20.154 1.00 63.45 449 ARG A N 1
ATOM 2271 C CA . ARG A 1 302 ? 0.483 -7.476 -21.062 1.00 58.08 449 ARG A CA 1
ATOM 2272 C C . ARG A 1 302 ? 1.316 -6.926 -22.215 1.00 60.97 449 ARG A C 1
ATOM 2273 O O . ARG A 1 302 ? 2.274 -7.558 -22.661 1.00 60.08 449 ARG A O 1
ATOM 2281 N N . THR A 1 303 ? 0.937 -5.749 -22.700 1.00 59.17 450 THR A N 1
ATOM 2282 C CA . THR A 1 303 ? 1.649 -5.112 -23.801 1.00 60.29 450 THR A CA 1
ATOM 2283 C C . THR A 1 303 ? 3.098 -4.822 -23.423 1.00 61.83 450 THR A C 1
ATOM 2284 O O . THR A 1 303 ? 4.015 -5.081 -24.202 1.00 58.17 450 THR A O 1
ATOM 2288 N N . VAL A 1 304 ? 3.297 -4.290 -22.220 1.00 62.55 451 VAL A N 1
ATOM 2289 C CA . VAL A 1 304 ? 4.636 -3.974 -21.737 1.00 62.99 451 VAL A CA 1
ATOM 2290 C C . VAL A 1 304 ? 5.502 -5.227 -21.652 1.00 65.83 451 VAL A C 1
ATOM 2291 O O . VAL A 1 304 ? 6.612 -5.261 -22.183 1.00 67.54 451 VAL A O 1
ATOM 2295 N N . LEU A 1 305 ? 4.989 -6.254 -20.978 1.00 52.84 452 LEU A N 1
ATOM 2296 C CA . LEU A 1 305 ? 5.697 -7.525 -20.868 1.00 52.58 452 LEU A CA 1
ATOM 2297 C C . LEU A 1 305 ? 6.033 -8.058 -22.255 1.00 53.70 452 LEU A C 1
ATOM 2298 O O . LEU A 1 305 ? 7.179 -8.402 -22.543 1.00 52.80 452 LEU A O 1
ATOM 2303 N N . ARG A 1 306 ? 5.018 -8.112 -23.110 1.00 69.76 453 ARG A N 1
ATOM 2304 C CA . ARG A 1 306 ? 5.154 -8.667 -24.450 1.00 77.01 453 ARG A CA 1
ATOM 2305 C C . ARG A 1 306 ? 6.150 -7.877 -25.298 1.00 82.44 453 ARG A C 1
ATOM 2306 O O . ARG A 1 306 ? 6.757 -8.416 -26.224 1.00 74.98 453 ARG A O 1
ATOM 2314 N N . ALA A 1 307 ? 6.316 -6.598 -24.975 1.00 63.80 454 ALA A N 1
ATOM 2315 C CA . ALA A 1 307 ? 7.273 -5.751 -25.676 1.00 63.26 454 ALA A CA 1
ATOM 2316 C C . ALA A 1 307 ? 8.697 -6.111 -25.267 1.00 75.42 454 ALA A C 1
ATOM 2317 O O . ALA A 1 307 ? 9.472 -6.624 -26.070 1.00 82.99 454 ALA A O 1
ATOM 2319 N N . GLY A 1 308 ? 9.033 -5.842 -24.010 1.00 82.78 455 GLY A N 1
ATOM 2320 C CA . GLY A 1 308 ? 10.343 -6.177 -23.485 1.00 83.56 455 GLY A CA 1
ATOM 2321 C C . GLY A 1 308 ? 11.334 -5.036 -23.589 1.00 91.01 455 GLY A C 1
ATOM 2322 O O . GLY A 1 308 ? 11.046 -3.911 -23.182 1.00 93.32 455 GLY A O 1
ATOM 2323 N N . ASP A 1 309 ? 12.508 -5.330 -24.138 1.00 124.18 456 ASP A N 1
ATOM 2324 C CA . ASP A 1 309 ? 13.578 -4.345 -24.260 1.00 132.90 456 ASP A CA 1
ATOM 2325 C C . ASP A 1 309 ? 13.222 -3.197 -25.204 1.00 132.00 456 ASP A C 1
ATOM 2326 O O . ASP A 1 309 ? 13.622 -2.054 -24.983 1.00 129.01 456 ASP A O 1
ATOM 2331 N N . ARG A 1 310 ? 12.469 -3.510 -26.253 1.00 131.93 457 ARG A N 1
ATOM 2332 C CA . ARG A 1 310 ? 12.067 -2.517 -27.244 1.00 131.96 457 ARG A CA 1
ATOM 2333 C C . ARG A 1 310 ? 11.265 -1.376 -26.620 1.00 131.58 457 ARG A C 1
ATOM 2334 O O . ARG A 1 310 ? 10.106 -1.551 -26.241 1.00 125.81 457 ARG A O 1
ATOM 2342 N N . GLU A 1 311 ? 11.890 -0.206 -26.519 1.00 134.82 458 GLU A N 1
ATOM 2343 C CA . GLU A 1 311 ? 11.266 0.951 -25.884 1.00 130.51 458 GLU A CA 1
ATOM 2344 C C . GLU A 1 311 ? 10.228 1.616 -26.783 1.00 123.26 458 GLU A C 1
ATOM 2345 O O . GLU A 1 311 ? 9.545 2.551 -26.368 1.00 116.30 458 GLU A O 1
ATOM 2351 N N . ASP A 1 312 ? 10.115 1.129 -28.013 1.00 105.44 459 ASP A N 1
ATOM 2352 C CA . ASP A 1 312 ? 9.185 1.699 -28.979 1.00 98.58 459 ASP A CA 1
ATOM 2353 C C . ASP A 1 312 ? 7.747 1.346 -28.626 1.00 96.09 459 ASP A C 1
ATOM 2354 O O . ASP A 1 312 ? 6.810 2.037 -29.025 1.00 86.53 459 ASP A O 1
ATOM 2359 N N . ILE A 1 313 ? 7.580 0.262 -27.878 1.00 93.30 460 ILE A N 1
ATOM 2360 C CA . ILE A 1 313 ? 6.259 -0.187 -27.465 1.00 87.40 460 ILE A CA 1
ATOM 2361 C C . ILE A 1 313 ? 6.012 0.186 -26.009 1.00 75.55 460 ILE A C 1
ATOM 2362 O O . ILE A 1 313 ? 4.916 0.604 -25.638 1.00 63.84 460 ILE A O 1
ATOM 2367 N N . THR A 1 314 ? 7.046 0.037 -25.189 1.00 85.23 461 THR A N 1
ATOM 2368 C CA . THR A 1 314 ? 6.936 0.312 -23.764 1.00 89.89 461 THR A CA 1
ATOM 2369 C C . THR A 1 314 ? 6.675 1.790 -23.480 1.00 82.87 461 THR A C 1
ATOM 2370 O O . THR A 1 314 ? 5.894 2.129 -22.591 1.00 79.12 461 THR A O 1
ATOM 2374 N N . GLU A 1 315 ? 7.324 2.665 -24.240 1.00 89.15 462 GLU A N 1
ATOM 2375 C CA . GLU A 1 315 ? 7.191 4.102 -24.023 1.00 88.35 462 GLU A CA 1
ATOM 2376 C C . GLU A 1 315 ? 5.731 4.561 -24.081 1.00 84.48 462 GLU A C 1
ATOM 2377 O O . GLU A 1 315 ? 5.229 5.147 -23.121 1.00 85.82 462 GLU A O 1
ATOM 2383 N N . PRO A 1 316 ? 5.039 4.292 -25.203 1.00 66.18 463 PRO A N 1
ATOM 2384 C CA . PRO A 1 316 ? 3.630 4.693 -25.293 1.00 61.46 463 PRO A CA 1
ATOM 2385 C C . PRO A 1 316 ? 2.741 3.933 -24.311 1.00 60.74 463 PRO A C 1
ATOM 2386 O O . PRO A 1 316 ? 1.773 4.496 -23.800 1.00 60.53 463 PRO A O 1
ATOM 2390 N N . ALA A 1 317 ? 3.069 2.672 -24.050 1.00 63.29 464 ALA A N 1
ATOM 2391 C CA . ALA A 1 317 ? 2.281 1.855 -23.134 1.00 62.56 464 ALA A CA 1
ATOM 2392 C C . ALA A 1 317 ? 2.378 2.373 -21.702 1.00 62.56 464 ALA A C 1
ATOM 2393 O O . ALA A 1 317 ? 1.373 2.462 -20.994 1.00 63.36 464 ALA A O 1
ATOM 2395 N N . ILE A 1 318 ? 3.592 2.708 -21.279 1.00 66.13 465 ILE A N 1
ATOM 2396 C CA . ILE A 1 318 ? 3.816 3.210 -19.930 1.00 68.72 465 ILE A CA 1
ATOM 2397 C C . ILE A 1 318 ? 3.088 4.530 -19.711 1.00 75.01 465 ILE A C 1
ATOM 2398 O O . ILE A 1 318 ? 2.429 4.722 -18.688 1.00 75.19 465 ILE A O 1
ATOM 2403 N N . CYS A 1 319 ? 3.211 5.437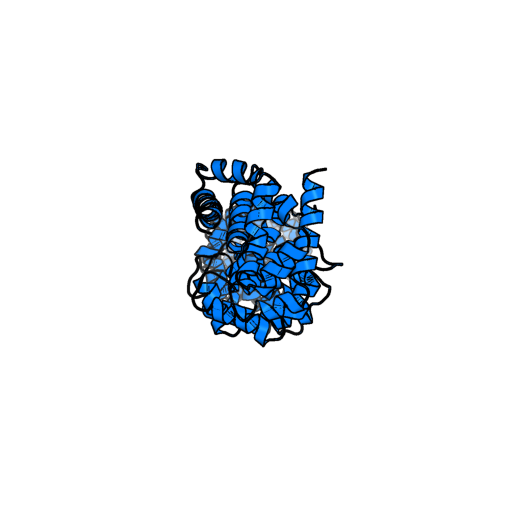 -20.676 1.00 81.17 466 CYS A N 1
ATOM 2404 C CA . CYS A 1 319 ? 2.536 6.726 -20.596 1.00 85.52 466 CYS A CA 1
ATOM 2405 C C . CYS A 1 319 ? 1.038 6.550 -20.386 1.00 86.07 466 CYS A C 1
ATOM 2406 O O . CYS A 1 319 ? 0.429 7.255 -19.578 1.00 93.06 466 CYS A O 1
ATOM 2409 N N . ALA A 1 320 ? 0.447 5.608 -21.114 1.00 52.58 467 ALA A N 1
ATOM 2410 C CA . ALA A 1 320 ? -0.980 5.339 -20.989 1.00 58.52 467 ALA A CA 1
ATOM 2411 C C . ALA A 1 320 ? -1.340 4.917 -19.565 1.00 62.25 467 ALA A C 1
ATOM 2412 O O . ALA A 1 320 ? -2.346 5.364 -19.014 1.00 63.07 467 ALA A O 1
ATOM 2414 N N . LEU A 1 321 ? -0.514 4.059 -18.973 1.00 67.52 468 LEU A N 1
ATOM 2415 C CA . LEU A 1 321 ? -0.709 3.637 -17.589 1.00 70.88 468 LEU A CA 1
ATOM 2416 C C . LEU A 1 321 ? -0.549 4.827 -16.650 1.00 71.46 468 LEU A C 1
ATOM 2417 O O . LEU A 1 321 ? -1.407 5.089 -15.805 1.00 69.51 468 LEU A O 1
ATOM 2422 N N . ARG A 1 322 ? 0.562 5.539 -16.808 1.00 84.46 469 ARG A N 1
ATOM 2423 C CA . ARG A 1 322 ? 0.827 6.762 -16.061 1.00 87.50 469 ARG A CA 1
ATOM 2424 C C . ARG A 1 322 ? -0.414 7.649 -16.020 1.00 89.51 469 ARG A C 1
ATOM 2425 O O . ARG A 1 322 ? -0.702 8.286 -15.009 1.00 94.54 469 ARG A O 1
ATOM 2433 N N . HIS A 1 323 ? -1.148 7.679 -17.128 1.00 69.45 470 HIS A N 1
ATOM 2434 C CA . HIS A 1 323 ? -2.374 8.461 -17.223 1.00 73.24 470 HIS A CA 1
ATOM 2435 C C . HIS A 1 323 ? -3.522 7.810 -16.453 1.00 78.28 470 HIS A C 1
ATOM 2436 O O . HIS A 1 323 ? -4.151 8.439 -15.603 1.00 82.12 470 HIS A O 1
ATOM 2443 N N . LEU A 1 324 ? -3.783 6.544 -16.760 1.00 71.51 471 LEU A N 1
ATOM 2444 C CA . LEU A 1 324 ? -4.924 5.820 -16.207 1.00 73.14 471 LEU A CA 1
ATOM 2445 C C . LEU A 1 324 ? -4.890 5.667 -14.687 1.00 75.08 471 LEU A C 1
ATOM 2446 O O . LEU A 1 324 ? -5.879 5.260 -14.078 1.00 77.23 471 LEU A O 1
ATOM 2451 N N . THR A 1 325 ? -3.758 5.995 -14.075 1.00 71.44 472 THR A N 1
ATOM 2452 C CA . THR A 1 325 ? -3.565 5.711 -12.656 1.00 75.66 472 THR A CA 1
ATOM 2453 C C . THR A 1 325 ? -3.790 6.908 -11.727 1.00 79.84 472 THR A C 1
ATOM 2454 O O . THR A 1 325 ? -3.352 6.891 -10.575 1.00 77.36 472 THR A O 1
ATOM 2458 N N . SER A 1 326 ? -4.484 7.934 -12.215 1.00 102.52 473 SER A N 1
ATOM 2459 C CA . SER A 1 326 ? -4.751 9.116 -11.395 1.00 106.92 473 SER A CA 1
ATOM 2460 C C . SER A 1 326 ? -5.883 10.003 -11.919 1.00 107.87 473 SER A C 1
ATOM 2461 O O . SER A 1 326 ? -6.141 10.064 -13.122 1.00 107.68 473 SER A O 1
ATOM 2464 N N . ARG A 1 327 ? -6.555 10.680 -10.991 1.00 107.39 474 ARG A N 1
ATOM 2465 C CA . ARG A 1 327 ? -7.527 11.727 -11.309 1.00 114.42 474 ARG A CA 1
ATOM 2466 C C . ARG A 1 327 ? -8.827 11.246 -11.962 1.00 120.62 474 ARG A C 1
ATOM 2467 O O . ARG A 1 327 ? -9.318 11.866 -12.905 1.00 127.67 474 ARG A O 1
ATOM 2475 N N . HIS A 1 328 ? -9.385 10.153 -11.452 1.00 103.07 475 HIS A N 1
ATOM 2476 C CA . HIS A 1 328 ? -10.711 9.704 -11.876 1.00 105.88 475 HIS A CA 1
ATOM 2477 C C . HIS A 1 328 ? -11.272 8.621 -10.953 1.00 111.38 475 HIS A C 1
ATOM 2478 O O . HIS A 1 328 ? -10.612 8.203 -10.001 1.00 105.67 475 HIS A O 1
ATOM 2485 N N . GLN A 1 329 ? -12.496 8.182 -11.232 1.00 143.29 476 GLN A N 1
ATOM 2486 C CA . GLN A 1 329 ? -13.164 7.191 -10.394 1.00 147.14 476 GLN A CA 1
ATOM 2487 C C . GLN A 1 329 ? -12.304 5.953 -10.178 1.00 142.44 476 GLN A C 1
ATOM 2488 O O . GLN A 1 329 ? -11.811 5.710 -9.077 1.00 150.86 476 GLN A O 1
ATOM 2494 N N . GLU A 1 330 ? -12.127 5.176 -11.240 1.00 122.91 477 GLU A N 1
ATOM 2495 C CA . GLU A 1 330 ? -11.392 3.920 -11.159 1.00 121.77 477 GLU A CA 1
ATOM 2496 C C . GLU A 1 330 ? -9.883 4.135 -11.111 1.00 111.66 477 GLU A C 1
ATOM 2497 O O . GLU A 1 330 ? -9.112 3.256 -11.496 1.00 110.63 477 GLU A O 1
ATOM 2503 N N . ALA A 1 331 ? -9.465 5.305 -10.641 1.00 82.96 478 ALA A N 1
ATOM 2504 C CA . ALA A 1 331 ? -8.046 5.590 -10.475 1.00 78.74 478 ALA A CA 1
ATOM 2505 C C . ALA A 1 331 ? -7.437 4.589 -9.505 1.00 82.33 478 ALA A C 1
ATOM 2506 O O . ALA A 1 331 ? -6.370 4.033 -9.760 1.00 77.39 478 ALA A O 1
ATOM 2508 N N . GLU A 1 332 ? -8.128 4.367 -8.391 1.00 107.05 479 GLU A N 1
ATOM 2509 C CA . GLU A 1 332 ? -7.694 3.404 -7.386 1.00 103.79 479 GLU A CA 1
ATOM 2510 C C . GLU A 1 332 ? -7.721 1.988 -7.945 1.00 98.68 479 GLU A C 1
ATOM 2511 O O . GLU A 1 332 ? -6.738 1.254 -7.853 1.00 94.91 479 GLU A O 1
ATOM 2517 N N . MET A 1 333 ? -8.855 1.612 -8.526 1.00 157.52 480 MET A N 1
ATOM 2518 C CA . MET A 1 333 ? -9.000 0.305 -9.154 1.00 160.76 480 MET A CA 1
ATOM 2519 C C . MET A 1 333 ? -7.861 0.039 -10.136 1.00 162.86 480 MET A C 1
ATOM 2520 O O . MET A 1 333 ? -7.423 -1.099 -10.300 1.00 171.72 480 MET A O 1
ATOM 2525 N N . ALA A 1 334 ? -7.384 1.098 -10.784 1.00 110.99 481 ALA A N 1
ATOM 2526 C CA . ALA A 1 334 ? -6.293 0.983 -11.746 1.00 100.68 481 ALA A CA 1
ATOM 2527 C C . ALA A 1 334 ? -4.965 0.701 -11.051 1.00 96.39 481 ALA A C 1
ATOM 2528 O O . ALA A 1 334 ? -4.191 -0.146 -11.493 1.00 97.22 481 ALA A O 1
ATOM 2530 N N . GLN A 1 335 ? -4.706 1.416 -9.961 1.00 80.96 482 GLN A N 1
ATOM 2531 C CA . GLN A 1 335 ? -3.474 1.245 -9.199 1.00 77.67 482 GLN A CA 1
ATOM 2532 C C . GLN A 1 335 ? -3.373 -0.163 -8.624 1.00 79.09 482 GLN A C 1
ATOM 2533 O O . GLN A 1 335 ? -2.278 -0.708 -8.474 1.00 72.50 482 GLN A O 1
ATOM 2539 N N . ASN A 1 336 ? -4.522 -0.744 -8.294 1.00 72.67 483 ASN A N 1
ATOM 2540 C CA . ASN A 1 336 ? -4.567 -2.115 -7.805 1.00 78.27 483 ASN A CA 1
ATOM 2541 C C . ASN A 1 336 ? -4.339 -3.113 -8.933 1.00 77.95 483 ASN A C 1
ATOM 2542 O O . ASN A 1 336 ? -3.569 -4.062 -8.789 1.00 75.45 483 ASN A O 1
ATOM 2547 N N . ALA A 1 337 ? -5.010 -2.885 -10.057 1.00 98.74 484 ALA A N 1
ATOM 2548 C CA . ALA A 1 337 ? -4.933 -3.786 -11.200 1.00 95.58 484 ALA A CA 1
ATOM 2549 C C . ALA A 1 337 ? -3.497 -4.005 -11.670 1.00 90.97 484 ALA A C 1
ATOM 2550 O O . ALA A 1 337 ? -3.126 -5.115 -12.054 1.00 88.31 484 ALA A O 1
ATOM 2552 N N . VAL A 1 338 ? -2.690 -2.948 -11.640 1.00 68.82 485 VAL A N 1
ATOM 2553 C CA . VAL A 1 338 ? -1.301 -3.050 -12.078 1.00 67.45 485 VAL A CA 1
ATOM 2554 C C . VAL A 1 338 ? -0.527 -4.025 -11.196 1.00 67.31 485 VAL A C 1
ATOM 2555 O O . VAL A 1 338 ? 0.330 -4.765 -11.676 1.00 66.94 485 VAL A O 1
ATOM 2559 N N . ARG A 1 339 ? -0.838 -4.022 -9.905 1.00 63.08 486 ARG A N 1
ATOM 2560 C CA . ARG A 1 339 ? -0.229 -4.959 -8.969 1.00 66.86 486 ARG A CA 1
ATOM 2561 C C . ARG A 1 339 ? -0.832 -6.354 -9.115 1.00 69.80 486 ARG A C 1
ATOM 2562 O O . ARG A 1 339 ? -0.110 -7.342 -9.241 1.00 58.52 486 ARG A O 1
ATOM 2570 N N . LEU A 1 340 ? -2.161 -6.423 -9.100 1.00 90.08 487 LEU A N 1
ATOM 2571 C CA . LEU A 1 340 ? -2.874 -7.694 -9.194 1.00 86.73 487 LEU A CA 1
ATOM 2572 C C . LEU A 1 340 ? -2.463 -8.487 -10.430 1.00 84.94 487 LEU A C 1
ATOM 2573 O O . LEU A 1 340 ? -2.457 -9.719 -10.415 1.00 86.00 487 LEU A O 1
ATOM 2578 N N . HIS A 1 341 ? -2.124 -7.777 -11.501 1.00 76.84 488 HIS A N 1
ATOM 2579 C CA . HIS A 1 341 ? -1.714 -8.425 -12.741 1.00 67.24 488 HIS A CA 1
ATOM 2580 C C . HIS A 1 341 ? -0.196 -8.486 -12.866 1.00 60.37 488 HIS A C 1
ATOM 2581 O O . HIS A 1 341 ? 0.355 -8.421 -13.965 1.00 56.19 488 HIS A O 1
ATOM 2588 N N . TYR A 1 342 ? 0.463 -8.609 -11.717 1.00 68.75 489 TYR A N 1
ATOM 2589 C CA . TYR A 1 342 ? 1.902 -8.848 -11.644 1.00 69.28 489 TYR A CA 1
ATOM 2590 C C . TYR A 1 342 ? 2.699 -7.912 -12.549 1.00 60.46 489 TYR A C 1
ATOM 2591 O O . TYR A 1 342 ? 3.588 -8.348 -13.279 1.00 59.21 489 TYR A O 1
ATOM 2600 N N . GLY A 1 343 ? 2.382 -6.625 -12.491 1.00 60.14 490 GLY A N 1
ATOM 2601 C CA . GLY A 1 343 ? 3.055 -5.646 -13.322 1.00 61.72 490 GLY A CA 1
ATOM 2602 C C . GLY A 1 343 ? 4.051 -4.793 -12.561 1.00 64.49 490 GLY A C 1
ATOM 2603 O O . GLY A 1 343 ? 4.797 -4.019 -13.159 1.00 59.06 490 GLY A O 1
ATOM 2604 N N . LEU A 1 344 ? 4.065 -4.931 -11.239 1.00 92.21 491 LEU A N 1
ATOM 2605 C CA . LEU A 1 344 ? 4.968 -4.143 -10.406 1.00 99.40 491 LEU A CA 1
ATOM 2606 C C . LEU A 1 344 ? 6.439 -4.497 -10.632 1.00 96.29 491 LEU A C 1
ATOM 2607 O O . LEU A 1 344 ? 7.250 -3.620 -10.924 1.00 93.86 491 LEU A O 1
ATOM 2612 N N . PRO A 1 345 ? 6.789 -5.786 -10.495 1.00 92.71 492 PRO A N 1
ATOM 2613 C CA . PRO A 1 345 ? 8.192 -6.183 -10.652 1.00 97.19 492 PRO A CA 1
ATOM 2614 C C . PRO A 1 345 ? 8.797 -5.681 -11.960 1.00 90.73 492 PRO A C 1
ATOM 2615 O O . PRO A 1 345 ? 9.865 -5.070 -11.944 1.00 89.13 492 PRO A O 1
ATOM 2619 N N . VAL A 1 346 ? 8.111 -5.932 -13.071 1.00 117.66 493 VAL A N 1
ATOM 2620 C CA . VAL A 1 346 ? 8.617 -5.571 -14.393 1.00 114.36 493 VAL A CA 1
ATOM 2621 C C . VAL A 1 346 ? 8.790 -4.064 -14.581 1.00 117.74 493 VAL A C 1
ATOM 2622 O O . VAL A 1 346 ? 9.768 -3.618 -15.179 1.00 121.48 493 VAL A O 1
ATOM 2626 N N . VAL A 1 347 ? 7.839 -3.285 -14.072 1.00 83.86 494 VAL A N 1
ATOM 2627 C CA . VAL A 1 347 ? 7.899 -1.829 -14.183 1.00 83.34 494 VAL A CA 1
ATOM 2628 C C . VAL A 1 347 ? 9.160 -1.246 -13.545 1.00 87.09 494 VAL A C 1
ATOM 2629 O O . VAL A 1 347 ? 9.799 -0.363 -14.116 1.00 85.96 494 VAL A O 1
ATOM 2633 N N . VAL A 1 348 ? 9.517 -1.736 -12.363 1.00 99.68 495 VAL A N 1
ATOM 2634 C CA . VAL A 1 348 ? 10.725 -1.267 -11.693 1.00 109.06 495 VAL A CA 1
ATOM 2635 C C . VAL A 1 348 ? 11.961 -1.593 -12.526 1.00 112.97 495 VAL A C 1
ATOM 2636 O O . VAL A 1 348 ? 12.881 -0.783 -12.632 1.00 118.49 495 VAL A O 1
ATOM 2640 N N . LYS A 1 349 ? 11.971 -2.782 -13.121 1.00 138.89 496 LYS A N 1
ATOM 2641 C CA . LYS A 1 349 ? 13.078 -3.206 -13.971 1.00 140.43 496 LYS A CA 1
ATOM 2642 C C . LYS A 1 349 ? 13.267 -2.251 -15.144 1.00 134.76 496 LYS A C 1
ATOM 2643 O O . LYS A 1 349 ? 14.325 -2.224 -15.773 1.00 137.80 496 LYS A O 1
ATOM 2649 N N . LEU A 1 350 ? 12.232 -1.470 -15.433 1.00 136.83 497 LEU A N 1
ATOM 2650 C CA . LEU A 1 350 ? 12.263 -0.541 -16.556 1.00 143.11 497 LEU A CA 1
ATOM 2651 C C . LEU A 1 350 ? 13.040 0.729 -16.223 1.00 149.67 497 LEU A C 1
ATOM 2652 O O . LEU A 1 350 ? 13.518 1.424 -17.119 1.00 150.90 497 LEU A O 1
ATOM 2657 N N . LEU A 1 351 ? 13.161 1.030 -14.934 1.00 124.15 498 LEU A N 1
ATOM 2658 C CA . LEU A 1 351 ? 13.973 2.158 -14.495 1.00 125.68 498 LEU A CA 1
ATOM 2659 C C . LEU A 1 351 ? 15.443 1.849 -14.739 1.00 133.25 498 LEU A C 1
ATOM 2660 O O . LEU A 1 351 ? 16.204 2.702 -15.196 1.00 128.67 498 LEU A O 1
ATOM 2665 N N . HIS A 1 352 ? 15.832 0.616 -14.432 1.00 166.00 499 HIS A N 1
ATOM 2666 C CA . HIS A 1 352 ? 17.204 0.169 -14.622 1.00 172.88 499 HIS A CA 1
ATOM 2667 C C . HIS A 1 352 ? 17.540 0.070 -16.105 1.00 170.79 499 HIS A C 1
ATOM 2668 O O . HIS A 1 352 ? 16.658 -0.165 -16.931 1.00 161.63 499 HIS A O 1
ATOM 2675 N N . PRO A 1 353 ? 18.825 0.249 -16.446 1.00 185.78 500 PRO A N 1
ATOM 2676 C CA . PRO A 1 353 ? 19.296 0.134 -17.830 1.00 184.27 500 PRO A CA 1
ATOM 2677 C C . PRO A 1 353 ? 19.041 -1.265 -18.386 1.00 179.49 500 PRO A C 1
ATOM 2678 O O . PRO A 1 353 ? 18.737 -2.175 -17.615 1.00 179.10 500 PRO A O 1
ATOM 2682 N N . PRO A 1 354 ? 19.166 -1.439 -19.712 1.00 145.34 501 PRO A N 1
ATOM 2683 C CA . PRO A 1 354 ? 19.538 -0.400 -20.676 1.00 147.70 501 PRO A CA 1
ATOM 2684 C C . PRO A 1 354 ? 18.339 0.401 -21.177 1.00 147.02 501 PRO A C 1
ATOM 2685 O O . PRO A 1 354 ? 18.053 0.390 -22.374 1.00 144.17 501 PRO A O 1
ATOM 2689 N N . SER A 1 355 ? 17.649 1.086 -20.270 1.00 162.10 502 SER A N 1
ATOM 2690 C CA . SER A 1 355 ? 16.527 1.938 -20.648 1.00 150.98 502 SER A CA 1
ATOM 2691 C C . SER A 1 355 ? 17.001 3.369 -20.871 1.00 151.85 502 SER A C 1
ATOM 2692 O O . SER A 1 355 ? 18.072 3.755 -20.404 1.00 159.48 502 SER A O 1
ATOM 2695 N N . HIS A 1 356 ? 16.201 4.153 -21.585 1.00 149.03 503 HIS A N 1
ATOM 2696 C CA . HIS A 1 356 ? 16.555 5.540 -21.869 1.00 149.24 503 HIS A CA 1
ATOM 2697 C C . HIS A 1 356 ? 15.653 6.529 -21.133 1.00 146.11 503 HIS A C 1
ATOM 2698 O O . HIS A 1 356 ? 14.618 6.153 -20.582 1.00 136.51 503 HIS A O 1
ATOM 2705 N N . TRP A 1 357 ? 16.059 7.795 -21.134 1.00 155.36 504 TRP A N 1
ATOM 2706 C CA . TRP A 1 357 ? 15.350 8.841 -20.401 1.00 153.68 504 TRP A CA 1
ATOM 2707 C C . TRP A 1 357 ? 13.870 8.972 -20.760 1.00 144.90 504 TRP A C 1
ATOM 2708 O O . TRP A 1 357 ? 13.025 9.052 -19.869 1.00 136.88 504 TRP A O 1
ATOM 2719 N N . PRO A 1 358 ? 13.546 9.000 -22.064 1.00 148.30 505 PRO A N 1
ATOM 2720 C CA . PRO A 1 358 ? 12.134 9.117 -22.441 1.00 135.21 505 PRO A CA 1
ATOM 2721 C C . PRO A 1 358 ? 11.293 8.034 -21.775 1.00 129.01 505 PRO A C 1
ATOM 2722 O O . PRO A 1 358 ? 10.116 8.256 -21.491 1.00 124.67 505 PRO A O 1
ATOM 2726 N N . LEU A 1 359 ? 11.902 6.880 -21.524 1.00 104.09 506 LEU A N 1
ATOM 2727 C CA . LEU A 1 359 ? 11.219 5.781 -20.854 1.00 105.40 506 LEU A CA 1
ATOM 2728 C C . LEU A 1 359 ? 11.215 5.983 -19.342 1.00 108.62 506 LEU A C 1
ATOM 2729 O O . LEU A 1 359 ? 10.162 5.943 -18.706 1.00 104.73 506 LEU A O 1
ATOM 2734 N N . ILE A 1 360 ? 12.397 6.199 -18.774 1.00 107.70 507 ILE A N 1
ATOM 2735 C CA . ILE A 1 360 ? 12.533 6.427 -17.339 1.00 109.77 507 ILE A CA 1
ATOM 2736 C C . ILE A 1 360 ? 11.631 7.569 -16.880 1.00 99.57 507 ILE A C 1
ATOM 2737 O O . ILE A 1 360 ? 11.053 7.522 -15.794 1.00 96.89 507 ILE A O 1
ATOM 2742 N N . LYS A 1 361 ? 11.516 8.592 -17.719 1.00 106.03 508 LYS A N 1
ATOM 2743 C CA . LYS A 1 361 ? 10.692 9.754 -17.412 1.00 109.25 508 LYS A CA 1
ATOM 2744 C C . LYS A 1 361 ? 9.247 9.349 -17.142 1.00 100.45 508 LYS A C 1
ATOM 2745 O O . LYS A 1 361 ? 8.614 9.856 -16.215 1.00 95.48 508 LYS A O 1
ATOM 2751 N N . ALA A 1 362 ? 8.735 8.431 -17.957 1.00 105.16 509 ALA A N 1
ATOM 2752 C CA . ALA A 1 362 ? 7.347 7.994 -17.853 1.00 93.97 509 ALA A CA 1
ATOM 2753 C C . ALA A 1 362 ? 7.159 6.962 -16.746 1.00 96.35 509 ALA A C 1
ATOM 2754 O O . ALA A 1 362 ? 6.117 6.924 -16.089 1.00 94.73 509 ALA A O 1
ATOM 2756 N N . THR A 1 363 ? 8.173 6.127 -16.546 1.00 104.71 510 THR A N 1
ATOM 2757 C CA . THR A 1 363 ? 8.113 5.063 -15.550 1.00 106.69 510 THR A CA 1
ATOM 2758 C C . THR A 1 363 ? 8.003 5.624 -14.139 1.00 104.13 510 THR A C 1
ATOM 2759 O O . THR A 1 363 ? 7.187 5.163 -13.340 1.00 98.81 510 THR A O 1
ATOM 2763 N N . VAL A 1 364 ? 8.833 6.617 -13.836 1.00 105.61 511 VAL A N 1
ATOM 2764 C CA . VAL A 1 364 ? 8.809 7.255 -12.527 1.00 108.70 511 VAL A CA 1
ATOM 2765 C C . VAL A 1 364 ? 7.428 7.827 -12.236 1.00 108.30 511 VAL A C 1
ATOM 2766 O O . VAL A 1 364 ? 6.859 7.588 -11.172 1.00 117.08 511 VAL A O 1
ATOM 2770 N N . GLY A 1 365 ? 6.893 8.579 -13.193 1.00 90.34 512 GLY A N 1
ATOM 2771 C CA . GLY A 1 365 ? 5.589 9.199 -13.040 1.00 96.11 512 GLY A CA 1
ATOM 2772 C C . GLY A 1 365 ? 4.506 8.191 -12.715 1.00 92.97 512 GLY A C 1
ATOM 2773 O O . GLY A 1 365 ? 3.599 8.466 -11.928 1.00 88.58 512 GLY A O 1
ATOM 2774 N N . LEU A 1 366 ? 4.602 7.016 -13.325 1.00 86.48 513 LEU A N 1
ATOM 2775 C CA . LEU A 1 366 ? 3.644 5.949 -13.079 1.00 85.03 513 LEU A CA 1
ATOM 2776 C C . LEU A 1 366 ? 3.806 5.379 -11.676 1.00 86.69 513 LEU A C 1
ATOM 2777 O O . LEU A 1 366 ? 2.822 5.067 -11.007 1.00 87.16 513 LEU A O 1
ATOM 2782 N N . ILE A 1 367 ? 5.052 5.239 -11.235 1.00 92.28 514 ILE A N 1
ATOM 2783 C CA . ILE A 1 367 ? 5.332 4.729 -9.898 1.00 100.24 514 ILE A CA 1
ATOM 2784 C C . ILE A 1 367 ? 4.748 5.659 -8.841 1.00 104.88 514 ILE A C 1
ATOM 2785 O O . ILE A 1 367 ? 4.255 5.212 -7.807 1.00 109.84 514 ILE A O 1
ATOM 2790 N N . ARG A 1 368 ? 4.810 6.957 -9.112 1.00 85.42 515 ARG A N 1
ATOM 2791 C CA . ARG A 1 368 ? 4.207 7.947 -8.236 1.00 91.02 515 ARG A CA 1
ATOM 2792 C C . ARG A 1 368 ? 2.715 7.665 -8.089 1.00 96.73 515 ARG A C 1
ATOM 2793 O O . ARG A 1 368 ? 2.177 7.676 -6.981 1.00 102.16 515 ARG A O 1
ATOM 2801 N N . ASN A 1 369 ? 2.054 7.405 -9.212 1.00 107.23 516 ASN A N 1
ATOM 2802 C CA . ASN A 1 369 ? 0.619 7.140 -9.219 1.00 104.79 516 ASN A CA 1
ATOM 2803 C C . ASN A 1 369 ? 0.269 5.792 -8.598 1.00 102.94 516 ASN A C 1
ATOM 2804 O O . ASN A 1 369 ? -0.826 5.605 -8.069 1.00 102.07 516 ASN A O 1
ATOM 2809 N N . LEU A 1 370 ? 1.205 4.853 -8.673 1.00 103.46 517 LEU A N 1
ATOM 2810 C CA . LEU A 1 370 ? 1.013 3.533 -8.088 1.00 109.14 517 LEU A CA 1
ATOM 2811 C C . LEU A 1 370 ? 1.223 3.574 -6.580 1.00 118.80 517 LEU A C 1
ATOM 2812 O O . LEU A 1 370 ? 0.717 2.722 -5.851 1.00 122.89 517 LEU A O 1
ATOM 2817 N N . ALA A 1 371 ? 1.971 4.571 -6.119 1.00 109.69 518 ALA A N 1
ATOM 2818 C CA . ALA A 1 371 ? 2.247 4.732 -4.696 1.00 113.13 518 ALA A CA 1
ATOM 2819 C C . ALA A 1 371 ? 1.023 5.253 -3.947 1.00 112.32 518 ALA A C 1
ATOM 2820 O O . ALA A 1 371 ? 0.926 5.110 -2.730 1.00 114.83 518 ALA A O 1
ATOM 2822 N N . LEU A 1 372 ? 0.094 5.859 -4.682 1.00 115.55 519 LEU A N 1
ATOM 2823 C CA . LEU A 1 372 ? -1.143 6.370 -4.098 1.00 111.30 519 LEU A CA 1
ATOM 2824 C C . LEU A 1 372 ? -1.911 5.267 -3.376 1.00 107.70 519 LEU A C 1
ATOM 2825 O O . LEU A 1 372 ? -2.396 5.463 -2.262 1.00 112.39 519 LEU A O 1
ATOM 2830 N N . CYS A 1 373 ? -2.025 4.110 -4.022 1.00 117.93 520 CYS A N 1
ATOM 2831 C CA . CYS A 1 373 ? -2.692 2.961 -3.421 1.00 118.85 520 CYS A CA 1
ATOM 2832 C C . CYS A 1 373 ? -1.872 2.398 -2.268 1.00 127.40 520 CYS A C 1
ATOM 2833 O O . CYS A 1 373 ? -0.729 1.984 -2.460 1.00 125.58 520 CYS A O 1
ATOM 2836 N N . PRO A 1 374 ? -2.460 2.384 -1.062 1.00 116.43 521 PRO A N 1
ATOM 2837 C CA . PRO A 1 374 ? -1.805 1.867 0.144 1.00 110.22 521 PRO A CA 1
ATOM 2838 C C . PRO A 1 374 ? -1.224 0.468 -0.052 1.00 114.14 521 PRO A C 1
ATOM 2839 O O . PRO A 1 374 ? -0.112 0.200 0.400 1.00 116.97 521 PRO A O 1
ATOM 2843 N N . ALA A 1 375 ? -1.966 -0.407 -0.723 1.00 114.67 522 ALA A N 1
ATOM 2844 C CA . ALA A 1 375 ? -1.545 -1.794 -0.891 1.00 119.01 522 ALA A CA 1
ATOM 2845 C C . ALA A 1 375 ? -0.433 -1.959 -1.928 1.00 122.50 522 ALA A C 1
ATOM 2846 O O . ALA A 1 375 ? -0.115 -3.076 -2.336 1.00 121.70 522 ALA A O 1
ATOM 2848 N N . ASN A 1 376 ? 0.152 -0.844 -2.354 1.00 125.81 523 ASN A N 1
ATOM 2849 C CA . ASN A 1 376 ? 1.282 -0.875 -3.277 1.00 125.47 523 ASN A CA 1
ATOM 2850 C C . ASN A 1 376 ? 2.565 -0.403 -2.605 1.00 125.34 523 ASN A C 1
ATOM 2851 O O . ASN A 1 376 ? 3.661 -0.593 -3.133 1.00 117.61 523 ASN A O 1
ATOM 2856 N N . HIS A 1 377 ? 2.416 0.216 -1.437 1.00 122.75 524 HIS A N 1
ATOM 2857 C CA . HIS A 1 377 ? 3.553 0.726 -0.682 1.00 124.43 524 HIS A CA 1
ATOM 2858 C C . HIS A 1 377 ? 4.574 -0.374 -0.420 1.00 125.11 524 HIS A C 1
ATOM 2859 O O . HIS A 1 377 ? 5.719 -0.288 -0.861 1.00 122.82 524 HIS A O 1
ATOM 2866 N N . ALA A 1 378 ? 4.151 -1.407 0.302 1.00 133.90 525 ALA A N 1
ATOM 2867 C CA . ALA A 1 378 ? 5.040 -2.510 0.655 1.00 138.74 525 ALA A CA 1
ATOM 2868 C C . ALA A 1 378 ? 5.630 -3.211 -0.571 1.00 139.32 525 ALA A C 1
ATOM 2869 O O . ALA A 1 378 ? 6.849 -3.344 -0.679 1.00 135.33 525 ALA A O 1
ATOM 2871 N N . PRO A 1 379 ? 4.768 -3.658 -1.501 1.00 134.11 526 PRO A N 1
ATOM 2872 C CA . PRO A 1 379 ? 5.260 -4.355 -2.695 1.00 122.39 526 PRO A CA 1
ATOM 2873 C C . PRO A 1 379 ? 6.329 -3.552 -3.430 1.00 125.37 526 PRO A C 1
ATOM 2874 O O . PRO A 1 379 ? 7.373 -4.101 -3.780 1.00 119.62 526 PRO A O 1
ATOM 2878 N N . LEU A 1 380 ? 6.070 -2.268 -3.658 1.00 132.20 527 LEU A N 1
ATOM 2879 C CA . LEU A 1 380 ? 7.032 -1.409 -4.342 1.00 127.68 527 LEU A CA 1
ATOM 2880 C C . LEU A 1 380 ? 8.366 -1.355 -3.602 1.00 138.48 527 LEU A C 1
ATOM 2881 O O . LEU A 1 380 ? 9.427 -1.473 -4.217 1.00 129.28 527 LEU A O 1
ATOM 2886 N N . ARG A 1 381 ? 8.307 -1.184 -2.284 1.00 134.29 528 ARG A N 1
ATOM 2887 C CA . ARG A 1 381 ? 9.513 -1.131 -1.464 1.00 129.90 528 ARG A CA 1
ATOM 2888 C C . ARG A 1 381 ? 10.362 -2.384 -1.648 1.00 132.55 528 ARG A C 1
ATOM 2889 O O . ARG A 1 381 ? 11.566 -2.300 -1.890 1.00 139.47 528 ARG A O 1
ATOM 2897 N N . GLU A 1 382 ? 9.722 -3.543 -1.533 1.00 137.66 529 GLU A N 1
ATOM 2898 C CA . GLU A 1 382 ? 10.417 -4.822 -1.629 1.00 143.16 529 GLU A CA 1
ATOM 2899 C C . GLU A 1 382 ? 11.163 -4.967 -2.952 1.00 143.28 529 GLU A C 1
ATOM 2900 O O . GLU A 1 382 ? 12.221 -5.593 -3.013 1.00 141.10 529 GLU A O 1
ATOM 2906 N N . GLN A 1 383 ? 10.609 -4.382 -4.008 1.00 142.47 530 GLN A N 1
ATOM 2907 C CA . GLN A 1 383 ? 11.208 -4.474 -5.335 1.00 137.74 530 GLN A CA 1
ATOM 2908 C C . GLN A 1 383 ? 12.401 -3.533 -5.476 1.00 144.74 530 GLN A C 1
ATOM 2909 O O . GLN A 1 383 ? 12.934 -3.355 -6.571 1.00 136.70 530 GLN A O 1
ATOM 2915 N N . GLY A 1 384 ? 12.816 -2.937 -4.363 1.00 130.17 531 GLY A N 1
ATOM 2916 C CA . GLY A 1 384 ? 13.930 -2.007 -4.369 1.00 133.82 531 GLY A CA 1
ATOM 2917 C C . GLY A 1 384 ? 13.618 -0.769 -5.185 1.00 138.03 531 GLY A C 1
ATOM 2918 O O . GLY A 1 384 ? 14.494 -0.208 -5.845 1.00 141.02 531 GLY A O 1
ATOM 2919 N N . ALA A 1 385 ? 12.361 -0.341 -5.137 1.00 110.59 532 ALA A N 1
ATOM 2920 C CA . ALA A 1 385 ? 11.918 0.828 -5.887 1.00 111.24 532 ALA A CA 1
ATOM 2921 C C . ALA A 1 385 ? 12.319 2.132 -5.203 1.00 116.75 532 ALA A C 1
ATOM 2922 O O . ALA A 1 385 ? 12.047 3.215 -5.717 1.00 109.37 532 ALA A O 1
ATOM 2924 N N . ILE A 1 386 ? 12.961 2.024 -4.042 1.00 158.89 533 ILE A N 1
ATOM 2925 C CA . ILE A 1 386 ? 13.425 3.203 -3.310 1.00 155.94 533 ILE A CA 1
ATOM 2926 C C . ILE A 1 386 ? 14.913 3.481 -3.542 1.00 153.84 533 ILE A C 1
ATOM 2927 O O . ILE A 1 386 ? 15.287 4.605 -3.879 1.00 148.55 533 ILE A O 1
ATOM 2932 N N . PRO A 1 387 ? 15.767 2.459 -3.361 1.00 192.89 534 PRO A N 1
ATOM 2933 C CA . PRO A 1 387 ? 17.209 2.635 -3.571 1.00 194.60 534 PRO A CA 1
ATOM 2934 C C . PRO A 1 387 ? 17.534 3.079 -4.994 1.00 185.72 534 PRO A C 1
ATOM 2935 O O . PRO A 1 387 ? 18.381 3.949 -5.188 1.00 182.60 534 PRO A O 1
ATOM 2939 N N . ARG A 1 388 ? 16.863 2.481 -5.973 1.00 155.25 535 ARG A N 1
ATOM 2940 C CA . ARG A 1 388 ? 17.100 2.805 -7.376 1.00 156.86 535 ARG A CA 1
ATOM 2941 C C . ARG A 1 388 ? 16.465 4.136 -7.778 1.00 154.90 535 ARG A C 1
ATOM 2942 O O . ARG A 1 388 ? 17.005 4.862 -8.614 1.00 150.64 535 ARG A O 1
ATOM 2950 N N . LEU A 1 389 ? 15.319 4.450 -7.183 1.00 184.27 536 LEU A N 1
ATOM 2951 C CA . LEU A 1 389 ? 14.621 5.695 -7.483 1.00 180.29 536 LEU A CA 1
ATOM 2952 C C . LEU A 1 389 ? 15.479 6.888 -7.074 1.00 185.33 536 LEU A C 1
ATOM 2953 O O . LEU A 1 389 ? 15.700 7.806 -7.864 1.00 180.14 536 LEU A O 1
ATOM 2958 N N . VAL A 1 390 ? 15.964 6.865 -5.836 1.00 176.15 537 VAL A N 1
ATOM 2959 C CA . VAL A 1 390 ? 16.830 7.923 -5.327 1.00 174.19 537 VAL A CA 1
ATOM 2960 C C . VAL A 1 390 ? 18.175 7.915 -6.047 1.00 176.13 537 VAL A C 1
ATOM 2961 O O . VAL A 1 390 ? 18.774 8.965 -6.276 1.00 178.54 537 VAL A O 1
ATOM 2965 N N . GLN A 1 391 ? 18.641 6.721 -6.401 1.00 155.94 538 GLN A N 1
ATOM 2966 C CA . GLN A 1 391 ? 19.890 6.566 -7.138 1.00 155.37 538 GLN A CA 1
ATOM 2967 C C . GLN A 1 391 ? 19.869 7.371 -8.433 1.00 146.14 538 GLN A C 1
ATOM 2968 O O . GLN A 1 391 ? 20.884 7.934 -8.841 1.00 142.70 538 GLN A O 1
ATOM 2974 N N . LEU A 1 392 ? 18.705 7.420 -9.074 1.00 155.75 539 LEU A N 1
ATOM 2975 C CA . LEU A 1 392 ? 18.541 8.170 -10.313 1.00 159.11 539 LEU A CA 1
ATOM 2976 C C . LEU A 1 392 ? 18.366 9.661 -10.046 1.00 160.93 539 LEU A C 1
ATOM 2977 O O . LEU A 1 392 ? 18.653 10.491 -10.908 1.00 153.95 539 LEU A O 1
ATOM 2982 N N . LEU A 1 393 ? 17.892 9.994 -8.850 1.00 155.90 540 LEU A N 1
ATOM 2983 C CA . LEU A 1 393 ? 17.740 11.387 -8.447 1.00 151.12 540 LEU A CA 1
ATOM 2984 C C . LEU A 1 393 ? 19.102 12.009 -8.155 1.00 160.16 540 LEU A C 1
ATOM 2985 O O . LEU A 1 393 ? 19.314 13.199 -8.384 1.00 156.65 540 LEU A O 1
ATOM 2990 N N . VAL A 1 394 ? 20.020 11.193 -7.646 1.00 350.69 541 VAL A N 1
ATOM 2991 C CA . VAL A 1 394 ? 21.377 11.645 -7.363 1.00 359.19 541 VAL A CA 1
ATOM 2992 C C . VAL A 1 394 ? 22.128 11.911 -8.661 1.00 358.29 541 VAL A C 1
ATOM 2993 O O . VAL A 1 394 ? 22.829 12.914 -8.792 1.00 362.96 541 VAL A O 1
ATOM 2997 N N . ARG A 1 395 ? 21.971 11.006 -9.621 1.00 165.34 542 ARG A N 1
ATOM 2998 C CA . ARG A 1 395 ? 22.627 11.134 -10.914 1.00 161.33 542 ARG A CA 1
ATOM 2999 C C . ARG A 1 395 ? 21.977 12.234 -11.742 1.00 158.78 542 ARG A C 1
ATOM 3000 O O . ARG A 1 395 ? 22.587 12.770 -12.667 1.00 159.23 542 ARG A O 1
ATOM 3008 N N . ALA A 1 396 ? 20.736 12.567 -11.404 1.00 235.53 543 ALA A N 1
ATOM 3009 C CA . ALA A 1 396 ? 19.999 13.605 -12.116 1.00 233.82 543 ALA A CA 1
ATOM 3010 C C . ALA A 1 396 ? 20.275 14.987 -11.531 1.00 237.80 543 ALA A C 1
ATOM 3011 O O . ALA A 1 396 ? 20.104 16.001 -12.208 1.00 230.42 543 ALA A O 1
ATOM 3013 N N . HIS A 1 397 ? 20.699 15.021 -10.271 1.00 220.82 544 HIS A N 1
ATOM 3014 C CA . HIS A 1 397 ? 20.999 16.283 -9.602 1.00 223.64 544 HIS A CA 1
ATOM 3015 C C . HIS A 1 397 ? 22.427 16.730 -9.900 1.00 227.31 544 HIS A C 1
ATOM 3016 O O . HIS A 1 397 ? 22.721 17.924 -9.921 1.00 224.18 544 HIS A O 1
ATOM 3023 N N . GLN A 1 398 ? 23.310 15.763 -10.130 1.00 262.53 545 GLN A N 1
ATOM 3024 C CA . GLN A 1 398 ? 24.700 16.060 -10.456 1.00 266.51 545 GLN A CA 1
ATOM 3025 C C . GLN A 1 398 ? 24.820 16.660 -11.853 1.00 264.24 545 GLN A C 1
ATOM 3026 O O . GLN A 1 398 ? 25.644 17.542 -12.090 1.00 271.20 545 GLN A O 1
ATO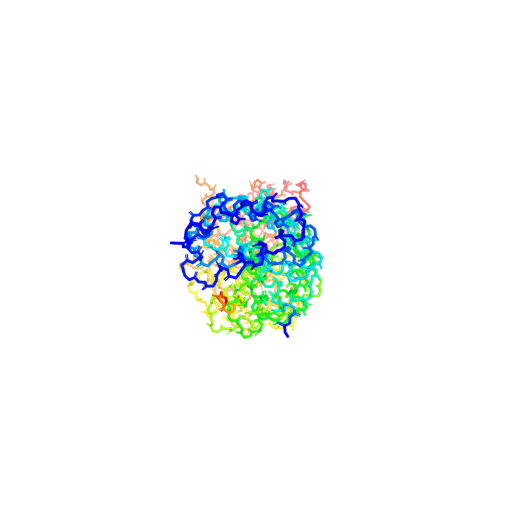M 3032 N N . ASP A 1 399 ? 23.990 16.180 -12.774 1.00 179.55 546 ASP A N 1
ATOM 3033 C CA . ASP A 1 399 ? 24.020 16.655 -14.153 1.00 178.74 546 ASP A CA 1
ATOM 3034 C C . ASP A 1 399 ? 23.453 18.067 -14.280 1.00 175.15 546 ASP A C 1
ATOM 3035 O O . ASP A 1 399 ? 23.571 18.702 -15.329 1.00 164.93 546 ASP A O 1
ATOM 3040 N N . THR A 1 400 ? 22.836 18.552 -13.207 1.00 202.08 547 THR A N 1
ATOM 3041 C CA . THR A 1 400 ? 22.319 19.916 -13.172 1.00 200.06 547 THR A CA 1
ATOM 3042 C C . THR A 1 400 ? 23.247 20.815 -12.361 1.00 206.39 547 THR A C 1
ATOM 3043 O O . THR A 1 400 ? 23.122 22.040 -12.387 1.00 201.74 547 THR A O 1
ATOM 3047 N N . GLN A 1 401 ? 24.177 20.195 -11.641 1.00 245.95 548 GLN A N 1
ATOM 3048 C CA . GLN A 1 401 ? 25.180 20.928 -10.875 1.00 250.11 548 GLN A CA 1
ATOM 3049 C C . GLN A 1 401 ? 26.420 21.175 -11.727 1.00 250.74 548 GLN A C 1
ATOM 3050 O O . GLN A 1 401 ? 27.073 22.211 -11.606 1.00 253.58 548 GLN A O 1
ATOM 3056 N N . ARG A 1 402 ? 26.737 20.213 -12.587 1.00 192.42 549 ARG A N 1
ATOM 3057 C CA . ARG A 1 402 ? 27.893 20.315 -13.468 1.00 191.04 549 ARG A CA 1
ATOM 3058 C C . ARG A 1 402 ? 27.649 21.336 -14.574 1.00 183.81 549 ARG A C 1
ATOM 3059 O O . ARG A 1 402 ? 28.589 21.923 -15.110 1.00 177.40 549 ARG A O 1
ATOM 3067 N N . VAL A 1 414 ? 19.087 15.927 -22.742 1.00 152.63 561 VAL A N 1
ATOM 3068 C CA . VAL A 1 414 ? 19.681 14.600 -22.857 1.00 151.73 561 VAL A CA 1
ATOM 3069 C C . VAL A 1 414 ? 18.647 13.581 -23.323 1.00 147.54 561 VAL A C 1
ATOM 3070 O O . VAL A 1 414 ? 17.656 13.333 -22.636 1.00 141.02 561 VAL A O 1
ATOM 3074 N N . GLU A 1 415 ? 18.884 12.998 -24.494 1.00 198.56 562 GLU A N 1
ATOM 3075 C CA . GLU A 1 415 ? 17.973 12.011 -25.066 1.00 195.91 562 GLU A CA 1
ATOM 3076 C C . GLU A 1 415 ? 16.553 12.556 -25.201 1.00 190.08 562 GLU A C 1
ATOM 3077 O O . GLU A 1 415 ? 15.581 11.801 -25.158 1.00 185.20 562 GLU A O 1
ATOM 3083 N N . GLY A 1 416 ? 16.443 13.871 -25.363 1.00 132.79 563 GLY A N 1
ATOM 3084 C CA . GLY A 1 416 ? 15.156 14.514 -25.562 1.00 124.97 563 GLY A CA 1
ATOM 3085 C C . GLY A 1 416 ? 14.448 14.888 -24.274 1.00 126.03 563 GLY A C 1
ATOM 3086 O O . GLY A 1 416 ? 13.342 15.428 -24.301 1.00 122.87 563 GLY A O 1
ATOM 3087 N N . VAL A 1 417 ? 15.086 14.603 -23.143 1.00 213.55 564 VAL A N 1
ATOM 3088 C CA . VAL A 1 417 ? 14.501 14.898 -21.840 1.00 214.23 564 VAL A CA 1
ATOM 3089 C C . VAL A 1 417 ? 15.452 15.719 -20.974 1.00 216.74 564 VAL A C 1
ATOM 3090 O O . VAL A 1 417 ? 16.614 15.354 -20.796 1.00 223.83 564 VAL A O 1
ATOM 3094 N N . ARG A 1 418 ? 14.954 16.828 -20.437 1.00 142.91 565 ARG A N 1
ATOM 3095 C CA . ARG A 1 418 ? 15.756 17.673 -19.559 1.00 148.93 565 ARG A CA 1
ATOM 3096 C C . ARG A 1 418 ? 15.822 17.109 -18.143 1.00 139.73 565 ARG A C 1
ATOM 3097 O O . ARG A 1 418 ? 14.821 16.643 -17.600 1.00 132.92 565 ARG A O 1
ATOM 3105 N N . MET A 1 419 ? 17.010 17.161 -17.552 1.00 161.32 566 MET A N 1
ATOM 3106 C CA . MET A 1 419 ? 17.263 16.521 -16.267 1.00 174.13 566 MET A CA 1
ATOM 3107 C C . MET A 1 419 ? 16.496 17.173 -15.119 1.00 175.92 566 MET A C 1
ATOM 3108 O O . MET A 1 419 ? 16.294 16.559 -14.071 1.00 172.33 566 MET A O 1
ATOM 3113 N N . GLU A 1 420 ? 16.069 18.415 -15.320 1.00 219.60 567 GLU A N 1
ATOM 3114 C CA . GLU A 1 420 ? 15.362 19.156 -14.281 1.00 219.93 567 GLU A CA 1
ATOM 3115 C C . GLU A 1 420 ? 14.066 18.462 -13.868 1.00 217.85 567 GLU A C 1
ATOM 3116 O O . GLU A 1 420 ? 13.843 18.196 -12.686 1.00 216.98 567 GLU A O 1
ATOM 3122 N N . GLU A 1 421 ? 13.217 18.169 -14.847 1.00 168.85 568 GLU A N 1
ATOM 3123 C CA . GLU A 1 421 ? 11.946 17.501 -14.584 1.00 163.82 568 GLU A CA 1
ATOM 3124 C C . GLU A 1 421 ? 12.151 16.059 -14.128 1.00 155.14 568 GLU A C 1
ATOM 3125 O O . GLU A 1 421 ? 11.281 15.475 -13.483 1.00 148.86 568 GLU A O 1
ATOM 3131 N N . ILE A 1 422 ? 13.304 15.490 -14.469 1.00 122.60 569 ILE A N 1
ATOM 3132 C CA . ILE A 1 422 ? 13.667 14.159 -13.996 1.00 123.25 569 ILE A CA 1
ATOM 3133 C C . ILE A 1 422 ? 13.932 14.201 -12.497 1.00 127.14 569 ILE A C 1
ATOM 3134 O O . ILE A 1 422 ? 13.515 13.310 -11.755 1.00 117.70 569 ILE A O 1
ATOM 3139 N N . VAL A 1 423 ? 14.629 15.245 -12.060 1.00 161.95 570 VAL A N 1
ATOM 3140 C CA . VAL A 1 423 ? 14.882 15.462 -10.643 1.00 163.30 570 VAL A CA 1
ATOM 3141 C C . VAL A 1 423 ? 13.564 15.666 -9.909 1.00 159.03 570 VAL A C 1
ATOM 3142 O O . VAL A 1 423 ? 13.407 15.253 -8.759 1.00 161.81 570 VAL A O 1
ATOM 3146 N N . GLU A 1 424 ? 12.615 16.302 -10.587 1.00 138.60 571 GLU A N 1
ATOM 3147 C CA . GLU A 1 424 ? 11.305 16.569 -10.009 1.00 141.02 571 GLU A CA 1
ATOM 3148 C C . GLU A 1 424 ? 10.487 15.291 -9.850 1.00 136.80 571 GLU A C 1
ATOM 3149 O O . GLU A 1 424 ? 9.940 15.024 -8.780 1.00 138.45 571 GLU A O 1
ATOM 3155 N N . GLY A 1 425 ? 10.404 14.509 -10.922 1.00 137.59 572 GLY A N 1
ATOM 3156 C CA . GLY A 1 425 ? 9.631 13.280 -10.919 1.00 129.03 572 GLY A CA 1
ATOM 3157 C C . GLY A 1 425 ? 10.060 12.312 -9.834 1.00 127.50 572 GLY A C 1
ATOM 3158 O O . GLY A 1 425 ? 9.233 11.607 -9.257 1.00 121.18 572 GLY A O 1
ATOM 3159 N N . CYS A 1 426 ? 11.359 12.279 -9.557 1.00 149.46 573 CYS A N 1
ATOM 3160 C CA . CYS A 1 426 ? 11.900 11.401 -8.527 1.00 144.02 573 CYS A CA 1
ATOM 3161 C C . CYS A 1 426 ? 11.395 11.789 -7.142 1.00 149.30 573 CYS A C 1
ATOM 3162 O O . CYS A 1 426 ? 10.804 10.972 -6.435 1.00 154.36 573 CYS A O 1
ATOM 3165 N N . THR A 1 427 ? 11.632 13.039 -6.759 1.00 174.84 574 THR A N 1
ATOM 3166 C CA . THR A 1 427 ? 11.230 13.524 -5.443 1.00 190.71 574 THR A CA 1
ATOM 3167 C C . THR A 1 427 ? 9.716 13.473 -5.269 1.00 190.67 574 THR A C 1
ATOM 3168 O O . THR A 1 427 ? 9.217 13.097 -4.208 1.00 189.01 574 THR A O 1
ATOM 3172 N N . GLY A 1 428 ? 8.992 13.855 -6.316 1.00 196.75 575 GLY A N 1
ATOM 3173 C CA . GLY A 1 428 ? 7.541 13.844 -6.286 1.00 195.37 575 GLY A CA 1
ATOM 3174 C C . GLY A 1 428 ? 6.989 12.464 -5.991 1.00 192.52 575 GLY A C 1
ATOM 3175 O O . GLY A 1 428 ? 6.017 12.317 -5.251 1.00 192.04 575 GLY A O 1
ATOM 3176 N N . ALA A 1 429 ? 7.615 11.447 -6.574 1.00 146.65 576 ALA A N 1
ATOM 3177 C CA . ALA A 1 429 ? 7.201 10.067 -6.357 1.00 141.42 576 ALA A CA 1
ATOM 3178 C C . ALA A 1 429 ? 7.534 9.621 -4.938 1.00 136.23 576 ALA A C 1
ATOM 3179 O O . ALA A 1 429 ? 6.759 8.908 -4.303 1.00 133.55 576 ALA A O 1
ATOM 3181 N N . LEU A 1 430 ? 8.692 10.050 -4.447 1.00 114.32 577 LEU A N 1
ATOM 3182 C CA . LEU A 1 430 ? 9.127 9.705 -3.099 1.00 117.31 577 LEU A CA 1
ATOM 3183 C C . LEU A 1 430 ? 8.217 10.335 -2.048 1.00 122.53 577 LEU A C 1
ATOM 3184 O O . LEU A 1 430 ? 8.121 9.846 -0.923 1.00 133.52 577 LEU A O 1
ATOM 3189 N N . HIS A 1 431 ? 7.554 11.424 -2.425 1.00 122.86 578 HIS A N 1
ATOM 3190 C CA . HIS A 1 431 ? 6.592 12.082 -1.548 1.00 131.14 578 HIS A CA 1
ATOM 3191 C C . HIS A 1 431 ? 5.442 11.137 -1.217 1.00 125.25 578 HIS A C 1
ATOM 3192 O O . HIS A 1 431 ? 5.199 10.819 -0.053 1.00 121.84 578 HIS A O 1
ATOM 3199 N N . ILE A 1 432 ? 4.738 10.689 -2.251 1.00 179.80 579 ILE A N 1
ATOM 3200 C CA . ILE A 1 432 ? 3.647 9.740 -2.079 1.00 179.02 579 ILE A CA 1
ATOM 3201 C C . ILE A 1 432 ? 4.174 8.439 -1.488 1.00 180.76 579 ILE A C 1
ATOM 3202 O O . ILE A 1 432 ? 3.507 7.793 -0.678 1.00 177.79 579 ILE A O 1
ATOM 3207 N N . LEU A 1 433 ? 5.382 8.066 -1.897 1.00 132.82 580 LEU A N 1
ATOM 3208 C CA . LEU A 1 433 ? 6.004 6.828 -1.448 1.00 124.04 580 LEU A CA 1
ATOM 3209 C C . LEU A 1 433 ? 6.681 7.019 -0.094 1.00 132.70 580 LEU A C 1
ATOM 3210 O O . LEU A 1 433 ? 7.740 6.446 0.168 1.00 134.72 580 LEU A O 1
ATOM 3215 N N . ALA A 1 434 ? 6.067 7.830 0.763 1.00 123.06 581 ALA A N 1
ATOM 3216 C CA . ALA A 1 434 ? 6.589 8.059 2.106 1.00 124.48 581 ALA A CA 1
ATOM 3217 C C . ALA A 1 434 ? 5.479 7.995 3.152 1.00 130.79 581 ALA A C 1
ATOM 3218 O O . ALA A 1 434 ? 5.733 8.132 4.348 1.00 134.82 581 ALA A O 1
ATOM 3220 N N . ARG A 1 435 ? 4.249 7.787 2.693 1.00 154.20 582 ARG A N 1
ATOM 3221 C CA . ARG A 1 435 ? 3.105 7.662 3.589 1.00 154.85 582 ARG A CA 1
ATOM 3222 C C . ARG A 1 435 ? 3.238 6.399 4.427 1.00 156.59 582 ARG A C 1
ATOM 3223 O O . ARG A 1 435 ? 2.669 6.294 5.513 1.00 158.85 582 ARG A O 1
ATOM 3231 N N . ASP A 1 436 ? 3.993 5.439 3.905 1.00 163.06 583 ASP A N 1
ATOM 3232 C CA . ASP A 1 436 ? 4.252 4.193 4.610 1.00 163.71 583 ASP A CA 1
ATOM 3233 C C . ASP A 1 436 ? 5.460 4.364 5.526 1.00 166.57 583 ASP A C 1
ATOM 3234 O O . ASP A 1 436 ? 6.502 4.865 5.103 1.00 163.72 583 ASP A O 1
ATOM 3239 N N . VAL A 1 437 ? 5.312 3.955 6.782 1.00 140.90 584 VAL A N 1
ATOM 3240 C CA . VAL A 1 437 ? 6.372 4.122 7.773 1.00 143.83 584 VAL A CA 1
ATOM 3241 C C . VAL A 1 437 ? 7.662 3.411 7.373 1.00 140.79 584 VAL A C 1
ATOM 3242 O O . VAL A 1 437 ? 8.747 3.986 7.457 1.00 139.32 584 VAL A O 1
ATOM 3246 N N . HIS A 1 438 ? 7.541 2.162 6.938 1.00 166.47 585 HIS A N 1
ATOM 3247 C CA . HIS A 1 438 ? 8.706 1.381 6.540 1.00 170.12 585 HIS A CA 1
ATOM 3248 C C . HIS A 1 438 ? 9.495 2.110 5.456 1.00 167.07 585 HIS A C 1
ATOM 3249 O O . HIS A 1 438 ? 10.724 2.052 5.424 1.00 166.88 585 HIS A O 1
ATOM 3256 N N . ASN A 1 439 ? 8.780 2.802 4.574 1.00 160.84 586 ASN A N 1
ATOM 3257 C CA . ASN A 1 439 ? 9.415 3.566 3.507 1.00 160.34 586 ASN A CA 1
ATOM 3258 C C . ASN A 1 439 ? 10.273 4.706 4.047 1.00 162.45 586 ASN A C 1
ATOM 3259 O O . ASN A 1 439 ? 11.416 4.885 3.625 1.00 164.09 586 ASN A O 1
ATOM 3264 N N . ARG A 1 440 ? 9.717 5.475 4.979 1.00 167.68 587 ARG A N 1
ATOM 3265 C CA . ARG A 1 440 ? 10.449 6.572 5.601 1.00 173.52 587 ARG A CA 1
ATOM 3266 C C . ARG A 1 440 ? 11.771 6.090 6.185 1.00 179.93 587 ARG A C 1
ATOM 3267 O O . ARG A 1 440 ? 12.774 6.803 6.150 1.00 182.08 587 ARG A O 1
ATOM 3275 N N . ILE A 1 441 ? 11.763 4.875 6.722 1.00 191.14 588 ILE A N 1
ATOM 3276 C CA . ILE A 1 441 ? 12.958 4.290 7.316 1.00 193.64 588 ILE A CA 1
ATOM 3277 C C . ILE A 1 441 ? 14.047 4.089 6.269 1.00 196.60 588 ILE A C 1
ATOM 3278 O O . ILE A 1 441 ? 15.204 4.447 6.485 1.00 197.91 588 ILE A O 1
ATOM 3283 N N . VAL A 1 442 ? 13.667 3.513 5.133 1.00 194.09 589 VAL A N 1
ATOM 3284 C CA . VAL A 1 442 ? 14.604 3.281 4.042 1.00 189.63 589 VAL A CA 1
ATOM 3285 C C . VAL A 1 442 ? 15.082 4.597 3.433 1.00 184.94 589 VAL A C 1
ATOM 3286 O O . VAL A 1 442 ? 16.274 4.775 3.182 1.00 187.55 589 VAL A O 1
ATOM 3290 N N . ILE A 1 443 ? 14.149 5.516 3.200 1.00 124.52 590 ILE A N 1
ATOM 3291 C CA . ILE A 1 443 ? 14.482 6.823 2.641 1.00 138.32 590 ILE A CA 1
ATOM 3292 C C . ILE A 1 443 ? 15.529 7.536 3.494 1.00 141.74 590 ILE A C 1
ATOM 3293 O O . ILE A 1 443 ? 16.565 7.968 2.990 1.00 147.43 590 ILE A O 1
ATOM 3298 N N . ARG A 1 444 ? 15.251 7.650 4.788 1.00 210.89 591 ARG A N 1
ATOM 3299 C CA . ARG A 1 444 ? 16.151 8.325 5.716 1.00 221.58 591 ARG A CA 1
ATOM 3300 C C . ARG A 1 444 ? 17.402 7.493 5.998 1.00 226.68 591 ARG A C 1
ATOM 3301 O O . ARG A 1 444 ? 18.413 8.014 6.470 1.00 229.38 591 ARG A O 1
ATOM 3309 N N . GLY A 1 445 ? 17.330 6.200 5.696 1.00 268.13 592 GLY A N 1
ATOM 3310 C CA . GLY A 1 445 ? 18.443 5.297 5.928 1.00 271.92 592 GLY A CA 1
ATOM 3311 C C . GLY A 1 445 ? 19.432 5.255 4.778 1.00 270.03 592 GLY A C 1
ATOM 3312 O O . GLY A 1 445 ? 20.406 4.502 4.813 1.00 275.03 592 GLY A O 1
ATOM 3313 N N . LEU A 1 446 ? 19.182 6.068 3.757 1.00 192.62 593 LEU A N 1
ATOM 3314 C CA . LEU A 1 446 ? 20.060 6.134 2.594 1.00 189.48 593 LEU A CA 1
ATOM 3315 C C . LEU A 1 446 ? 20.689 7.515 2.463 1.00 193.99 593 LEU A C 1
ATOM 3316 O O . LEU A 1 446 ? 21.208 7.874 1.406 1.00 192.41 593 LEU A O 1
ATOM 3321 N N . ASN A 1 447 ? 20.635 8.286 3.546 1.00 232.25 594 ASN A N 1
ATOM 3322 C CA . ASN A 1 447 ? 21.183 9.638 3.566 1.00 243.60 594 ASN A CA 1
ATOM 3323 C C . ASN A 1 447 ? 20.605 10.513 2.457 1.00 239.40 594 ASN A C 1
ATOM 3324 O O . ASN A 1 447 ? 21.326 10.958 1.563 1.00 237.69 594 ASN A O 1
ATOM 3329 N N . THR A 1 448 ? 19.300 10.756 2.522 1.00 270.46 595 THR A N 1
ATOM 3330 C CA . THR A 1 448 ? 18.617 11.549 1.506 1.00 265.25 595 THR A CA 1
ATOM 3331 C C . THR A 1 448 ? 18.290 12.950 2.012 1.00 269.54 595 THR A C 1
ATOM 3332 O O . THR A 1 448 ? 17.988 13.849 1.227 1.00 264.29 595 THR A O 1
ATOM 3336 N N . ILE A 1 449 ? 18.352 13.128 3.327 1.00 233.78 596 ILE A N 1
ATOM 3337 C CA . ILE A 1 449 ? 18.041 14.413 3.947 1.00 244.18 596 ILE A CA 1
ATOM 3338 C C . ILE A 1 449 ? 18.979 15.540 3.503 1.00 246.66 596 ILE A C 1
ATOM 3339 O O . ILE A 1 449 ? 18.519 16.636 3.186 1.00 244.55 596 ILE A O 1
ATOM 3344 N N . PRO A 1 450 ? 20.298 15.277 3.481 1.00 346.99 597 PRO A N 1
ATOM 3345 C CA . PRO A 1 450 ? 21.260 16.314 3.089 1.00 349.28 597 PRO A CA 1
ATOM 3346 C C . PRO A 1 450 ? 20.927 16.976 1.754 1.00 348.31 597 PRO A C 1
ATOM 3347 O O . PRO A 1 450 ? 21.049 18.194 1.631 1.00 350.92 597 PRO A O 1
ATOM 3351 N N . LEU A 1 451 ? 20.515 16.184 0.769 1.00 241.77 598 LEU A N 1
ATOM 3352 C CA . LEU A 1 451 ? 20.218 16.720 -0.556 1.00 233.71 598 LEU A CA 1
ATOM 3353 C C . LEU A 1 451 ? 18.743 17.092 -0.699 1.00 227.98 598 LEU A C 1
ATOM 3354 O O . LEU A 1 451 ? 18.348 17.736 -1.671 1.00 219.59 598 LEU A O 1
ATOM 3359 N N . PHE A 1 452 ? 17.935 16.684 0.275 1.00 213.99 599 PHE A N 1
ATOM 3360 C CA . PHE A 1 452 ? 16.523 17.051 0.309 1.00 205.90 599 PHE A CA 1
ATOM 3361 C C . PHE A 1 452 ? 16.368 18.527 0.647 1.00 207.47 599 PHE A C 1
ATOM 3362 O O . PHE A 1 452 ? 15.333 19.135 0.370 1.00 200.05 599 PHE A O 1
ATOM 3370 N N . VAL A 1 453 ? 17.406 19.096 1.251 1.00 198.45 600 VAL A N 1
ATOM 3371 C CA . VAL A 1 453 ? 17.394 20.496 1.654 1.00 211.48 600 VAL A CA 1
ATOM 3372 C C . VAL A 1 453 ? 17.781 21.410 0.496 1.00 205.08 600 VAL A C 1
ATOM 3373 O O . VAL A 1 453 ? 17.210 22.486 0.327 1.00 199.52 600 VAL A O 1
ATOM 3377 N N . GLN A 1 454 ? 18.752 20.972 -0.301 1.00 298.47 601 GLN A N 1
ATOM 3378 C CA . GLN A 1 454 ? 19.203 21.742 -1.456 1.00 303.06 601 GLN A CA 1
ATOM 3379 C C . GLN A 1 454 ? 18.096 21.900 -2.494 1.00 295.26 601 GLN A C 1
ATOM 3380 O O . GLN A 1 454 ? 18.160 22.779 -3.354 1.00 290.09 601 GLN A O 1
ATOM 3386 N N . LEU A 1 455 ? 17.084 21.044 -2.406 1.00 238.00 602 LEU A N 1
ATOM 3387 C CA . LEU A 1 455 ? 15.955 21.094 -3.327 1.00 228.14 602 LEU A CA 1
ATOM 3388 C C . LEU A 1 455 ? 15.067 22.297 -3.033 1.00 224.83 602 LEU A C 1
ATOM 3389 O O . LEU A 1 455 ? 14.268 22.712 -3.872 1.00 215.11 602 LEU A O 1
ATOM 3394 N N . LEU A 1 456 ? 15.208 22.851 -1.833 1.00 257.24 603 LEU A N 1
ATOM 3395 C CA . LEU A 1 456 ? 14.437 24.022 -1.436 1.00 260.77 603 LEU A CA 1
ATOM 3396 C C . LEU A 1 456 ? 15.043 25.286 -2.037 1.00 268.33 603 LEU A C 1
ATOM 3397 O O . LEU A 1 456 ? 14.397 26.333 -2.090 1.00 263.63 603 LEU A O 1
ATOM 3402 N N . TYR A 1 457 ? 16.290 25.178 -2.488 1.00 219.20 604 TYR A N 1
ATOM 3403 C CA . TYR A 1 457 ? 16.978 26.295 -3.126 1.00 223.01 604 TYR A CA 1
ATOM 3404 C C . TYR A 1 457 ? 16.779 26.259 -4.638 1.00 214.54 604 TYR A C 1
ATOM 3405 O O . TYR A 1 457 ? 17.487 26.936 -5.385 1.00 213.11 604 TYR A O 1
ATOM 3414 N N . SER A 1 458 ? 15.811 25.465 -5.082 1.00 191.21 605 SER A N 1
ATOM 3415 C CA . SER A 1 458 ? 15.537 25.304 -6.505 1.00 179.66 605 SER A CA 1
ATOM 3416 C C . SER A 1 458 ? 14.711 26.464 -7.051 1.00 173.58 605 SER A C 1
ATOM 3417 O O . SER A 1 458 ? 13.645 26.777 -6.522 1.00 169.60 605 SER A O 1
ATOM 3420 N N . PRO A 1 459 ? 15.210 27.110 -8.114 1.00 174.97 606 PRO A N 1
ATOM 3421 C CA . PRO A 1 459 ? 14.495 28.207 -8.774 1.00 177.89 606 PRO A CA 1
ATOM 3422 C C . PRO A 1 459 ? 13.103 27.775 -9.230 1.00 176.76 606 PRO A C 1
ATOM 3423 O O . PRO A 1 459 ? 12.170 28.579 -9.207 1.00 166.87 606 PRO A O 1
ATOM 3427 N N . ILE A 1 460 ? 12.973 26.516 -9.636 1.00 192.13 607 ILE A N 1
ATOM 3428 C CA . ILE A 1 460 ? 11.698 25.984 -10.105 1.00 182.27 607 ILE A CA 1
ATOM 3429 C C . ILE A 1 460 ? 10.721 25.791 -8.949 1.00 182.69 607 ILE A C 1
ATOM 3430 O O . ILE A 1 460 ? 11.096 25.299 -7.884 1.00 184.14 607 ILE A O 1
ATOM 3435 N N . GLU A 1 461 ? 9.468 26.177 -9.166 1.00 187.33 608 GLU A N 1
ATOM 3436 C CA . GLU A 1 461 ? 8.443 26.068 -8.133 1.00 185.54 608 GLU A CA 1
ATOM 3437 C C . GLU A 1 461 ? 7.991 24.623 -7.957 1.00 181.02 608 GLU A C 1
ATOM 3438 O O . GLU A 1 461 ? 7.565 24.223 -6.874 1.00 180.29 608 GLU A O 1
ATOM 3444 N N . ASN A 1 462 ? 8.082 23.844 -9.029 1.00 210.92 609 ASN A N 1
ATOM 3445 C CA . ASN A 1 462 ? 7.675 22.445 -8.992 1.00 201.25 609 ASN A CA 1
ATOM 3446 C C . ASN A 1 462 ? 8.595 21.604 -8.113 1.00 198.98 609 ASN A C 1
ATOM 3447 O O . ASN A 1 462 ? 8.129 20.811 -7.295 1.00 197.40 609 ASN A O 1
ATOM 3452 N N . ILE A 1 463 ? 9.901 21.786 -8.283 1.00 167.88 610 ILE A N 1
ATOM 3453 C CA . ILE A 1 463 ? 10.886 21.061 -7.487 1.00 169.92 610 ILE A CA 1
ATOM 3454 C C . ILE A 1 463 ? 10.734 21.377 -6.002 1.00 168.95 610 ILE A C 1
ATOM 3455 O O . ILE A 1 463 ? 10.847 20.492 -5.154 1.00 161.41 610 ILE A O 1
ATOM 3460 N N . GLN A 1 464 ? 10.474 22.643 -5.695 1.00 189.84 611 GLN A N 1
ATOM 3461 C CA . GLN A 1 464 ? 10.264 23.067 -4.317 1.00 196.69 611 GLN A CA 1
ATOM 3462 C C . GLN A 1 464 ? 8.966 22.496 -3.755 1.00 196.11 611 GLN A C 1
ATOM 3463 O O . GLN A 1 464 ? 8.888 22.149 -2.577 1.00 203.61 611 GLN A O 1
ATOM 3469 N N . ARG A 1 465 ? 7.949 22.399 -4.606 1.00 177.74 612 ARG A N 1
ATOM 3470 C CA . ARG A 1 465 ? 6.634 21.931 -4.180 1.00 176.75 612 ARG A CA 1
ATOM 3471 C C . ARG A 1 465 ? 6.679 20.504 -3.648 1.00 172.94 612 ARG A C 1
ATOM 3472 O O . ARG A 1 465 ? 5.981 20.166 -2.692 1.00 174.73 612 ARG A O 1
ATOM 3480 N N . VAL A 1 466 ? 7.501 19.669 -4.273 1.00 153.15 613 VAL A N 1
ATOM 3481 C CA . VAL A 1 466 ? 7.623 18.275 -3.865 1.00 151.00 613 VAL A CA 1
ATOM 3482 C C . VAL A 1 466 ? 8.753 18.091 -2.854 1.00 150.94 613 VAL A C 1
ATOM 3483 O O . VAL A 1 466 ? 8.784 17.105 -2.115 1.00 143.33 613 VAL A O 1
ATOM 3487 N N . ALA A 1 467 ? 9.674 19.049 -2.821 1.00 167.48 614 ALA A N 1
ATOM 3488 C CA . ALA A 1 467 ? 10.811 18.988 -1.909 1.00 165.95 614 ALA A CA 1
ATOM 3489 C C . ALA A 1 467 ? 10.372 19.196 -0.464 1.00 170.82 614 ALA A C 1
ATOM 3490 O O . ALA A 1 467 ? 11.056 18.775 0.469 1.00 168.67 614 ALA A O 1
ATOM 3492 N N . ALA A 1 468 ? 9.229 19.849 -0.288 1.00 148.61 615 ALA A N 1
ATOM 3493 C CA . ALA A 1 468 ? 8.694 20.112 1.042 1.00 155.24 615 ALA A CA 1
ATOM 3494 C C . ALA A 1 468 ? 7.667 19.056 1.439 1.00 151.76 615 ALA A C 1
ATOM 3495 O O . ALA A 1 468 ? 7.512 18.740 2.619 1.00 155.57 615 ALA A O 1
ATOM 3497 N N . GLY A 1 469 ? 6.971 18.513 0.445 1.00 174.95 616 GLY A N 1
ATOM 3498 C CA . GLY A 1 469 ? 5.980 17.481 0.683 1.00 171.85 616 GLY A CA 1
ATOM 3499 C C . GLY A 1 469 ? 6.586 16.190 1.202 1.00 164.04 616 GLY A C 1
ATOM 3500 O O . GLY A 1 469 ? 6.005 15.521 2.058 1.00 161.31 616 GLY A O 1
ATOM 3501 N N . VAL A 1 470 ? 7.758 15.838 0.683 1.00 155.67 617 VAL A N 1
ATOM 3502 C CA . VAL A 1 470 ? 8.445 14.622 1.105 1.00 151.57 617 VAL A CA 1
ATOM 3503 C C . VAL A 1 470 ? 8.963 14.745 2.535 1.00 159.65 617 VAL A C 1
ATOM 3504 O O . VAL A 1 470 ? 8.891 13.793 3.314 1.00 158.80 617 VAL A O 1
ATOM 3508 N N . LEU A 1 471 ? 9.485 15.921 2.873 1.00 161.50 618 LEU A N 1
ATOM 3509 C CA . LEU A 1 471 ? 9.976 16.182 4.221 1.00 159.59 618 LEU A CA 1
ATOM 3510 C C . LEU A 1 471 ? 8.815 16.340 5.193 1.00 162.28 618 LEU A C 1
ATOM 3511 O O . LEU A 1 471 ? 8.975 16.162 6.398 1.00 169.77 618 LEU A O 1
ATOM 3516 N N . CYS A 1 472 ? 7.646 16.678 4.658 1.00 179.37 619 CYS A N 1
ATOM 3517 C CA . CYS A 1 472 ? 6.432 16.761 5.460 1.00 183.87 619 CYS A CA 1
ATOM 3518 C C . CYS A 1 472 ? 6.074 15.385 6.009 1.00 187.15 619 CYS A C 1
ATOM 3519 O O . CYS A 1 472 ? 5.625 15.255 7.148 1.00 194.59 619 CYS A O 1
ATOM 3522 N N . GLU A 1 473 ? 6.278 14.359 5.189 1.00 191.99 620 GLU A N 1
ATOM 3523 C CA . GLU A 1 473 ? 6.041 12.983 5.605 1.00 191.77 620 GLU A CA 1
ATOM 3524 C C . GLU A 1 473 ? 7.161 12.499 6.521 1.00 195.59 620 GLU A C 1
ATOM 3525 O O . GLU A 1 473 ? 6.927 11.717 7.441 1.00 196.92 620 GLU A O 1
ATOM 3531 N N . LEU A 1 474 ? 8.378 12.971 6.266 1.00 154.74 621 LEU A N 1
ATOM 3532 C CA . LEU A 1 474 ? 9.536 12.581 7.063 1.00 153.70 621 LEU A CA 1
ATOM 3533 C C . LEU A 1 474 ? 9.549 13.290 8.412 1.00 164.18 621 LEU A C 1
ATOM 3534 O O . LEU A 1 474 ? 10.143 12.803 9.373 1.00 163.40 621 LEU A O 1
ATOM 3539 N N . ALA A 1 475 ? 8.889 14.441 8.477 1.00 199.75 622 ALA A N 1
ATOM 3540 C CA . ALA A 1 475 ? 8.903 15.269 9.677 1.00 211.35 622 ALA A CA 1
ATOM 3541 C C . ALA A 1 475 ? 8.060 14.682 10.805 1.00 221.38 622 ALA A C 1
ATOM 3542 O O . ALA A 1 475 ? 8.283 14.988 11.977 1.00 230.47 622 ALA A O 1
ATOM 3544 N N . GLN A 1 476 ? 7.093 13.840 10.452 1.00 203.03 623 GLN A N 1
ATOM 3545 C CA . GLN A 1 476 ? 6.215 13.239 11.451 1.00 203.05 623 GLN A CA 1
ATOM 3546 C C . GLN A 1 476 ? 6.979 12.266 12.348 1.00 201.16 623 GLN A C 1
ATOM 3547 O O . GLN A 1 476 ? 6.410 11.673 13.264 1.00 202.79 623 GLN A O 1
ATOM 3553 N N . ASP A 1 477 ? 8.270 12.110 12.074 1.00 193.19 624 ASP A N 1
ATOM 3554 C CA . ASP A 1 477 ? 9.151 11.317 12.921 1.00 197.46 624 ASP A CA 1
ATOM 3555 C C . ASP A 1 477 ? 9.981 12.240 13.808 1.00 206.29 624 ASP A C 1
ATOM 3556 O O . ASP A 1 477 ? 9.930 13.462 13.664 1.00 206.95 624 ASP A O 1
ATOM 3561 N N . LYS A 1 478 ? 10.743 11.655 14.726 1.00 185.82 625 LYS A N 1
ATOM 3562 C CA . LYS A 1 478 ? 11.572 12.440 15.632 1.00 189.56 625 LYS A CA 1
ATOM 3563 C C . LYS A 1 478 ? 13.029 12.435 15.182 1.00 186.07 625 LYS A C 1
ATOM 3564 O O . LYS A 1 478 ? 13.675 13.482 15.123 1.00 184.22 625 LYS A O 1
ATOM 3570 N N . GLU A 1 479 ? 13.539 11.249 14.864 1.00 215.59 626 GLU A N 1
ATOM 3571 C CA . GLU A 1 479 ? 14.919 11.097 14.419 1.00 213.45 626 GLU A CA 1
ATOM 3572 C C . GLU A 1 479 ? 15.121 11.722 13.041 1.00 211.14 626 GLU A C 1
ATOM 3573 O O . GLU A 1 479 ? 16.251 11.866 12.572 1.00 208.26 626 GLU A O 1
ATOM 3579 N N . ALA A 1 480 ? 14.020 12.094 12.398 1.00 201.83 627 ALA A N 1
ATOM 3580 C CA . ALA A 1 480 ? 14.075 12.705 11.076 1.00 196.63 627 ALA A CA 1
ATOM 3581 C C . ALA A 1 480 ? 13.942 14.224 11.151 1.00 209.93 627 ALA A C 1
ATOM 3582 O O . ALA A 1 480 ? 14.600 14.950 10.407 1.00 212.24 627 ALA A O 1
ATOM 3584 N N . ALA A 1 481 ? 13.088 14.698 12.053 1.00 226.72 628 ALA A N 1
ATOM 3585 C CA . ALA A 1 481 ? 12.854 16.130 12.208 1.00 226.90 628 ALA A CA 1
ATOM 3586 C C . ALA A 1 481 ? 14.102 16.855 12.704 1.00 231.73 628 ALA A C 1
ATOM 3587 O O . ALA A 1 481 ? 14.275 18.049 12.458 1.00 231.39 628 ALA A O 1
ATOM 3589 N N . GLU A 1 482 ? 14.970 16.128 13.400 1.00 273.29 629 GLU A N 1
ATOM 3590 C CA . GLU A 1 482 ? 16.195 16.708 13.940 1.00 273.56 629 GLU A CA 1
ATOM 3591 C C . GLU A 1 482 ? 17.297 16.790 12.888 1.00 271.96 629 GLU A C 1
ATOM 3592 O O . GLU A 1 482 ? 17.988 17.802 12.782 1.00 276.93 629 GLU A O 1
ATOM 3598 N N . ALA A 1 483 ? 17.458 15.720 12.117 1.00 155.48 630 ALA A N 1
ATOM 3599 C CA . ALA A 1 483 ? 18.474 15.676 11.073 1.00 151.87 630 ALA A CA 1
ATOM 3600 C C . ALA A 1 483 ? 18.240 16.775 10.042 1.00 155.08 630 ALA A C 1
ATOM 3601 O O . ALA A 1 483 ? 19.162 17.187 9.339 1.00 155.06 630 ALA A O 1
ATOM 3603 N N . ILE A 1 484 ? 16.998 17.244 9.961 1.00 462.61 631 ILE A N 1
ATOM 3604 C CA . ILE A 1 484 ? 16.633 18.312 9.039 1.00 469.61 631 ILE A CA 1
ATOM 3605 C C . ILE A 1 484 ? 17.108 19.670 9.548 1.00 470.07 631 ILE A C 1
ATOM 3606 O O . ILE A 1 484 ? 17.737 20.432 8.814 1.00 470.21 631 ILE A O 1
ATOM 3611 N N . GLU A 1 485 ? 16.804 19.965 10.808 1.00 177.03 632 GLU A N 1
ATOM 3612 C CA . GLU A 1 485 ? 17.211 21.224 11.422 1.00 176.06 632 GLU A CA 1
ATOM 3613 C C . GLU A 1 485 ? 18.720 21.280 11.634 1.00 182.44 632 GLU A C 1
ATOM 3614 O O . GLU A 1 485 ? 19.323 22.351 11.586 1.00 185.66 632 GLU A O 1
ATOM 3620 N N . ALA A 1 486 ? 19.323 20.120 11.873 1.00 334.75 633 ALA A N 1
ATOM 3621 C CA . ALA A 1 486 ? 20.762 20.034 12.087 1.00 338.38 633 ALA A CA 1
ATOM 3622 C C . ALA A 1 486 ? 21.520 20.358 10.805 1.00 336.01 633 ALA A C 1
ATOM 3623 O O . ALA A 1 486 ? 22.675 20.780 10.843 1.00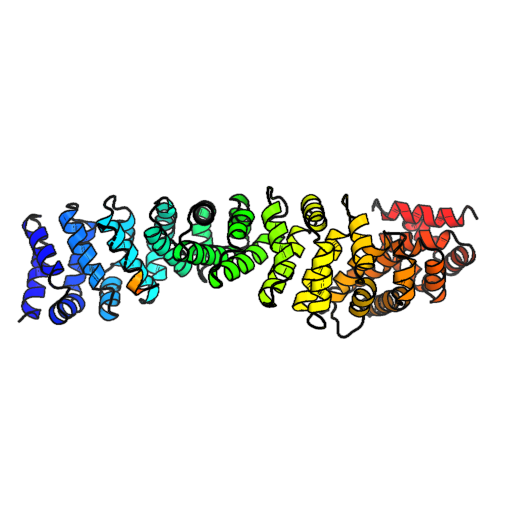 331.56 633 ALA A O 1
ATOM 3625 N N . GLU A 1 487 ? 20.858 20.157 9.670 1.00 226.06 634 GLU A N 1
ATOM 3626 C CA . GLU A 1 487 ? 21.463 20.425 8.373 1.00 226.62 634 GLU A CA 1
ATOM 3627 C C . GLU A 1 487 ? 21.395 21.913 8.046 1.00 236.17 634 GLU A C 1
ATOM 3628 O O . GLU A 1 487 ? 22.242 22.441 7.325 1.00 239.46 634 GLU A O 1
ATOM 3634 N N . GLY A 1 488 ? 20.382 22.584 8.586 1.00 297.27 635 GLY A N 1
ATOM 3635 C CA . GLY A 1 488 ? 20.198 24.007 8.365 1.00 290.99 635 GLY A CA 1
ATOM 3636 C C . GLY A 1 488 ? 18.997 24.307 7.490 1.00 294.18 635 GLY A C 1
ATOM 3637 O O . GLY A 1 488 ? 18.896 25.388 6.909 1.00 291.08 635 GLY A O 1
ATOM 3638 N N . ALA A 1 489 ? 18.082 23.347 7.399 1.00 367.30 636 ALA A N 1
ATOM 3639 C CA . ALA A 1 489 ? 16.898 23.487 6.557 1.00 366.04 636 ALA A CA 1
ATOM 3640 C C . ALA A 1 489 ? 15.805 24.298 7.243 1.00 357.85 636 ALA A C 1
ATOM 3641 O O . ALA A 1 489 ? 14.773 24.597 6.643 1.00 350.76 636 ALA A O 1
ATOM 3643 N N . THR A 1 490 ? 16.037 24.652 8.502 1.00 246.42 637 THR A N 1
ATOM 3644 C CA . THR A 1 490 ? 15.057 25.402 9.277 1.00 244.85 637 THR A CA 1
ATOM 3645 C C . THR A 1 490 ? 14.855 26.806 8.711 1.00 247.44 637 THR A C 1
ATOM 3646 O O . THR A 1 490 ? 13.820 27.433 8.937 1.00 250.41 637 THR A O 1
ATOM 3650 N N . ALA A 1 491 ? 15.845 27.292 7.968 1.00 331.99 638 ALA A N 1
ATOM 3651 C CA . ALA A 1 491 ? 15.793 28.643 7.412 1.00 333.00 638 ALA A CA 1
ATOM 3652 C C . ALA A 1 491 ? 15.037 28.729 6.082 1.00 332.61 638 ALA A C 1
ATOM 3653 O O . ALA A 1 491 ? 14.086 29.501 5.962 1.00 330.42 638 ALA A O 1
ATOM 3655 N N . PRO A 1 492 ? 15.458 27.941 5.077 1.00 207.44 639 PRO A N 1
ATOM 3656 C CA . PRO A 1 492 ? 14.793 27.993 3.769 1.00 198.83 639 PRO A CA 1
ATOM 3657 C C . PRO A 1 492 ? 13.295 27.721 3.872 1.00 199.15 639 PRO A C 1
ATOM 3658 O O . PRO A 1 492 ? 12.509 28.343 3.157 1.00 192.62 639 PRO A O 1
ATOM 3662 N N . LEU A 1 493 ? 12.913 26.798 4.750 1.00 239.39 640 LEU A N 1
ATOM 3663 C CA . LEU A 1 493 ? 11.507 26.463 4.953 1.00 233.64 640 LEU A CA 1
ATOM 3664 C C . LEU A 1 493 ? 10.700 27.700 5.330 1.00 234.20 640 LEU A C 1
ATOM 3665 O O . LEU A 1 493 ? 9.540 27.837 4.944 1.00 228.06 640 LEU A O 1
ATOM 3670 N N . THR A 1 494 ? 11.325 28.597 6.087 1.00 232.42 641 THR A N 1
ATOM 3671 C CA . THR A 1 494 ? 10.682 29.838 6.498 1.00 234.21 641 THR A CA 1
ATOM 3672 C C . THR A 1 494 ? 10.493 30.770 5.303 1.00 230.55 641 THR A C 1
ATOM 3673 O O . THR A 1 494 ? 9.596 31.613 5.295 1.00 230.57 641 THR A O 1
ATOM 3677 N N . GLU A 1 495 ? 11.342 30.607 4.292 1.00 193.09 642 GLU A N 1
ATOM 3678 C CA . GLU A 1 495 ? 11.272 31.426 3.086 1.00 192.87 642 GLU A CA 1
ATOM 3679 C C . GLU A 1 495 ? 10.140 30.978 2.167 1.00 186.62 642 GLU A C 1
ATOM 3680 O O . GLU A 1 495 ? 9.409 31.803 1.620 1.00 184.37 642 GLU A O 1
ATOM 3686 N N . LEU A 1 496 ? 10.002 29.666 2.002 1.00 221.60 643 LEU A N 1
ATOM 3687 C CA . LEU A 1 496 ? 8.986 29.106 1.117 1.00 224.33 643 LEU A CA 1
ATOM 3688 C C . LEU A 1 496 ? 7.575 29.291 1.668 1.00 220.56 643 LEU A C 1
ATOM 3689 O O . LEU A 1 496 ? 6.596 28.908 1.028 1.00 214.89 643 LEU A O 1
ATOM 3694 N N . LEU A 1 497 ? 7.476 29.874 2.857 1.00 195.89 644 LEU A N 1
ATOM 3695 C CA . LEU A 1 497 ? 6.179 30.150 3.459 1.00 198.96 644 LEU A CA 1
ATOM 3696 C C . LEU A 1 497 ? 5.479 31.270 2.700 1.00 199.81 644 LEU A C 1
ATOM 3697 O O . LEU A 1 497 ? 4.253 31.378 2.722 1.00 198.15 644 LEU A O 1
ATOM 3702 N N . HIS A 1 498 ? 6.269 32.095 2.021 1.00 211.46 645 HIS A N 1
ATOM 3703 C CA . HIS A 1 498 ? 5.747 33.277 1.347 1.00 213.33 645 HIS A CA 1
ATOM 3704 C C . HIS A 1 498 ? 5.642 33.084 -0.162 1.00 207.84 645 HIS A C 1
ATOM 3705 O O . HIS A 1 498 ? 5.067 33.920 -0.860 1.00 203.29 645 HIS A O 1
ATOM 3712 N N . SER A 1 499 ? 6.202 31.986 -0.662 1.00 170.21 646 SER A N 1
ATOM 3713 C CA . SER A 1 499 ? 6.174 31.701 -2.093 1.00 157.25 646 SER A CA 1
ATOM 3714 C C . SER A 1 499 ? 4.773 31.872 -2.668 1.00 168.69 646 SER A C 1
ATOM 3715 O O . SER A 1 499 ? 3.804 31.314 -2.150 1.00 168.37 646 SER A O 1
ATOM 3718 N N . ARG A 1 500 ? 4.678 32.652 -3.740 1.00 193.19 647 ARG A N 1
ATOM 3719 C CA . ARG A 1 500 ? 3.402 32.928 -4.390 1.00 192.56 647 ARG A CA 1
ATOM 3720 C C . ARG A 1 500 ? 2.721 31.657 -4.891 1.00 193.93 647 ARG A C 1
ATOM 3721 O O . ARG A 1 500 ? 1.515 31.647 -5.136 1.00 192.88 647 ARG A O 1
ATOM 3729 N N . ASN A 1 501 ? 3.496 30.588 -5.040 1.00 202.14 648 ASN A N 1
ATOM 3730 C CA . ASN A 1 501 ? 2.940 29.302 -5.442 1.00 207.05 648 ASN A CA 1
ATOM 3731 C C . ASN A 1 501 ? 1.994 28.769 -4.372 1.00 210.95 648 ASN A C 1
ATOM 3732 O O . ASN A 1 501 ? 2.358 28.678 -3.199 1.00 210.33 648 ASN A O 1
ATOM 3737 N N . GLU A 1 502 ? 0.779 28.423 -4.782 1.00 229.66 649 GLU A N 1
ATOM 3738 C CA . GLU A 1 502 ? -0.249 27.978 -3.848 1.00 232.51 649 GLU A CA 1
ATOM 3739 C C . GLU A 1 502 ? 0.116 26.653 -3.183 1.00 230.70 649 GLU A C 1
ATOM 3740 O O . GLU A 1 502 ? -0.229 26.415 -2.025 1.00 227.54 649 GLU A O 1
ATOM 3746 N N . GLY A 1 503 ? 0.815 25.797 -3.920 1.00 205.65 650 GLY A N 1
ATOM 3747 C CA . GLY A 1 503 ? 1.202 24.493 -3.413 1.00 201.86 650 GLY A CA 1
ATOM 3748 C C . GLY A 1 503 ? 2.415 24.544 -2.503 1.00 196.92 650 GLY A C 1
ATOM 3749 O O . GLY A 1 503 ? 2.413 23.961 -1.419 1.00 192.47 650 GLY A O 1
ATOM 3750 N N . VAL A 1 504 ? 3.453 25.244 -2.948 1.00 184.49 651 VAL A N 1
ATOM 3751 C CA . VAL A 1 504 ? 4.694 25.353 -2.188 1.00 183.78 651 VAL A CA 1
ATOM 3752 C C . VAL A 1 504 ? 4.458 25.950 -0.803 1.00 191.40 651 VAL A C 1
ATOM 3753 O O . VAL A 1 504 ? 5.152 25.611 0.155 1.00 194.71 651 VAL A O 1
ATOM 3757 N N . ALA A 1 505 ? 3.472 26.836 -0.702 1.00 323.26 652 ALA A N 1
ATOM 3758 C CA . ALA A 1 505 ? 3.183 27.520 0.554 1.00 330.80 652 ALA A CA 1
ATOM 3759 C C . ALA A 1 505 ? 2.325 26.675 1.493 1.00 329.46 652 ALA A C 1
ATOM 3760 O O . ALA A 1 505 ? 2.053 27.077 2.624 1.00 331.69 652 ALA A O 1
ATOM 3762 N N . THR A 1 506 ? 1.905 25.504 1.024 1.00 205.07 653 THR A N 1
ATOM 3763 C CA . THR A 1 506 ? 1.053 24.625 1.820 1.00 207.25 653 THR A CA 1
ATOM 3764 C C . THR A 1 506 ? 1.863 23.589 2.598 1.00 201.67 653 THR A C 1
ATOM 3765 O O . THR A 1 506 ? 1.642 23.386 3.792 1.00 200.03 653 THR A O 1
ATOM 3769 N N . TYR A 1 507 ? 2.798 22.935 1.916 1.00 205.85 654 TYR A N 1
ATOM 3770 C CA . TYR A 1 507 ? 3.637 21.921 2.546 1.00 198.92 654 TYR A CA 1
ATOM 3771 C C . TYR A 1 507 ? 4.730 22.557 3.396 1.00 201.19 654 TYR A C 1
ATOM 3772 O O . TYR A 1 507 ? 4.978 22.131 4.523 1.00 204.87 654 TYR A O 1
ATOM 3781 N N . ALA A 1 508 ? 5.383 23.578 2.848 1.00 230.67 655 ALA A N 1
ATOM 3782 C CA . ALA A 1 508 ? 6.460 24.267 3.550 1.00 237.07 655 ALA A CA 1
ATOM 3783 C C . ALA A 1 508 ? 6.009 24.749 4.924 1.00 243.89 655 ALA A C 1
ATOM 3784 O O . ALA A 1 508 ? 6.813 24.849 5.852 1.00 240.99 655 ALA A O 1
ATOM 3786 N N . ALA A 1 509 ? 4.720 25.046 5.049 1.00 215.63 656 ALA A N 1
ATOM 3787 C CA . ALA A 1 509 ? 4.158 25.490 6.318 1.00 214.58 656 ALA A CA 1
ATOM 3788 C C . ALA A 1 509 ? 3.951 24.317 7.269 1.00 212.60 656 ALA A C 1
ATOM 3789 O O . ALA A 1 509 ? 4.201 24.428 8.469 1.00 215.83 656 ALA A O 1
ATOM 3791 N N . ALA A 1 510 ? 3.499 23.191 6.726 1.00 156.03 657 ALA A N 1
ATOM 3792 C CA . ALA A 1 510 ? 3.223 22.006 7.532 1.00 149.60 657 ALA A CA 1
ATOM 3793 C C . ALA A 1 510 ? 4.502 21.313 7.997 1.00 150.21 657 ALA A C 1
ATOM 3794 O O . ALA A 1 510 ? 4.491 20.562 8.973 1.00 150.43 657 ALA A O 1
ATOM 3796 N N . VAL A 1 511 ? 5.602 21.565 7.294 1.00 382.97 658 VAL A N 1
ATOM 3797 C CA . VAL A 1 511 ? 6.888 20.981 7.659 1.00 380.60 658 VAL A CA 1
ATOM 3798 C C . VAL A 1 511 ? 7.393 21.555 8.978 1.00 387.56 658 VAL A C 1
ATOM 3799 O O . VAL A 1 511 ? 7.633 20.818 9.934 1.00 389.28 658 VAL A O 1
ATOM 3803 N N . LEU A 1 512 ? 7.550 22.874 9.020 1.00 196.20 659 LEU A N 1
ATOM 3804 C CA . LEU A 1 512 ? 7.994 23.557 10.229 1.00 199.24 659 LEU A CA 1
ATOM 3805 C C . LEU A 1 512 ? 7.058 23.258 11.394 1.00 201.37 659 LEU A C 1
ATOM 3806 O O . LEU A 1 512 ? 7.502 23.078 12.528 1.00 201.54 659 LEU A O 1
ATOM 3811 N N . PHE A 1 513 ? 5.761 23.206 11.107 1.00 243.99 660 PHE A N 1
ATOM 3812 C CA . PHE A 1 513 ? 4.763 22.892 12.123 1.00 246.17 660 PHE A CA 1
ATOM 3813 C C . PHE A 1 513 ? 5.040 21.533 12.753 1.00 245.96 660 PHE A C 1
ATOM 3814 O O . PHE A 1 513 ? 5.011 21.387 13.973 1.00 248.79 660 PHE A O 1
ATOM 3822 N N . ARG A 1 514 ? 5.312 20.540 11.913 1.00 227.80 661 ARG A N 1
ATOM 3823 C CA . ARG A 1 514 ? 5.592 19.194 12.392 1.00 224.82 661 ARG A CA 1
ATOM 3824 C C . ARG A 1 514 ? 6.801 19.199 13.324 1.00 228.41 661 ARG A C 1
ATOM 3825 O O . ARG A 1 514 ? 6.924 18.342 14.199 1.00 232.66 661 ARG A O 1
ATOM 3833 N N . MET A 1 515 ? 7.689 20.170 13.130 1.00 207.64 662 MET A N 1
ATOM 3834 C CA . MET A 1 515 ? 8.862 20.322 13.984 1.00 211.07 662 MET A CA 1
ATOM 3835 C C . MET A 1 515 ? 8.543 21.190 15.196 1.00 218.19 662 MET A C 1
ATOM 3836 O O . MET A 1 515 ? 9.331 21.269 16.139 1.00 221.47 662 MET A O 1
ATOM 3841 N N . SER A 1 516 ? 7.387 21.843 15.160 1.00 226.44 663 SER A N 1
ATOM 3842 C CA . SER A 1 516 ? 6.954 22.695 16.260 1.00 232.36 663 SER A CA 1
ATOM 3843 C C . SER A 1 516 ? 6.264 21.875 17.346 1.00 235.74 663 SER A C 1
ATOM 3844 O O . SER A 1 516 ? 6.570 22.018 18.530 1.00 237.47 663 SER A O 1
ATOM 3847 N N . GLU A 1 517 ? 5.335 21.016 16.938 1.00 249.40 664 GLU A N 1
ATOM 3848 C CA . GLU A 1 517 ? 4.629 20.150 17.877 1.00 249.84 664 GLU A CA 1
ATOM 3849 C C . GLU A 1 517 ? 5.209 18.738 17.896 1.00 246.17 664 GLU A C 1
ATOM 3850 O O . GLU A 1 517 ? 4.751 17.855 17.170 1.00 238.16 664 GLU A O 1
ATOM 3856 N N . ASP A 1 518 ? 6.220 18.533 18.735 1.00 294.51 665 ASP A N 1
ATOM 3857 C CA . ASP A 1 518 ? 6.855 17.227 18.870 1.00 292.53 665 ASP A CA 1
ATOM 3858 C C . ASP A 1 518 ? 6.264 16.449 20.040 1.00 297.81 665 ASP A C 1
ATOM 3859 O O . ASP A 1 518 ? 6.443 15.236 20.150 1.00 291.89 665 ASP A O 1
ATOM 3865 N N . ARG B 2 2 ? -25.692 -0.529 -67.704 1.00 114.02 2 ARG B N 1
ATOM 3866 C CA . ARG B 2 2 ? -24.544 -0.018 -66.966 1.00 122.13 2 ARG B CA 1
ATOM 3867 C C . ARG B 2 2 ? -23.959 1.214 -67.648 1.00 120.14 2 ARG B C 1
ATOM 3868 O O . ARG B 2 2 ? -22.807 1.207 -68.082 1.00 119.66 2 ARG B O 1
ATOM 3876 N N . TRP B 2 3 ? -24.760 2.271 -67.738 1.00 99.82 3 TRP B N 1
ATOM 3877 C CA . TRP B 2 3 ? -24.330 3.507 -68.384 1.00 94.32 3 TRP B CA 1
ATOM 3878 C C . TRP B 2 3 ? -24.786 4.738 -67.605 1.00 95.85 3 TRP B C 1
ATOM 3879 O O . TRP B 2 3 ? -25.908 4.780 -67.100 1.00 99.67 3 TRP B O 1
ATOM 3890 N N . PRO B 2 4 ? -23.912 5.752 -67.512 1.00 96.65 4 PRO B N 1
ATOM 3891 C CA . PRO B 2 4 ? -22.562 5.741 -68.083 1.00 91.76 4 PRO B CA 1
ATOM 3892 C C . PRO B 2 4 ? -21.564 5.128 -67.110 1.00 93.34 4 PRO B C 1
ATOM 3893 O O . PRO B 2 4 ? -20.362 5.359 -67.225 1.00 87.16 4 PRO B O 1
ATOM 3897 N N . GLN B 2 5 ? -22.070 4.349 -66.161 1.00 110.78 5 GLN B N 1
ATOM 3898 C CA . GLN B 2 5 ? -21.248 3.793 -65.095 1.00 106.48 5 GLN B CA 1
ATOM 3899 C C . GLN B 2 5 ? -20.038 3.033 -65.628 1.00 107.73 5 GLN B C 1
ATOM 3900 O O . GLN B 2 5 ? -19.068 2.818 -64.896 1.00 106.74 5 GLN B O 1
ATOM 3915 N N . ILE B 2 7 ? -18.026 3.581 -67.790 1.00 88.77 7 ILE B N 1
ATOM 3916 C CA . ILE B 2 7 ? -16.808 4.357 -67.963 1.00 82.89 7 ILE B CA 1
ATOM 3917 C C . ILE B 2 7 ? -15.910 4.255 -66.736 1.00 85.26 7 ILE B C 1
ATOM 3918 O O . ILE B 2 7 ? -14.688 4.159 -66.853 1.00 81.21 7 ILE B O 1
ATOM 3923 N N . LEU B 2 8 ? -16.524 4.294 -65.559 1.00 78.00 8 LEU B N 1
ATOM 3924 C CA . LEU B 2 8 ? -15.783 4.228 -64.306 1.00 76.27 8 LEU B CA 1
ATOM 3925 C C . LEU B 2 8 ? -15.306 2.809 -64.022 1.00 79.09 8 LEU B C 1
ATOM 3926 O O . LEU B 2 8 ? -14.193 2.599 -63.537 1.00 74.80 8 LEU B O 1
ATOM 3931 N N . ASP B 2 9 ? -16.162 1.840 -64.324 1.00 86.67 9 ASP B N 1
ATOM 3932 C CA . ASP B 2 9 ? -15.865 0.441 -64.070 1.00 81.90 9 ASP B CA 1
ATOM 3933 C C . ASP B 2 9 ? -14.681 -0.024 -64.893 1.00 78.32 9 ASP B C 1
ATOM 3934 O O . ASP B 2 9 ? -13.712 -0.531 -64.335 1.00 75.53 9 ASP B O 1
ATOM 3948 N N . HIS B 2 11 ? -12.374 1.686 -66.039 1.00 82.49 11 HIS B N 1
ATOM 3949 C CA . HIS B 2 11 ? -11.227 2.447 -65.586 1.00 74.95 11 HIS B CA 1
ATOM 3950 C C . HIS B 2 11 ? -10.662 1.866 -64.290 1.00 78.68 11 HIS B C 1
ATOM 3951 O O . HIS B 2 11 ? -9.450 1.682 -64.153 1.00 77.14 11 HIS B O 1
ATOM 3958 N N . VAL B 2 12 ? -11.548 1.594 -63.337 1.00 64.60 12 VAL B N 1
ATOM 3959 C CA . VAL B 2 12 ? -11.152 0.992 -62.073 1.00 62.55 12 VAL B CA 1
ATOM 3960 C C . VAL B 2 12 ? -10.327 -0.264 -62.326 1.00 68.96 12 VAL B C 1
ATOM 3961 O O . VAL B 2 12 ? -9.260 -0.442 -61.742 1.00 67.58 12 VAL B O 1
ATOM 3965 N N . ARG B 2 13 ? -10.823 -1.127 -63.206 1.00 76.97 13 ARG B N 1
ATOM 3966 C CA . ARG B 2 13 ? -10.115 -2.352 -63.552 1.00 80.62 13 ARG B CA 1
ATOM 3967 C C . ARG B 2 13 ? -8.709 -2.035 -64.051 1.00 81.57 13 ARG B C 1
ATOM 3968 O O . ARG B 2 13 ? -7.745 -2.699 -63.677 1.00 85.57 13 ARG B O 1
ATOM 3976 N N . ARG B 2 14 ? -8.603 -1.012 -64.895 1.00 92.81 14 ARG B N 1
ATOM 3977 C CA . ARG B 2 14 ? -7.320 -0.598 -65.456 1.00 93.06 14 ARG B CA 1
ATOM 3978 C C . ARG B 2 14 ? -6.312 -0.208 -64.376 1.00 87.23 14 ARG B C 1
ATOM 3979 O O . ARG B 2 14 ? -5.110 -0.423 -64.530 1.00 85.50 14 ARG B O 1
ATOM 3987 N N . VAL B 2 15 ? -6.807 0.364 -63.283 1.00 83.24 15 VAL B N 1
ATOM 3988 C CA . VAL B 2 15 ? -5.937 0.899 -62.240 1.00 81.19 15 VAL B CA 1
ATOM 3989 C C . VAL B 2 15 ? -5.919 0.039 -60.978 1.00 80.67 15 VAL B C 1
ATOM 3990 O O . VAL B 2 15 ? -4.919 -0.609 -60.674 1.00 81.27 15 VAL B O 1
ATOM 3994 N N . TRP B 2 16 ? -7.024 0.047 -60.242 1.00 90.81 16 TRP B N 1
ATOM 3995 C CA . TRP B 2 16 ? -7.119 -0.716 -59.003 1.00 96.24 16 TRP B CA 1
ATOM 3996 C C . TRP B 2 16 ? -7.228 -2.211 -59.283 1.00 112.40 16 TRP B C 1
ATOM 3997 O O . TRP B 2 16 ? -6.949 -3.040 -58.417 1.00 121.93 16 TRP B O 1
#

B-factor: mean 110.95, std 63.6, range [26.23, 470.35]

Nearest PDB structures (foldseek):
  4djs-assembly1_A  TM=1.002E+00  e=6.559E-62  Homo sapiens
  1jdh-assembly1_A  TM=9.857E-01  e=2.277E-55  Homo sapiens
  1v18-assembly1_A  TM=9.669E-01  e=1.157E-54  Mus musculus
  7zrb-assembly1_A  TM=9.729E-01  e=4.596E-49  Homo sapiens
  7zrb-assembly2_B  TM=9.650E-01  e=1.036E-48  Homo sapiens

Foldseek 3Di:
DLLVCQVVLLVQCPDDDPVSVLVSLQVLLVLLVDPVSVVSCLPDLSNLLSLLVSLLPVPPVSSVLSSLSSLLSLLVDPSSLVSCVVSLNLLSLLVQCPPPDVSSNCSSLNSLLSNLVPPPPSLVSCVVSVVLLSLLVVLVDPDLVSLLSSLLNLLSNLAPDPVSLVVCLVSLVLLSLLVCLQPDDPPSNLLSSLSNLLSNLQDPVSLVSNVVSPNLVSLQVCCPPPDPSSNLSSLSNLLRSQLPNLPDPPCLSSLLSLQCQCVDPPLSSVLSSLSNLLNNLAPRQVSLCSCVVNVNLLSLLVSCVVCPPPVSNQLSSLSNLLRSCDDYDCNQVSLVSCVVNVSLLVLLVQCDPPHDDSNVLSSLSNLLSNLLHVVVLVVNVVSVVQVSLVVLLVVLVVVVVVHPPDHSVVSNLSSLSSLLSSLLDPVSLCVCVVVVPLLVLLVQLVDPDPSSLLSSLSNLLSNLLDDVRLVVNVVNPSLPSLVVQCPPPDPRSVPSSVSNVVSSVPD/DPPVVVVVVVVPD

GO terms:
  GO:0005634 nucleus (C, IDA)
  GO:0005737 cyto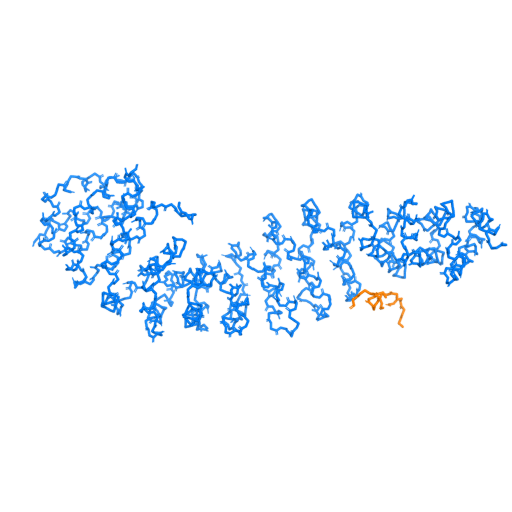plasm (C, IDA)
  GO:0005912 adherens junction (C, IDA)
  GO:0016328 lateral plasma membrane (C, IDA)
  GO:0007173 epidermal growth factor receptor signaling pathway (P, IDA)
  GO:0043066 negative regulation of apoptotic process (P, TAS)
  GO:0060070 canonical Wnt signaling pathway (P, TAS)
  GO:0060070 canonical Wnt signaling pathway (P, IGI)
  GO:0001649 osteoblast differentiation (P, IMP)
  GO:0060070 canonical Wnt signaling pathway (P, IMP)
  GO:0072497 mesenchymal stem cell differentiation (P, IMP)
  GO:0005102 signaling receptor binding (F, IPI)
  GO:0005515 protein binding (F, IPI)
  GO:0043525 positive regulation of neuron apoptotic process (P, IDA)
  GO:0045944 positive regulation of transcription by RNA polymerase II (P, TAS)
  GO:0050767 regulation of neurogenesis (P, TAS)
  GO:0003713 transcription coactivator activity (F, IMP)
  GO:0061629 RNA polymerase II-specific DNA-binding transcription factor binding (F, IPI)
  GO:1990907 beta-catenin-TCF complex (C, IPI)
  GO:0019899 enzyme binding (F, IPI)

CATH classification: 1.25.10.10